Protein 8C5J (pdb70)

Solvent-accessible surface area: 2861 Å² total

Sequence (25 aa):
ILCAILKPLGNNGYLCVKECMPSCNILCAILKPLGNNGYLCVKECMPSCNILCAILKPLGNNGYLCVKECMPSCNILCAILKPLGNNGYLCVKECMPSCNILCAILKPLGNNGYLCVKECMPSCNILCAILKPLGNNGYLCVKECMPSCNILCAILKPLGNNGYLCVKECMPSCNILCAILKPLGNNGYLCVKECMPSCNILCAILKPLGNNGYLCVKECMPSCNILCAILKPLGNNGYLCVKECMPSCNILCAILKPLGNNGYLCVKECMPSCNILCAILKPLGNNGYLCVKECMPSCNILCAILKPLGNNGYLCVKECMPSCNILCAILKPLGNNGYLCVKECMPSCNILCAILKPLGNNGYLCVKECMPSCNILCAILKPLGNNGYLCVKECMPSCNILCAILKPLGNNGYLCVKECMPSCNILCAILKPLGNNGYLCVKECMPSCNILCAILKPLGNNGYLCVKECMPSCNILCAILKPLGNNGYLCVKECMPSCN

Organism: Bacillus licheniformis (NCBI:txid1402)

Structure (mmCIF, N/CA/C/O backbone):
data_8C5J
#
_entry.id   8C5J
#
_cell.length_a   1.000
_cell.length_b   1.000
_cell.length_c   1.000
_cell.angle_alpha   90.00
_cell.angle_beta   90.00
_cell.angle_gamma   90.00
#
_symmetry.space_group_name_H-M   'P 1'
#
loop_
_atom_site.group_PDB
_atom_site.id
_atom_site.type_symbol
_atom_site.label_atom_id
_atom_site.label_alt_id
_atom_site.label_comp_id
_atom_site.label_asym_id
_atom_site.label_entity_id
_atom_site.label_seq_id
_atom_site.pdbx_PDB_ins_code
_atom_site.Cartn_x
_atom_site.Cartn_y
_atom_site.Cartn_z
_atom_site.occupancy
_atom_site.B_iso_or_equiv
_atom_site.auth_seq_id
_atom_site.auth_comp_id
_atom_site.auth_asym_id
_atom_site.auth_atom_id
_atom_site.pdbx_PDB_model_num
ATOM 12 N N . ILE A 1 2 ? 3.395 3.451 -1.928 1.00 0.000 11 ILE A N 1
ATOM 13 C CA . ILE A 1 2 ? 3.770 4.129 -3.163 1.00 0.000 11 ILE A CA 1
ATOM 14 C C . ILE A 1 2 ? 4.028 3.127 -4.283 1.00 0.000 11 ILE A C 1
ATOM 15 O O . ILE A 1 2 ? 5.100 2.518 -4.328 1.00 0.000 11 ILE A O 1
ATOM 43 N N . LEU A 1 4 ? 1.680 0.971 -6.774 1.00 0.000 13 LEU A N 1
ATOM 44 C CA . LEU A 1 4 ? 0.977 -0.105 -7.465 1.00 0.000 13 LEU A CA 1
ATOM 45 C C . LEU A 1 4 ? -0.534 0.066 -7.345 1.00 0.000 13 LEU A C 1
ATOM 46 O O . LEU A 1 4 ? -1.050 0.235 -6.236 1.00 0.000 13 LEU A O 1
ATOM 81 N N . CYS A 1 7 ? -1.784 4.376 -9.234 1.00 0.000 16 CYS A N 1
ATOM 82 C CA . CYS A 1 7 ? -0.807 5.439 -9.434 1.00 0.000 16 CYS A CA 1
ATOM 83 C C . CYS A 1 7 ? -0.947 6.053 -10.824 1.00 0.000 16 CYS A C 1
ATOM 84 O O . CYS A 1 7 ? -1.625 7.064 -11.001 1.00 0.000 16 CYS A O 1
ATOM 91 N N . ALA A 1 8 ? -0.301 5.433 -11.806 1.00 0.000 17 ALA A N 1
ATOM 92 C CA . ALA A 1 8 ? -0.356 5.917 -13.180 1.00 0.000 17 ALA A CA 1
ATOM 93 C C . ALA A 1 8 ? -1.723 5.651 -13.802 1.00 0.000 17 ALA A C 1
ATOM 94 O O . ALA A 1 8 ? -1.949 5.948 -14.976 1.00 0.000 17 ALA A O 1
ATOM 101 N N . ILE A 1 9 ? -2.629 5.090 -13.009 1.00 0.000 18 ILE A N 1
ATOM 102 C CA . ILE A 1 9 ? -3.974 4.785 -13.482 1.00 0.000 18 ILE A CA 1
ATOM 103 C C . ILE A 1 9 ? -4.886 6.002 -13.369 1.00 0.000 18 ILE A C 1
ATOM 104 O O . ILE A 1 9 ? -5.803 6.182 -14.172 1.00 0.000 18 ILE A O 1
ATOM 120 N N . LEU A 1 10 ? -4.628 6.836 -12.368 1.00 0.000 19 LEU A N 1
ATOM 121 C CA . LEU A 1 10 ? -5.424 8.039 -12.149 1.00 0.000 19 LEU A CA 1
ATOM 122 C C . LEU A 1 10 ? -4.783 9.247 -12.824 1.00 0.000 19 LEU A C 1
ATOM 123 O O . LEU A 1 10 ? -4.740 10.342 -12.261 1.00 0.000 19 LEU A O 1
ATOM 148 N N . LYS A 1 12 ? -5.298 11.526 -15.859 1.00 0.000 21 LYS A N 1
ATOM 149 C CA . LYS A 1 12 ? -6.173 12.683 -16.003 1.00 0.000 21 LYS A CA 1
ATOM 150 C C . LYS A 1 12 ? -5.528 13.930 -15.405 1.00 0.000 21 LYS A C 1
ATOM 151 O O . LYS A 1 12 ? -6.107 14.612 -14.560 1.00 0.000 21 LYS A O 1
ATOM 170 N N . PRO A 1 13 ? -4.302 14.237 -15.855 1.00 0.000 22 PRO A N 1
ATOM 171 C CA . PRO A 1 13 ? -3.554 15.404 -15.379 1.00 0.000 22 PRO A CA 1
ATOM 172 C C . PRO A 1 13 ? -4.164 16.718 -15.856 1.00 0.000 22 PRO A C 1
ATOM 173 O O . PRO A 1 13 ? -4.792 16.774 -16.915 1.00 0.000 22 PRO A O 1
ATOM 184 N N . LEU A 1 14 ? -3.977 17.772 -15.070 1.00 0.000 23 LEU A N 1
ATOM 185 C CA . LEU A 1 14 ? -4.509 19.086 -15.413 1.00 0.000 23 LEU A CA 1
ATOM 186 C C . LEU A 1 14 ? -3.381 20.087 -15.644 1.00 0.000 23 LEU A C 1
ATOM 187 O O . LEU A 1 14 ? -2.227 19.704 -15.830 1.00 0.000 23 LEU A O 1
ATOM 203 N N . GLY A 1 15 ? -3.724 21.372 -15.628 1.00 0.000 24 GLY A N 1
ATOM 204 C CA . GLY A 1 15 ? -2.728 22.407 -15.835 1.00 0.000 24 GLY A CA 1
ATOM 205 C C . GLY A 1 15 ? -1.600 22.337 -14.826 1.00 0.000 24 GLY A C 1
ATOM 206 O O . GLY A 1 15 ? -0.584 23.015 -14.972 1.00 0.000 24 GLY A O 1
ATOM 210 N N . ASN A 1 16 ? -1.778 21.514 -13.797 1.00 0.000 25 ASN A N 1
ATOM 211 C CA . ASN A 1 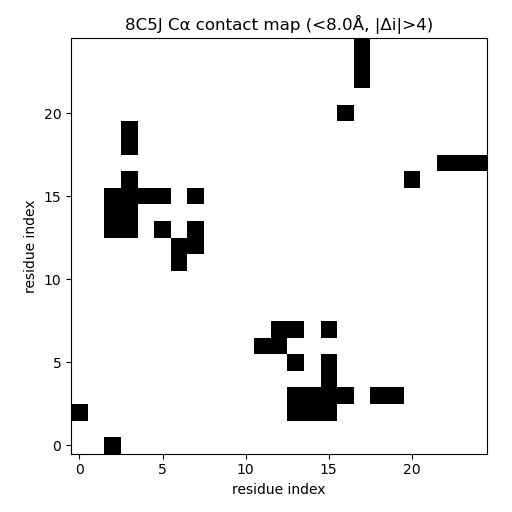16 ? -0.766 21.359 -12.758 1.00 0.000 25 ASN A CA 1
ATOM 212 C C . ASN A 1 16 ? -0.590 19.890 -12.386 1.00 0.000 25 ASN A C 1
ATOM 213 O O . ASN A 1 16 ? -0.089 19.568 -11.309 1.00 0.000 25 ASN A O 1
ATOM 224 N N . ASN A 1 17 ? -1.004 19.003 -13.285 1.00 0.000 26 ASN A N 1
ATOM 225 C CA . ASN A 1 17 ? -0.892 17.568 -13.051 1.00 0.000 26 ASN A CA 1
ATOM 226 C C . ASN A 1 17 ? -1.494 17.188 -11.702 1.00 0.000 26 ASN A C 1
ATOM 227 O O . ASN A 1 17 ? -1.913 18.051 -10.932 1.00 0.000 26 ASN A O 1
ATOM 238 N N . GLY A 1 18 ? -1.532 15.888 -11.422 1.00 0.000 27 GLY A N 1
ATOM 239 C CA . GLY A 1 18 ? -2.084 15.416 -10.166 1.00 0.000 27 GLY A CA 1
ATOM 240 C C . GLY A 1 18 ? -1.123 14.518 -9.412 1.00 0.000 27 GLY A C 1
ATOM 241 O O . GLY A 1 18 ? -0.335 14.989 -8.592 1.00 0.000 27 GLY A O 1
ATOM 245 N N . TYR A 1 19 ? -1.190 13.220 -9.688 1.00 0.000 28 TYR A N 1
ATOM 246 C CA . TYR A 1 19 ? -0.322 12.253 -9.027 1.00 0.000 28 TYR A CA 1
ATOM 247 C C . TYR A 1 19 ? 0.653 11.627 -10.020 1.00 0.000 28 TYR A C 1
ATOM 248 O O . TYR A 1 19 ? 0.781 12.087 -11.155 1.00 0.000 28 TYR A O 1
ATOM 266 N N . LEU A 1 20 ? 1.337 10.575 -9.584 1.00 0.000 29 LEU A N 1
ATOM 267 C CA . LEU A 1 20 ? 2.301 9.884 -10.433 1.00 0.000 29 LEU A CA 1
ATOM 268 C C . LEU A 1 20 ? 1.610 9.249 -11.636 1.00 0.000 29 LEU A C 1
ATOM 269 O O . LEU A 1 20 ? 0.973 8.201 -11.517 1.00 0.000 29 LEU A O 1
ATOM 285 N N . CYS A 1 21 ? 1.741 9.888 -12.793 1.00 0.000 30 CYS A N 1
ATOM 286 C CA . CYS A 1 21 ? 1.131 9.385 -14.018 1.00 0.000 30 CYS A CA 1
ATOM 287 C C . CYS A 1 21 ? 2.059 8.398 -14.722 1.00 0.000 30 CYS A C 1
ATOM 288 O O . CYS A 1 21 ? 3.068 7.986 -14.146 1.00 0.000 30 CYS A O 1
ATOM 307 N N . VAL A 1 23 ? 4.224 6.539 -15.746 1.00 0.000 32 VAL A N 1
ATOM 308 C CA . VAL A 1 23 ? 5.516 5.933 -15.447 1.00 0.000 32 VAL A CA 1
ATOM 309 C C . VAL A 1 23 ? 5.686 4.610 -16.185 1.00 0.000 32 VAL A C 1
ATOM 310 O O . VAL A 1 23 ? 4.692 3.990 -16.572 1.00 0.000 32 VAL A O 1
ATOM 335 N N . LYS A 1 25 ? 7.141 0.426 -16.897 1.00 0.000 34 LYS A N 1
ATOM 336 C CA . LYS A 1 25 ? 6.611 -0.639 -17.740 1.00 0.000 34 LYS A CA 1
ATOM 337 C C . LYS A 1 25 ? 5.096 -0.525 -17.872 1.00 0.000 34 LYS A C 1
ATOM 338 O O . LYS A 1 25 ? 4.500 -1.095 -18.785 1.00 0.000 34 LYS A O 1
ATOM 357 N N . GLU A 1 26 ? 4.480 0.216 -16.956 1.00 0.000 35 GLU A N 1
ATOM 358 C CA . GLU A 1 26 ? 3.035 0.405 -16.972 1.00 0.000 35 GLU A CA 1
ATOM 359 C C . GLU A 1 26 ? 2.609 1.250 -18.169 1.00 0.000 35 GLU A C 1
ATOM 360 O O . GLU A 1 26 ? 1.586 0.984 -18.800 1.00 0.000 35 GLU A O 1
ATOM 372 N N . CYS A 1 27 ? 3.403 2.271 -18.477 1.00 0.000 36 CYS A N 1
ATOM 373 C CA . CYS A 1 27 ? 3.110 3.157 -19.597 1.00 0.000 36 CYS A CA 1
ATOM 374 C C . CYS A 1 27 ? 3.991 2.824 -20.798 1.00 0.000 36 CYS A C 1
ATOM 375 O O . CYS A 1 27 ? 3.556 2.920 -21.945 1.00 0.000 36 CYS A O 1
ATOM 382 N N . MET A 1 28 ? 5.231 2.432 -20.525 1.00 0.000 37 MET A N 1
ATOM 383 C CA . MET A 1 28 ? 6.172 2.084 -21.583 1.00 0.000 37 MET A CA 1
ATOM 384 C C . MET A 1 28 ? 6.269 0.571 -21.748 1.00 0.000 37 MET A C 1
ATOM 385 O O . MET A 1 28 ? 6.361 -0.179 -20.775 1.00 0.000 37 MET A O 1
ATOM 399 N N . PRO A 1 29 ? 6.249 0.109 -23.007 1.00 0.000 38 PRO A N 1
ATOM 400 C CA . PRO A 1 29 ? 6.334 -1.319 -23.328 1.00 0.000 38 PRO A CA 1
ATOM 401 C C . PRO A 1 29 ? 7.713 -1.898 -23.034 1.00 0.000 38 PRO A C 1
ATOM 402 O O . PRO A 1 29 ? 7.861 -3.104 -22.835 1.00 0.000 38 PRO A O 1
ATOM 413 N N . SER A 1 30 ? 8.721 -1.031 -23.008 1.00 0.000 39 SER A N 1
ATOM 414 C CA . SER A 1 30 ? 10.089 -1.458 -22.742 1.00 0.000 39 SER A CA 1
ATOM 415 C C . SER A 1 30 ? 10.825 -0.425 -21.893 1.00 0.000 39 SER A C 1
ATOM 416 O O . SER A 1 30 ? 11.880 0.077 -22.281 1.00 0.000 39 SER A O 1
ATOM 424 N N . CYS A 1 31 ? 10.260 -0.112 -20.732 1.00 0.000 40 CYS A N 1
ATOM 425 C CA . CYS A 1 31 ? 10.859 0.861 -19.826 1.00 0.000 40 CYS A CA 1
ATOM 426 C C . CYS A 1 31 ? 12.292 0.467 -19.476 1.00 0.000 40 CYS A C 1
ATOM 427 O O . CYS A 1 31 ? 12.830 -0.499 -20.015 1.00 0.000 40 CYS A O 1
ATOM 434 N N . ASN A 1 32 ? 12.902 1.224 -18.570 1.00 0.000 41 ASN A N 1
ATOM 435 C CA . ASN A 1 32 ? 14.272 0.955 -18.148 1.00 0.000 41 ASN A CA 1
ATOM 436 C C . ASN A 1 32 ? 14.522 1.489 -16.741 1.00 0.000 41 ASN A C 1
ATOM 437 O O . ASN A 1 32 ? 14.893 0.738 -15.838 1.00 0.000 41 ASN A O 1
ATOM 459 N N . ILE A 1 2 ? 2.303 3.427 -2.095 1.00 0.000 11 ILE A N 2
ATOM 460 C CA . ILE A 1 2 ? 2.890 4.131 -3.228 1.00 0.000 11 ILE A CA 2
ATOM 461 C C . ILE A 1 2 ? 3.330 3.155 -4.314 1.00 0.000 11 ILE A C 2
ATOM 462 O O . ILE A 1 2 ? 4.372 2.510 -4.175 1.00 0.000 11 ILE A O 2
ATOM 490 N N . LEU A 1 4 ? 1.502 1.105 -7.262 1.00 0.000 13 LEU A N 2
ATOM 491 C CA . LEU A 1 4 ? 0.946 0.050 -8.103 1.00 0.000 13 LEU A CA 2
ATOM 492 C C . LEU A 1 4 ? -0.561 0.220 -8.264 1.00 0.000 13 LEU A C 2
ATOM 493 O O . LEU A 1 4 ? -1.277 0.358 -7.267 1.00 0.000 13 LEU A O 2
ATOM 528 N N . CYS A 1 7 ? -1.449 4.581 -10.232 1.00 0.000 16 CYS A N 2
ATOM 529 C CA . CYS A 1 7 ? -0.453 5.646 -10.219 1.00 0.000 16 CYS A CA 2
ATOM 530 C C . CYS A 1 7 ? -0.332 6.295 -11.594 1.00 0.000 16 CYS A C 2
ATOM 531 O O . CYS A 1 7 ? -0.967 7.313 -11.869 1.00 0.000 16 CYS A O 2
ATOM 538 N N . ALA A 1 8 ? 0.487 5.699 -12.454 1.00 0.000 17 ALA A N 2
ATOM 539 C CA . ALA A 1 8 ? 0.690 6.217 -13.801 1.00 0.000 17 ALA A CA 2
ATOM 540 C C . ALA A 1 8 ? -0.534 5.967 -14.675 1.00 0.000 17 ALA A C 2
ATOM 541 O O . ALA A 1 8 ? -0.537 6.291 -15.863 1.00 0.000 17 ALA A O 2
ATOM 548 N N . ILE A 1 9 ? -1.573 5.390 -14.080 1.00 0.000 18 ILE A N 2
ATOM 549 C CA . ILE A 1 9 ? -2.803 5.098 -14.805 1.00 0.000 18 ILE A CA 2
ATOM 550 C C . ILE A 1 9 ? -3.724 6.313 -14.838 1.00 0.000 18 ILE A C 2
ATOM 551 O O . ILE A 1 9 ? -4.473 6.512 -15.795 1.00 0.000 18 ILE A O 2
ATOM 567 N N . LEU A 1 10 ? -3.662 7.123 -13.787 1.00 0.000 19 LEU A N 2
ATOM 568 C CA . LEU A 1 10 ? -4.489 8.322 -13.695 1.00 0.000 19 LEU A CA 2
ATOM 569 C C . LEU A 1 10 ? -3.789 9.517 -14.334 1.00 0.000 19 LEU A C 2
ATOM 570 O O . LEU A 1 10 ? -3.855 10.638 -13.827 1.00 0.000 19 LEU A O 2
ATOM 595 N N . LYS A 1 12 ? -2.835 12.426 -17.289 1.00 0.000 21 LYS A N 2
ATOM 596 C CA . LYS A 1 12 ? -3.607 13.602 -17.673 1.00 0.000 21 LYS A CA 2
ATOM 597 C C . LYS A 1 12 ? -4.486 14.076 -16.520 1.00 0.000 21 LYS A C 2
ATOM 598 O O . LYS A 1 12 ? -5.711 13.958 -16.552 1.00 0.000 21 LYS A O 2
ATOM 617 N N . PRO A 1 13 ? -3.848 14.626 -15.476 1.00 0.000 22 PRO A N 2
ATOM 618 C CA . PRO A 1 13 ? -4.553 15.131 -14.294 1.00 0.000 22 PRO A CA 2
ATOM 619 C C . PRO A 1 13 ? -5.357 16.392 -14.594 1.00 0.000 22 PRO A C 2
ATOM 620 O O . PRO A 1 13 ? -5.375 16.875 -15.726 1.00 0.000 22 PRO A O 2
ATOM 631 N N . LEU A 1 14 ? -6.021 16.921 -13.572 1.00 0.000 23 LEU A N 2
ATOM 632 C CA . LEU A 1 14 ? -6.828 18.127 -13.725 1.00 0.000 23 LEU A CA 2
ATOM 633 C C . LEU A 1 14 ? -5.991 19.377 -13.472 1.00 0.000 23 LEU A C 2
ATOM 634 O O . LEU A 1 14 ? -5.035 19.350 -12.698 1.00 0.000 23 LEU A O 2
ATOM 650 N N . GLY A 1 15 ? -6.360 20.473 -14.128 1.00 0.000 24 GLY A N 2
ATOM 651 C CA . GLY A 1 15 ? -5.635 21.718 -13.959 1.00 0.000 24 GLY A CA 2
ATOM 652 C C . GLY A 1 15 ? -4.134 21.536 -14.072 1.00 0.000 24 GLY A C 2
ATOM 653 O O . GLY A 1 15 ? -3.615 21.272 -15.156 1.00 0.000 24 GLY A O 2
ATOM 657 N N . ASN A 1 16 ? -3.436 21.677 -12.950 1.00 0.000 25 ASN A N 2
ATOM 658 C CA . ASN A 1 16 ? -1.985 21.528 -12.929 1.00 0.000 25 ASN A CA 2
ATOM 659 C C . ASN A 1 16 ? -1.591 20.089 -12.611 1.00 0.000 25 ASN A C 2
ATOM 660 O O . ASN A 1 16 ? -2.433 19.193 -12.596 1.00 0.000 25 ASN A O 2
ATOM 671 N N . ASN A 1 17 ? -0.304 19.876 -12.356 1.00 0.000 26 ASN A N 2
ATOM 672 C CA . ASN A 1 17 ? 0.203 18.546 -12.039 1.00 0.000 26 ASN A CA 2
ATOM 673 C C . ASN A 1 17 ? -0.593 17.919 -10.898 1.00 0.000 26 ASN A C 2
ATOM 674 O O . ASN A 1 17 ? -1.069 18.615 -10.003 1.00 0.000 26 ASN A O 2
ATOM 685 N N . GLY A 1 18 ? -0.733 16.597 -10.939 1.00 0.000 27 GLY A N 2
ATOM 686 C CA . GLY A 1 18 ? -1.472 15.897 -9.904 1.00 0.000 27 GLY A CA 2
ATOM 687 C C . GLY A 1 18 ? -0.669 14.775 -9.277 1.00 0.000 27 GLY A C 2
ATOM 688 O O . GLY A 1 18 ? 0.026 14.980 -8.282 1.00 0.000 27 GLY A O 2
ATOM 692 N N . TYR A 1 19 ? -0.766 13.584 -9.858 1.00 0.000 28 TYR A N 2
ATOM 693 C CA . TYR A 1 19 ? -0.046 12.424 -9.348 1.00 0.000 28 TYR A CA 2
ATOM 694 C C . TYR A 1 19 ? 1.044 11.987 -10.322 1.00 0.000 28 TYR A C 2
ATOM 695 O O . TYR A 1 19 ? 1.288 12.645 -11.334 1.00 0.000 28 TYR A O 2
ATOM 713 N N . LEU A 1 20 ? 1.697 10.874 -10.008 1.00 0.000 29 LEU A N 2
ATOM 714 C CA . LEU A 1 20 ? 2.762 10.347 -10.855 1.00 0.000 29 LEU A CA 2
ATOM 715 C C . LEU A 1 20 ? 2.188 9.699 -12.111 1.00 0.000 29 LEU A C 2
ATOM 716 O O . LEU A 1 20 ? 1.449 8.717 -12.034 1.00 0.000 29 LEU A O 2
ATOM 732 N N . CYS A 1 21 ? 2.535 10.254 -13.268 1.00 0.000 30 CYS A N 2
ATOM 733 C CA . CYS A 1 21 ? 2.057 9.730 -14.542 1.00 0.000 30 CYS A CA 2
ATOM 734 C C . CYS A 1 21 ? 2.984 8.635 -15.062 1.00 0.000 30 CYS A C 2
ATOM 735 O O . CYS A 1 21 ? 3.865 8.177 -14.330 1.00 0.000 30 CYS A O 2
ATOM 754 N N . VAL A 1 23 ? 5.025 6.482 -15.695 1.00 0.000 32 VAL A N 2
ATOM 755 C CA . VAL A 1 23 ? 6.136 5.651 -15.246 1.00 0.000 32 VAL A CA 2
ATOM 756 C C . VAL A 1 23 ? 6.020 4.235 -15.799 1.00 0.000 32 VAL A C 2
ATOM 757 O O . VAL A 1 23 ? 4.908 3.720 -15.944 1.00 0.000 32 VAL A O 2
ATOM 782 N N . LYS A 1 25 ? 6.887 -0.174 -16.185 1.00 0.000 34 LYS A N 2
ATOM 783 C CA . LYS A 1 25 ? 6.116 -1.248 -16.801 1.00 0.000 34 LYS A CA 2
ATOM 784 C C . LYS A 1 25 ? 4.620 -1.019 -16.613 1.00 0.000 34 LYS A C 2
ATOM 785 O O . LYS A 1 25 ? 3.799 -1.638 -17.291 1.00 0.000 34 LYS A O 2
ATOM 804 N N . GLU A 1 26 ? 4.273 -0.127 -15.692 1.00 0.000 35 GLU A N 2
ATOM 805 C CA . GLU A 1 26 ? 2.874 0.183 -15.417 1.00 0.000 35 GLU A CA 2
ATOM 806 C C . GLU A 1 26 ? 2.305 1.117 -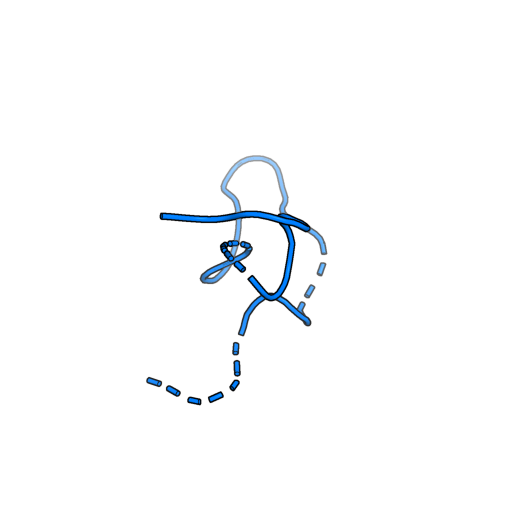16.481 1.00 0.000 35 GLU A C 2
ATOM 807 O O . GLU A 1 26 ? 1.140 1.003 -16.864 1.00 0.000 35 GLU A O 2
ATOM 819 N N . CYS A 1 27 ? 3.134 2.041 -16.954 1.00 0.000 36 CYS A N 2
ATOM 820 C CA . CYS A 1 27 ? 2.715 2.996 -17.972 1.00 0.000 36 CYS A CA 2
ATOM 821 C C . CYS A 1 27 ? 3.240 2.591 -19.347 1.00 0.000 36 CYS A C 2
ATOM 822 O O . CYS A 1 27 ? 2.560 2.767 -20.358 1.00 0.000 36 CYS A O 2
ATOM 829 N N . MET A 1 28 ? 4.452 2.048 -19.375 1.00 0.000 37 MET A N 2
ATOM 830 C CA . MET A 1 28 ? 5.067 1.617 -20.625 1.00 0.000 37 MET A CA 2
ATOM 831 C C . MET A 1 28 ? 5.564 0.179 -20.518 1.00 0.000 37 MET A C 2
ATOM 832 O O . MET A 1 28 ? 6.372 -0.162 -19.654 1.00 0.000 37 MET A O 2
ATOM 846 N N . PRO A 1 29 ? 5.071 -0.687 -21.417 1.00 0.000 38 PRO A N 2
ATOM 847 C CA . PRO A 1 29 ? 5.452 -2.102 -21.444 1.00 0.000 38 PRO A CA 2
ATOM 848 C C . PRO A 1 29 ? 6.895 -2.305 -21.894 1.00 0.000 38 PRO A C 2
ATOM 849 O O . PRO A 1 29 ? 7.542 -3.282 -21.515 1.00 0.000 38 PRO A O 2
ATOM 860 N N . SER A 1 30 ? 7.394 -1.377 -22.704 1.00 0.000 39 SER A N 2
ATOM 861 C CA . SER A 1 30 ? 8.760 -1.457 -23.208 1.00 0.000 39 SER A CA 2
ATOM 862 C C . SER A 1 30 ? 9.710 -0.645 -22.334 1.00 0.000 39 SER A C 2
ATOM 863 O O . SER A 1 30 ? 10.829 -0.327 -22.740 1.00 0.000 39 SER A O 2
ATOM 871 N N . CYS A 1 31 ? 9.257 -0.311 -21.130 1.00 0.000 40 CYS A N 2
ATOM 872 C CA . CYS A 1 31 ? 10.064 0.464 -20.196 1.00 0.000 40 CYS A CA 2
ATOM 873 C C . CYS A 1 31 ? 11.496 -0.061 -20.148 1.00 0.000 40 CYS A C 2
ATOM 874 O O . CYS A 1 31 ? 11.773 -1.080 -19.517 1.00 0.000 40 CYS A O 2
ATOM 881 N N . ASN A 1 32 ? 12.402 0.642 -20.820 1.00 0.000 41 ASN A N 2
ATOM 882 C CA . ASN A 1 32 ? 13.805 0.246 -20.854 1.00 0.000 41 ASN A CA 2
ATOM 883 C C . ASN A 1 32 ? 14.562 0.823 -19.661 1.00 0.000 41 ASN A C 2
ATOM 884 O O . ASN A 1 32 ? 14.143 0.669 -18.515 1.00 0.000 41 ASN A O 2
ATOM 906 N N . ILE A 1 2 ? -0.827 6.310 -2.167 1.00 0.000 11 ILE A N 3
ATOM 907 C CA . ILE A 1 2 ? -1.000 7.095 -3.383 1.00 0.000 11 ILE A CA 3
ATOM 908 C C . ILE A 1 2 ? 0.025 6.701 -4.442 1.00 0.000 11 ILE A C 3
ATOM 909 O O . ILE A 1 2 ? 1.170 7.155 -4.388 1.00 0.000 11 ILE A O 3
ATOM 937 N N . LEU A 1 4 ? 0.283 3.570 -7.035 1.00 0.000 13 LEU A N 3
ATOM 938 C CA . LEU A 1 4 ? 0.696 2.359 -7.735 1.00 0.000 13 LEU A CA 3
ATOM 939 C C . LEU A 1 4 ? -0.509 1.636 -8.329 1.00 0.000 13 LEU A C 3
ATOM 940 O O . LEU A 1 4 ? -1.484 1.373 -7.617 1.00 0.000 13 LEU A O 3
ATOM 975 N N . CYS A 1 7 ? -3.842 4.616 -10.681 1.00 0.000 16 CYS A N 3
ATOM 976 C CA . CYS A 1 7 ? -4.031 6.033 -10.398 1.00 0.000 16 CYS A CA 3
ATOM 977 C C . CYS A 1 7 ? -2.856 6.854 -10.919 1.00 0.000 16 CYS A C 3
ATOM 978 O O . CYS A 1 7 ? -2.915 8.083 -10.965 1.00 0.000 16 CYS A O 3
ATOM 985 N N . ALA A 1 8 ? -1.788 6.166 -11.310 1.00 0.000 17 ALA A N 3
ATOM 986 C CA . ALA A 1 8 ? -0.599 6.831 -11.830 1.00 0.000 17 ALA A CA 3
ATOM 987 C C . ALA A 1 8 ? -0.437 6.576 -13.325 1.00 0.000 17 ALA A C 3
ATOM 988 O O . ALA A 1 8 ? 0.478 7.103 -13.958 1.00 0.000 17 ALA A O 3
ATOM 995 N N . ILE A 1 9 ? -1.331 5.766 -13.882 1.00 0.000 18 ILE A N 3
ATOM 996 C CA . ILE A 1 9 ? -1.286 5.443 -15.303 1.00 0.000 18 ILE A CA 3
ATOM 997 C C . ILE A 1 9 ? -2.204 6.360 -16.104 1.00 0.000 18 ILE A C 3
ATOM 998 O O . ILE A 1 9 ? -1.851 6.811 -17.194 1.00 0.000 18 ILE A O 3
ATOM 1014 N N . LEU A 1 10 ? -3.383 6.633 -15.557 1.00 0.000 19 LEU A N 3
ATOM 1015 C CA . LEU A 1 10 ? -4.353 7.498 -16.219 1.00 0.000 19 LEU A CA 3
ATOM 1016 C C . LEU A 1 10 ? -4.233 8.934 -15.718 1.00 0.000 19 LEU A C 3
ATOM 1017 O O . LEU A 1 10 ? -5.234 9.627 -15.531 1.00 0.000 19 LEU A O 3
ATOM 1042 N N . LYS A 1 12 ? -4.105 12.351 -13.833 1.00 0.000 21 LYS A N 3
ATOM 1043 C CA . LYS A 1 12 ? -5.005 12.832 -12.791 1.00 0.000 21 LYS A CA 3
ATOM 1044 C C . LYS A 1 12 ? -5.810 14.032 -13.279 1.00 0.000 21 LYS A C 3
ATOM 1045 O O . LYS A 1 12 ? -5.355 14.820 -14.108 1.00 0.000 21 LYS A O 3
ATOM 1064 N N . PRO A 1 13 ? -7.034 14.178 -12.751 1.00 0.000 22 PRO A N 3
ATOM 1065 C CA . PRO A 1 13 ? -7.927 15.282 -13.116 1.00 0.000 22 PRO A CA 3
ATOM 1066 C C . PRO A 1 13 ? -7.433 16.626 -12.590 1.00 0.000 22 PRO A C 3
ATOM 1067 O O . PRO A 1 13 ? -6.649 17.311 -13.248 1.00 0.000 22 PRO A O 3
ATOM 1078 N N . LEU A 1 14 ? -7.896 16.996 -11.401 1.00 0.000 23 LEU A N 3
ATOM 1079 C CA . LEU A 1 14 ? -7.500 18.258 -10.786 1.00 0.000 23 LEU A CA 3
ATOM 1080 C C . LEU A 1 14 ? -5.989 18.317 -10.588 1.00 0.000 23 LEU A C 3
ATOM 1081 O O . LEU A 1 14 ? -5.272 17.371 -10.911 1.00 0.000 23 LEU A O 3
ATOM 1097 N N . GLY A 1 15 ? -5.510 19.436 -10.051 1.00 0.000 24 GLY A N 3
ATOM 1098 C CA . GLY A 1 15 ? -4.087 19.597 -9.817 1.00 0.000 24 GLY A CA 3
ATOM 1099 C C . GLY A 1 15 ? -3.295 19.696 -11.106 1.00 0.000 24 GLY A C 3
ATOM 1100 O O . GLY A 1 15 ? -3.519 18.927 -12.040 1.00 0.000 24 GLY A O 3
ATOM 1104 N N . ASN A 1 16 ? -2.368 20.647 -11.157 1.00 0.000 25 ASN A N 3
ATOM 1105 C CA . ASN A 1 16 ? -1.541 20.845 -12.342 1.00 0.000 25 ASN A CA 3
ATOM 1106 C C . ASN A 1 16 ? -1.014 19.513 -12.867 1.00 0.000 25 ASN A C 3
ATOM 1107 O O . ASN A 1 16 ? -0.155 18.887 -12.248 1.00 0.000 25 ASN A O 3
ATOM 1118 N N . ASN A 1 17 ? -1.535 19.087 -14.013 1.00 0.000 26 ASN A N 3
ATOM 1119 C CA . ASN A 1 17 ? -1.118 17.829 -14.622 1.00 0.000 26 ASN A CA 3
ATOM 1120 C C . ASN A 1 17 ? 0.404 17.716 -14.647 1.00 0.000 26 ASN A C 3
ATOM 1121 O O . ASN A 1 17 ? 1.113 18.711 -14.510 1.00 0.000 26 ASN A O 3
ATOM 1132 N N . GLY A 1 18 ? 0.898 16.494 -14.825 1.00 0.000 27 GLY A N 3
ATOM 1133 C CA . GLY A 1 18 ? 2.332 16.273 -14.866 1.00 0.000 27 GLY A CA 3
ATOM 1134 C C . GLY A 1 18 ? 2.842 15.549 -13.636 1.00 0.000 27 GLY A C 3
ATOM 1135 O O . GLY A 1 18 ? 4.050 15.467 -13.413 1.00 0.000 27 GLY A O 3
ATOM 1139 N N . TYR A 1 19 ? 1.921 15.026 -12.835 1.00 0.000 28 TYR A N 3
ATOM 1140 C CA . TYR A 1 19 ? 2.285 14.309 -11.619 1.00 0.000 28 TYR A CA 3
ATOM 1141 C C . TYR A 1 19 ? 2.840 12.926 -11.946 1.00 0.000 28 TYR A C 3
ATOM 1142 O O . TYR A 1 19 ? 3.192 12.640 -13.091 1.00 0.000 28 TYR A O 3
ATOM 1160 N N . LEU A 1 20 ? 2.915 12.071 -10.932 1.00 0.000 29 LEU A N 3
ATOM 1161 C CA . LEU A 1 20 ? 3.426 10.716 -11.111 1.00 0.000 29 LEU A CA 3
ATOM 1162 C C . LEU A 1 20 ? 2.582 9.943 -12.119 1.00 0.000 29 LEU A C 3
ATOM 1163 O O . LEU A 1 20 ? 1.779 9.087 -11.746 1.00 0.000 29 LEU A O 3
ATOM 1179 N N . CYS A 1 21 ? 2.770 10.250 -13.398 1.00 0.000 30 CYS A N 3
ATOM 1180 C CA . CYS A 1 21 ? 2.027 9.584 -14.462 1.00 0.000 30 CYS A CA 3
ATOM 1181 C C . CYS A 1 21 ? 2.825 8.415 -15.032 1.00 0.000 30 CYS A C 3
ATOM 1182 O O . CYS A 1 21 ? 3.846 8.029 -14.457 1.00 0.000 30 CYS A O 3
ATOM 1201 N N . VAL A 1 23 ? 4.758 6.208 -15.847 1.00 0.000 32 VAL A N 3
ATOM 1202 C CA . VAL A 1 23 ? 6.023 5.559 -15.527 1.00 0.000 32 VAL A CA 3
ATOM 1203 C C . VAL A 1 23 ? 6.061 4.133 -16.064 1.00 0.000 32 VAL A C 3
ATOM 1204 O O . VAL A 1 23 ? 5.007 3.524 -16.265 1.00 0.000 32 VAL A O 3
ATOM 1229 N N . LYS A 1 25 ? 7.183 -0.188 -16.183 1.00 0.000 34 LYS A N 3
ATOM 1230 C CA . LYS A 1 25 ? 6.548 -1.336 -16.820 1.00 0.000 34 LYS A CA 3
ATOM 1231 C C . LYS A 1 25 ? 5.028 -1.209 -16.778 1.00 0.000 34 LYS A C 3
ATOM 1232 O O . LYS A 1 25 ? 4.315 -1.980 -17.420 1.00 0.000 34 LYS A O 3
ATOM 1251 N N . GLU A 1 26 ? 4.541 -0.232 -16.020 1.00 0.000 35 GLU A N 3
ATOM 1252 C CA . GLU A 1 26 ? 3.106 -0.005 -15.897 1.00 0.000 35 GLU A CA 3
ATOM 1253 C C . GLU A 1 26 ? 2.558 0.699 -17.135 1.00 0.000 35 GLU A C 3
ATOM 1254 O O . GLU A 1 26 ? 1.414 0.479 -17.533 1.00 0.000 35 GLU A O 3
ATOM 1266 N N . CYS A 1 27 ? 3.382 1.549 -17.738 1.00 0.000 36 CYS A N 3
ATOM 1267 C CA . CYS A 1 27 ? 2.982 2.287 -18.930 1.00 0.000 36 CYS A CA 3
ATOM 1268 C C . CYS A 1 27 ? 3.595 1.670 -20.184 1.00 0.000 36 CYS A C 3
ATOM 1269 O O . CYS A 1 27 ? 2.917 1.489 -21.194 1.00 0.000 36 CYS A O 3
ATOM 1276 N N . MET A 1 28 ? 4.883 1.349 -20.110 1.00 0.000 37 MET A N 3
ATOM 1277 C CA . MET A 1 28 ? 5.587 0.751 -21.238 1.00 0.000 37 MET A CA 3
ATOM 1278 C C . MET A 1 28 ? 6.224 -0.576 -20.840 1.00 0.000 37 MET A C 3
ATOM 1279 O O . MET A 1 28 ? 6.874 -0.693 -19.801 1.00 0.000 37 MET A O 3
ATOM 1293 N N . PRO A 1 29 ? 6.034 -1.602 -21.683 1.00 0.000 38 PRO A N 3
ATOM 1294 C CA . PRO A 1 29 ? 6.583 -2.939 -21.440 1.00 0.000 38 PRO A CA 3
ATOM 1295 C C . PRO A 1 29 ? 8.101 -2.978 -21.579 1.00 0.000 38 PRO A C 3
ATOM 1296 O O . PRO A 1 29 ? 8.785 -3.672 -20.828 1.00 0.000 38 PRO A O 3
ATOM 1307 N N . SER A 1 30 ? 8.621 -2.227 -22.545 1.00 0.000 39 SER A N 3
ATOM 1308 C CA . SER A 1 30 ? 10.058 -2.178 -22.785 1.00 0.000 39 SER A CA 3
ATOM 1309 C C . SER A 1 30 ? 10.702 -1.039 -22.000 1.00 0.000 39 SER A C 3
ATOM 1310 O O . SER A 1 30 ? 11.787 -0.569 -22.342 1.00 0.000 39 SER A O 3
ATOM 1318 N N . CYS A 1 31 ? 10.024 -0.599 -20.946 1.00 0.000 40 CYS A N 3
ATOM 1319 C CA . CYS A 1 31 ? 10.527 0.485 -20.110 1.00 0.000 40 CYS A CA 3
ATOM 1320 C C . CYS A 1 31 ? 12.024 0.328 -19.859 1.00 0.000 40 CYS A C 3
ATOM 1321 O O . CYS A 1 31 ? 12.449 -0.549 -19.109 1.00 0.000 40 CYS A O 3
ATOM 1328 N N . ASN A 1 32 ? 12.817 1.186 -20.492 1.00 0.000 41 ASN A N 3
ATOM 1329 C CA . ASN A 1 32 ? 14.267 1.143 -20.338 1.00 0.000 41 ASN A CA 3
ATOM 1330 C C . ASN A 1 32 ? 14.708 1.941 -19.115 1.00 0.000 41 ASN A C 3
ATOM 1331 O O . ASN A 1 32 ? 15.441 1.438 -18.265 1.00 0.000 41 ASN A O 3
ATOM 1353 N N . ILE A 1 2 ? -0.312 6.351 -2.731 1.00 0.000 11 ILE A N 4
ATOM 1354 C CA . ILE A 1 2 ? -0.387 7.267 -3.862 1.00 0.000 11 ILE A CA 4
ATOM 1355 C C . ILE A 1 2 ? 0.527 6.816 -4.996 1.00 0.000 11 ILE A C 4
ATOM 1356 O O . ILE A 1 2 ? 1.679 7.252 -5.067 1.00 0.000 11 ILE A O 4
ATOM 1384 N N . LEU A 1 4 ? 0.547 3.597 -7.489 1.00 0.000 13 LEU A N 4
ATOM 1385 C CA . LEU A 1 4 ? 0.958 2.371 -8.164 1.00 0.000 13 LEU A CA 4
ATOM 1386 C C . LEU A 1 4 ? -0.255 1.570 -8.625 1.00 0.000 13 LEU A C 4
ATOM 1387 O O . LEU A 1 4 ? -1.156 1.299 -7.825 1.00 0.000 13 LEU A O 4
ATOM 1422 N N . CYS A 1 7 ? -3.825 4.315 -10.825 1.00 0.000 16 CYS A N 4
ATOM 1423 C CA . CYS A 1 7 ? -4.058 5.732 -10.574 1.00 0.000 16 CYS A CA 4
ATOM 1424 C C . CYS A 1 7 ? -2.982 6.586 -11.238 1.00 0.000 16 CYS A C 4
ATOM 1425 O O . CYS A 1 7 ? -3.127 7.802 -11.357 1.00 0.000 16 CYS A O 4
ATOM 1432 N N . ALA A 1 8 ? -1.904 5.940 -11.670 1.00 0.000 17 ALA A N 4
ATOM 1433 C CA . ALA A 1 8 ? -0.805 6.639 -12.324 1.00 0.000 17 ALA A CA 4
ATOM 1434 C C . ALA A 1 8 ? -0.752 6.309 -13.812 1.00 0.000 17 ALA A C 4
ATOM 1435 O O . ALA A 1 8 ? 0.030 6.896 -14.560 1.00 0.000 17 ALA A O 4
ATOM 1442 N N . ILE A 1 9 ? -1.589 5.367 -14.234 1.00 0.000 18 ILE A N 4
ATOM 1443 C CA . ILE A 1 9 ? -1.637 4.960 -15.632 1.00 0.000 18 ILE A CA 4
ATOM 1444 C C . ILE A 1 9 ? -2.661 5.781 -16.409 1.00 0.000 18 ILE A C 4
ATOM 1445 O O . ILE A 1 9 ? -2.461 6.091 -17.585 1.00 0.000 18 ILE A O 4
ATOM 1461 N N . LEU A 1 10 ? -3.756 6.132 -15.745 1.00 0.000 19 LEU A N 4
ATOM 1462 C CA . LEU A 1 10 ? -4.812 6.919 -16.372 1.00 0.000 19 LEU A CA 4
ATOM 1463 C C . LEU A 1 10 ? -4.538 8.413 -16.224 1.00 0.000 19 LEU A C 4
ATOM 1464 O O . LEU A 1 10 ? -5.452 9.207 -15.996 1.00 0.000 19 LEU A O 4
ATOM 1489 N N . LYS A 1 12 ? -4.281 11.761 -15.030 1.00 0.000 21 LYS A N 4
ATOM 1490 C CA . LYS A 1 12 ? -4.839 12.424 -13.858 1.00 0.000 21 LYS A CA 4
ATOM 1491 C C . LYS A 1 12 ? -5.704 13.612 -14.265 1.00 0.000 21 LYS A C 4
ATOM 1492 O O . LYS A 1 12 ? -5.545 14.186 -15.343 1.00 0.000 21 LYS A O 4
ATOM 1511 N N . PRO A 1 13 ? -6.641 13.993 -13.384 1.00 0.000 22 PRO A N 4
ATOM 1512 C CA . PRO A 1 13 ? -7.548 15.118 -13.630 1.00 0.000 22 PRO A CA 4
ATOM 1513 C C . PRO A 1 13 ? -6.829 16.462 -13.593 1.00 0.000 22 PRO A C 4
ATOM 1514 O O . PRO A 1 13 ? -5.598 16.519 -13.595 1.00 0.000 22 PRO A O 4
ATOM 1525 N N . LEU A 1 14 ? -7.602 17.541 -13.560 1.00 0.000 23 LEU A N 4
ATOM 1526 C CA . LEU A 1 14 ? -7.038 18.886 -13.522 1.00 0.000 23 LEU A CA 4
ATOM 1527 C C . LEU A 1 14 ? -6.125 19.060 -12.313 1.00 0.000 23 LEU A C 4
ATOM 1528 O O . LEU A 1 14 ? -5.849 18.105 -11.588 1.00 0.000 23 LEU A O 4
ATOM 1544 N N . GLY A 1 15 ? -5.661 20.287 -12.100 1.00 0.000 24 GLY A N 4
ATOM 1545 C CA . GLY A 1 15 ? -4.786 20.565 -10.976 1.00 0.000 24 GLY A CA 4
ATOM 1546 C C . GLY A 1 15 ? -3.369 20.887 -11.410 1.00 0.000 24 GLY A C 4
ATOM 1547 O O . GLY A 1 15 ? -3.128 21.907 -12.054 1.00 0.000 24 GLY A O 4
ATOM 1551 N N . ASN A 1 16 ? -2.430 20.017 -11.054 1.00 0.000 25 ASN A N 4
ATOM 1552 C CA . ASN A 1 16 ? -1.030 20.216 -11.409 1.00 0.000 25 ASN A CA 4
ATOM 1553 C C . ASN A 1 16 ? -0.476 18.998 -12.142 1.00 0.000 25 ASN A C 4
ATOM 1554 O O . ASN A 1 16 ? 0.260 18.197 -11.567 1.00 0.000 25 ASN A O 4
ATOM 1565 N N . ASN A 1 17 ? -0.835 18.866 -13.414 1.00 0.000 26 ASN A N 4
ATOM 1566 C CA . ASN A 1 17 ? -0.375 17.745 -14.227 1.00 0.000 26 ASN A CA 4
ATOM 1567 C C . ASN A 1 17 ? 1.124 17.524 -14.048 1.00 0.000 26 ASN A C 4
ATOM 1568 O O . ASN A 1 17 ? 1.911 18.469 -14.085 1.00 0.000 26 ASN A O 4
ATOM 1579 N N . GLY A 1 18 ? 1.512 16.267 -13.853 1.00 0.000 27 GLY A N 4
ATOM 1580 C CA . GLY A 1 18 ? 2.915 15.944 -13.671 1.00 0.000 27 GLY A CA 4
ATOM 1581 C C . GLY A 1 18 ? 3.160 15.097 -12.438 1.00 0.000 27 GLY A C 4
ATOM 1582 O O . GLY A 1 18 ? 4.307 14.864 -12.054 1.00 0.000 27 GLY A O 4
ATOM 1586 N N . TYR A 1 19 ? 2.081 14.635 -11.816 1.00 0.000 28 TYR A N 4
ATOM 1587 C CA . TYR A 1 19 ? 2.184 13.812 -10.617 1.00 0.000 28 TYR A CA 4
ATOM 1588 C C . TYR A 1 19 ? 2.886 12.492 -10.921 1.00 0.000 28 TYR A C 4
ATOM 1589 O O . TYR A 1 19 ? 3.554 12.351 -11.946 1.00 0.000 28 TYR A O 4
ATOM 1607 N N . LEU A 1 20 ? 2.729 11.526 -10.022 1.00 0.000 29 LEU A N 4
ATOM 1608 C CA . LEU A 1 20 ? 3.346 10.215 -10.193 1.00 0.000 29 LEU A CA 4
ATOM 1609 C C . LEU A 1 20 ? 2.605 9.397 -11.245 1.00 0.000 29 LEU A C 4
ATOM 1610 O O . LEU A 1 20 ? 2.091 8.315 -10.957 1.00 0.000 29 LEU A O 4
ATOM 1626 N N . CYS A 1 21 ? 2.554 9.919 -12.466 1.00 0.000 30 CYS A N 4
ATOM 1627 C CA . CYS A 1 21 ? 1.877 9.237 -13.562 1.00 0.000 30 CYS A CA 4
ATOM 1628 C C . CYS A 1 21 ? 2.845 8.334 -14.321 1.00 0.000 30 CYS A C 4
ATOM 1629 O O . CYS A 1 21 ? 3.973 8.123 -13.868 1.00 0.000 30 CYS A O 4
ATOM 1648 N N . VAL A 1 23 ? 5.059 6.627 -15.504 1.00 0.000 32 VAL A N 4
ATOM 1649 C CA . VAL A 1 23 ? 6.407 6.084 -15.385 1.00 0.000 32 VAL A CA 4
ATOM 1650 C C . VAL A 1 23 ? 6.460 4.637 -15.863 1.00 0.000 32 VAL A C 4
ATOM 1651 O O . VAL A 1 23 ? 5.498 3.891 -15.669 1.00 0.000 32 VAL A O 4
ATOM 1676 N N . LYS A 1 25 ? 8.165 0.497 -16.468 1.00 0.000 34 LYS A N 4
ATOM 1677 C CA . LYS A 1 25 ? 7.524 -0.757 -16.842 1.00 0.000 34 LYS A CA 4
ATOM 1678 C C . LYS A 1 25 ? 6.103 -0.828 -16.291 1.00 0.000 34 LYS A C 4
ATOM 1679 O O . LYS A 1 25 ? 5.282 -1.611 -16.768 1.00 0.000 34 LYS A O 4
ATOM 1698 N N . GLU A 1 26 ? 5.821 -0.004 -15.287 1.00 0.000 35 GLU A N 4
ATOM 1699 C CA . GLU A 1 26 ? 4.499 0.026 -14.673 1.00 0.000 35 GLU A CA 4
ATOM 1700 C C . GLU A 1 26 ? 3.501 0.760 -15.565 1.00 0.000 35 GLU A C 4
ATOM 1701 O O . GLU A 1 26 ? 2.340 0.365 -15.672 1.00 0.000 35 GLU A O 4
ATOM 1713 N N . CYS A 1 27 ? 3.963 1.830 -16.203 1.00 0.000 36 CYS A N 4
ATOM 1714 C CA . CYS A 1 27 ? 3.113 2.620 -17.086 1.00 0.000 36 CYS A CA 4
ATOM 1715 C C . CYS A 1 27 ? 3.427 2.326 -18.550 1.00 0.000 36 CYS A C 4
ATOM 1716 O O . CYS A 1 27 ? 2.696 2.744 -19.447 1.00 0.000 36 CYS A O 4
ATOM 1723 N N . MET A 1 28 ? 4.518 1.604 -18.782 1.00 0.000 37 MET A N 4
ATOM 1724 C CA . MET A 1 28 ? 4.927 1.253 -20.137 1.00 0.000 37 MET A CA 4
ATOM 1725 C C . MET A 1 28 ? 5.122 -0.254 -20.273 1.00 0.000 37 MET A C 4
ATOM 1726 O O . MET A 1 28 ? 5.707 -0.909 -19.409 1.00 0.000 37 MET A O 4
ATOM 1740 N N . PRO A 1 29 ? 4.621 -0.819 -21.381 1.00 0.000 38 PRO A N 4
ATOM 1741 C CA . PRO A 1 29 ? 4.727 -2.255 -21.655 1.00 0.000 38 PRO A CA 4
ATOM 1742 C C . PRO A 1 29 ? 6.158 -2.681 -21.967 1.00 0.000 38 PRO A C 4
ATOM 1743 O O . PRO A 1 29 ? 6.530 -3.837 -21.765 1.00 0.000 38 PRO A O 4
ATOM 1754 N N . SER A 1 30 ? 6.957 -1.740 -22.459 1.00 0.000 39 SER A N 4
ATOM 1755 C CA . SER A 1 30 ? 8.346 -2.019 -22.802 1.00 0.000 39 SER A CA 4
ATOM 1756 C C . SER A 1 30 ? 9.238 -0.827 -22.468 1.00 0.000 39 SER A C 4
ATOM 1757 O O . SER A 1 30 ? 9.946 -0.305 -23.331 1.00 0.000 39 SER A O 4
ATOM 1765 N N . CYS A 1 31 ? 9.199 -0.401 -21.210 1.00 0.000 40 CYS A N 4
ATOM 1766 C CA . CYS A 1 31 ? 10.002 0.730 -20.760 1.00 0.000 40 CYS A CA 4
ATOM 1767 C C . CYS A 1 31 ? 11.486 0.477 -21.011 1.00 0.000 40 CYS A C 4
ATOM 1768 O O . CYS A 1 31 ? 11.858 -0.496 -21.6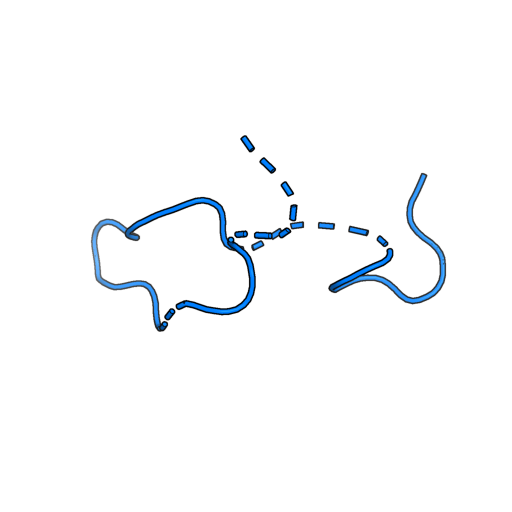64 1.00 0.000 40 CYS A O 4
ATOM 1775 N N . ASN A 1 32 ? 12.328 1.363 -20.488 1.00 0.000 41 ASN A N 4
ATOM 1776 C CA . ASN A 1 32 ? 13.771 1.236 -20.655 1.00 0.000 41 ASN A CA 4
ATOM 1777 C C . ASN A 1 32 ? 14.513 1.925 -19.514 1.00 0.000 41 ASN A C 4
ATOM 1778 O O . ASN A 1 32 ? 15.635 1.549 -19.174 1.00 0.000 41 ASN A O 4
ATOM 1800 N N . ILE A 1 2 ? -9.044 1.849 -11.636 1.00 0.000 11 ILE A N 5
ATOM 1801 C CA . ILE A 1 2 ? -8.302 3.103 -11.653 1.00 0.000 11 ILE A CA 5
ATOM 1802 C C . ILE A 1 2 ? -8.077 3.628 -10.239 1.00 0.000 11 ILE A C 5
ATOM 1803 O O . ILE A 1 2 ? -8.865 4.443 -9.753 1.00 0.000 11 ILE A O 5
ATOM 1831 N N . LEU A 1 4 ? -5.892 2.209 -7.080 1.00 0.000 13 LEU A N 5
ATOM 1832 C CA . LEU A 1 4 ? -5.533 1.683 -5.767 1.00 0.000 13 LEU A CA 5
ATOM 1833 C C . LEU A 1 4 ? -4.270 0.832 -5.848 1.00 0.000 13 LEU A C 5
ATOM 1834 O O . LEU A 1 4 ? -4.194 -0.084 -6.674 1.00 0.000 13 LEU A O 5
ATOM 1869 N N . CYS A 1 7 ? -0.597 2.845 -8.599 1.00 0.000 16 CYS A N 5
ATOM 1870 C CA . CYS A 1 7 ? -0.799 3.791 -9.689 1.00 0.000 16 CYS A CA 5
ATOM 1871 C C . CYS A 1 7 ? -1.147 5.176 -9.149 1.00 0.000 16 CYS A C 5
ATOM 1872 O O . CYS A 1 7 ? -0.918 6.187 -9.812 1.00 0.000 16 CYS A O 5
ATOM 1879 N N . ALA A 1 8 ? -1.701 5.212 -7.942 1.00 0.000 17 ALA A N 5
ATOM 1880 C CA . ALA A 1 8 ? -2.078 6.472 -7.312 1.00 0.000 17 ALA A CA 5
ATOM 1881 C C . ALA A 1 8 ? -1.015 6.929 -6.319 1.00 0.000 17 ALA A C 5
ATOM 1882 O O . ALA A 1 8 ? -1.157 7.971 -5.679 1.00 0.000 17 ALA A O 5
ATOM 1889 N N . ILE A 1 9 ? 0.050 6.143 -6.195 1.00 0.000 18 ILE A N 5
ATOM 1890 C CA . ILE A 1 9 ? 1.137 6.469 -5.280 1.00 0.000 18 ILE A CA 5
ATOM 1891 C C . ILE A 1 9 ? 2.273 7.179 -6.007 1.00 0.000 18 ILE A C 5
ATOM 1892 O O . ILE A 1 9 ? 2.773 8.207 -5.547 1.00 0.000 18 ILE A O 5
ATOM 1908 N N . LEU A 1 10 ? 2.676 6.627 -7.147 1.00 0.000 19 LEU A N 5
ATOM 1909 C CA . LEU A 1 10 ? 3.753 7.209 -7.940 1.00 0.000 19 LEU A CA 5
ATOM 1910 C C . LEU A 1 10 ? 3.194 8.084 -9.058 1.00 0.000 19 LEU A C 5
ATOM 1911 O O . LEU A 1 10 ? 3.873 8.360 -10.048 1.00 0.000 19 LEU A O 5
ATOM 1936 N N . LYS A 1 12 ? 1.379 11.623 -10.753 1.00 0.000 21 LYS A N 5
ATOM 1937 C CA . LYS A 1 12 ? 1.928 12.960 -10.946 1.00 0.000 21 LYS A CA 5
ATOM 1938 C C . LYS A 1 12 ? 0.897 14.028 -10.595 1.00 0.000 21 LYS A C 5
ATOM 1939 O O . LYS A 1 12 ? -0.312 13.812 -10.688 1.00 0.000 21 LYS A O 5
ATOM 1958 N N . PRO A 1 13 ? 1.383 15.208 -10.183 1.00 0.000 22 PRO A N 5
ATOM 1959 C CA . PRO A 1 13 ? 0.520 16.333 -9.812 1.00 0.000 22 PRO A CA 5
ATOM 1960 C C . PRO A 1 13 ? -0.196 16.937 -11.015 1.00 0.000 22 PRO A C 5
ATOM 1961 O O . PRO A 1 13 ? -0.267 16.323 -12.080 1.00 0.000 22 PRO A O 5
ATOM 1972 N N . LEU A 1 14 ? -0.725 18.143 -10.839 1.00 0.000 23 LEU A N 5
ATOM 1973 C CA . LEU A 1 14 ? -1.435 18.830 -11.912 1.00 0.000 23 LEU A CA 5
ATOM 1974 C C . LEU A 1 14 ? -0.638 18.783 -13.211 1.00 0.000 23 LEU A C 5
ATOM 1975 O O . LEU A 1 14 ? 0.486 18.284 -13.244 1.00 0.000 23 LEU A O 5
ATOM 1991 N N . GLY A 1 15 ? -1.227 19.308 -14.281 1.00 0.000 24 GLY A N 5
ATOM 1992 C CA . GLY A 1 15 ? -0.556 19.317 -15.568 1.00 0.000 24 GLY A CA 5
ATOM 1993 C C . GLY A 1 15 ? -0.989 18.167 -16.456 1.00 0.000 24 GLY A C 5
ATOM 1994 O O . GLY A 1 15 ? -1.833 17.360 -16.070 1.00 0.000 24 GLY A O 5
ATOM 1998 N N . ASN A 1 16 ? -0.409 18.093 -17.650 1.00 0.000 25 ASN A N 5
ATOM 1999 C CA . ASN A 1 16 ? -0.742 17.034 -18.596 1.00 0.000 25 ASN A CA 5
ATOM 2000 C C . ASN A 1 16 ? -2.253 16.880 -18.731 1.00 0.000 25 ASN A C 5
ATOM 2001 O O . ASN A 1 16 ? -3.020 17.637 -18.137 1.00 0.000 25 ASN A O 5
ATOM 2012 N N . ASN A 1 17 ? -2.675 15.894 -19.517 1.00 0.000 26 ASN A N 5
ATOM 2013 C CA . ASN A 1 17 ? -4.095 15.641 -19.730 1.00 0.000 26 ASN A CA 5
ATOM 2014 C C . ASN A 1 17 ? -4.818 15.444 -18.401 1.00 0.000 26 ASN A C 5
ATOM 2015 O O . ASN A 1 17 ? -5.633 16.272 -17.997 1.00 0.000 26 ASN A O 5
ATOM 2026 N N . GLY A 1 18 ? -4.513 14.340 -17.725 1.00 0.000 27 GLY A N 5
ATOM 2027 C CA . GLY A 1 18 ? -5.141 14.054 -16.449 1.00 0.000 27 GLY A CA 5
ATOM 2028 C C . GLY A 1 18 ? -5.725 12.657 -16.390 1.00 0.000 27 GLY A C 5
ATOM 2029 O O . GLY A 1 18 ? -6.401 12.299 -15.425 1.00 0.000 27 GLY A O 5
ATOM 2033 N N . TYR A 1 19 ? -5.464 11.865 -17.424 1.00 0.000 28 TYR A N 5
ATOM 2034 C CA . TYR A 1 19 ? -5.972 10.500 -17.489 1.00 0.000 28 TYR A CA 5
ATOM 2035 C C . TYR A 1 19 ? -5.214 9.591 -16.526 1.00 0.000 28 TYR A C 5
ATOM 2036 O O . TYR A 1 19 ? -4.493 10.062 -15.645 1.00 0.000 28 TYR A O 5
ATOM 2054 N N . LEU A 1 20 ? -5.383 8.285 -16.699 1.00 0.000 29 LEU A N 5
ATOM 2055 C CA . LEU A 1 20 ? -4.715 7.307 -15.847 1.00 0.000 29 LEU A CA 5
ATOM 2056 C C . LEU A 1 20 ? -3.248 7.672 -15.645 1.00 0.000 29 LEU A C 5
ATOM 2057 O O . LEU A 1 20 ? -2.699 8.504 -16.369 1.00 0.000 29 LEU A O 5
ATOM 2073 N N . CYS A 1 21 ? -2.617 7.044 -14.659 1.00 0.000 30 CYS A N 5
ATOM 2074 C CA . CYS A 1 21 ? -1.213 7.301 -14.363 1.00 0.000 30 CYS A CA 5
ATOM 2075 C C . CYS A 1 21 ? -0.307 6.390 -15.187 1.00 0.000 30 CYS A C 5
ATOM 2076 O O . CYS A 1 21 ? -0.784 5.719 -16.106 1.00 0.000 30 CYS A O 5
ATOM 2095 N N . VAL A 1 23 ? 1.122 4.465 -17.048 1.00 0.000 32 VAL A N 5
ATOM 2096 C CA . VAL A 1 23 ? 1.057 3.549 -18.180 1.00 0.000 32 VAL A CA 5
ATOM 2097 C C . VAL A 1 23 ? 2.291 3.681 -19.066 1.00 0.000 32 VAL A C 5
ATOM 2098 O O . VAL A 1 23 ? 2.829 4.781 -19.209 1.00 0.000 32 VAL A O 5
ATOM 2123 N N . LYS A 1 25 ? 4.860 3.179 -22.737 1.00 0.000 34 LYS A N 5
ATOM 2124 C CA . LYS A 1 25 ? 6.046 3.904 -23.177 1.00 0.000 34 LYS A CA 5
ATOM 2125 C C . LYS A 1 25 ? 5.953 5.379 -22.800 1.00 0.000 34 LYS A C 5
ATOM 2126 O O . LYS A 1 25 ? 6.951 6.098 -22.820 1.00 0.000 34 LYS A O 5
ATOM 2145 N N . GLU A 1 26 ? 4.748 5.822 -22.455 1.00 0.000 35 GLU A N 5
ATOM 2146 C CA . GLU A 1 26 ? 4.526 7.212 -22.073 1.00 0.000 35 GLU A CA 5
ATOM 2147 C C . GLU A 1 26 ? 4.986 7.462 -20.640 1.00 0.000 35 GLU A C 5
ATOM 2148 O O . GLU A 1 26 ? 5.512 8.530 -20.322 1.00 0.000 35 GLU A O 5
ATOM 2160 N N . CYS A 1 27 ? 4.785 6.471 -19.778 1.00 0.000 36 CYS A N 5
ATOM 2161 C CA . CYS A 1 27 ? 5.177 6.582 -18.379 1.00 0.000 36 CYS A CA 5
ATOM 2162 C C . CYS A 1 27 ? 6.478 5.828 -18.117 1.00 0.000 36 CYS A C 5
ATOM 2163 O O . CYS A 1 27 ? 7.311 6.265 -17.323 1.00 0.000 36 CYS A O 5
ATOM 2170 N N . MET A 1 28 ? 6.644 4.694 -18.790 1.00 0.000 37 MET A N 5
ATOM 2171 C CA . MET A 1 28 ? 7.844 3.881 -18.632 1.00 0.000 37 MET A CA 5
ATOM 2172 C C . MET A 1 28 ? 8.451 3.538 -19.988 1.00 0.000 37 MET A C 5
ATOM 2173 O O . MET A 1 28 ? 7.803 2.950 -20.855 1.00 0.000 37 MET A O 5
ATOM 2187 N N . PRO A 1 29 ? 9.725 3.913 -20.180 1.00 0.000 38 PRO A N 5
ATOM 2188 C CA . PRO A 1 29 ? 10.447 3.655 -21.429 1.00 0.000 38 PRO A CA 5
ATOM 2189 C C . PRO A 1 29 ? 10.750 2.173 -21.628 1.00 0.000 38 PRO A C 5
ATOM 2190 O O . PRO A 1 29 ? 10.866 1.700 -22.758 1.00 0.000 38 PRO A O 5
ATOM 2201 N N . SER A 1 30 ? 10.878 1.446 -20.522 1.00 0.000 39 SER A N 5
ATOM 2202 C CA . SER A 1 30 ? 11.171 0.019 -20.576 1.00 0.000 39 SER A CA 5
ATOM 2203 C C . SER A 1 30 ? 9.886 -0.802 -20.526 1.00 0.000 39 SER A C 5
ATOM 2204 O O . SER A 1 30 ? 9.911 -1.999 -20.238 1.00 0.000 39 SER A O 5
ATOM 2212 N N . CYS A 1 31 ? 8.763 -0.149 -20.808 1.00 0.000 40 CYS A N 5
ATOM 2213 C CA . CYS A 1 31 ? 7.467 -0.816 -20.795 1.00 0.000 40 CYS A CA 5
ATOM 2214 C C . CYS A 1 31 ? 7.529 -2.140 -21.551 1.00 0.000 40 CYS A C 5
ATOM 2215 O O . CYS A 1 31 ? 8.338 -2.309 -22.462 1.00 0.000 40 CYS A O 5
ATOM 2222 N N . ASN A 1 32 ? 6.668 -3.076 -21.166 1.00 0.000 41 ASN A N 5
ATOM 2223 C CA . ASN A 1 32 ? 6.624 -4.385 -21.806 1.00 0.000 41 ASN A CA 5
ATOM 2224 C C . ASN A 1 32 ? 5.205 -4.946 -21.803 1.00 0.000 41 ASN A C 5
ATOM 2225 O O . ASN A 1 32 ? 4.610 -5.147 -20.745 1.00 0.000 41 ASN A O 5
ATOM 2247 N N . ILE A 1 2 ? 1.597 -2.064 -18.390 1.00 0.000 11 ILE A N 6
ATOM 2248 C CA . ILE A 1 2 ? 0.551 -1.139 -18.808 1.00 0.000 11 ILE A CA 6
ATOM 2249 C C . ILE A 1 2 ? -0.790 -1.508 -18.184 1.00 0.000 11 ILE A C 6
ATOM 2250 O O . ILE A 1 2 ? -1.516 -2.340 -18.734 1.00 0.000 11 ILE A O 6
ATOM 2278 N N . LEU A 1 4 ? -2.545 -1.632 -14.640 1.00 0.000 13 LEU A N 6
ATOM 2279 C CA . LEU A 1 4 ? -3.188 -2.111 -13.422 1.00 0.000 13 LEU A CA 6
ATOM 2280 C C . LEU A 1 4 ? -2.382 -1.716 -12.189 1.00 0.000 13 LEU A C 6
ATOM 2281 O O . LEU A 1 4 ? -1.180 -1.993 -12.123 1.00 0.000 13 LEU A O 6
ATOM 2316 N N . CYS A 1 7 ? -1.926 3.228 -12.081 1.00 0.000 16 CYS A N 6
ATOM 2317 C CA . CYS A 1 7 ? -2.047 4.032 -13.291 1.00 0.000 16 CYS A CA 6
ATOM 2318 C C . CYS A 1 7 ? -2.858 5.297 -13.024 1.00 0.000 16 CYS A C 6
ATOM 2319 O O . CYS A 1 7 ? -2.298 6.374 -12.822 1.00 0.000 16 CYS A O 6
ATOM 2326 N N . ALA A 1 8 ? -4.180 5.158 -13.026 1.00 0.000 17 ALA A N 6
ATOM 2327 C CA . ALA A 1 8 ? -5.067 6.288 -12.782 1.00 0.000 17 ALA A CA 6
ATOM 2328 C C . ALA A 1 8 ? -5.181 6.585 -11.291 1.00 0.000 17 ALA A C 6
ATOM 2329 O O . ALA A 1 8 ? -6.083 7.305 -10.859 1.00 0.000 17 ALA A O 6
ATOM 2336 N N . ILE A 1 9 ? -4.264 6.026 -10.509 1.00 0.000 18 ILE A N 6
ATOM 2337 C CA . ILE A 1 9 ? -4.263 6.232 -9.066 1.00 0.000 18 ILE A CA 6
ATOM 2338 C C . ILE A 1 9 ? -3.537 7.521 -8.695 1.00 0.000 18 ILE A C 6
ATOM 2339 O O . ILE A 1 9 ? -4.023 8.308 -7.881 1.00 0.000 18 ILE A O 6
ATOM 2355 N N . LEU A 1 10 ? -2.373 7.733 -9.299 1.00 0.000 19 LEU A N 6
ATOM 2356 C CA . LEU A 1 10 ? -1.581 8.929 -9.034 1.00 0.000 19 LEU A CA 6
ATOM 2357 C C . LEU A 1 10 ? -1.846 10.002 -10.085 1.00 0.000 19 LEU A C 6
ATOM 2358 O O . LEU A 1 10 ? -1.010 10.873 -10.330 1.00 0.000 19 LEU A O 6
ATOM 2383 N N . LYS A 1 12 ? -4.523 13.038 -11.645 1.00 0.000 21 LYS A N 6
ATOM 2384 C CA . LYS A 1 12 ? -4.779 14.396 -11.178 1.00 0.000 21 LYS A CA 6
ATOM 2385 C C . LYS A 1 12 ? -5.795 15.097 -12.074 1.00 0.000 21 LYS A C 6
ATOM 2386 O O . LYS A 1 12 ? -5.961 14.760 -13.246 1.00 0.000 21 LYS A O 6
ATOM 2405 N N . PRO A 1 13 ? -6.490 16.097 -11.512 1.00 0.000 22 PRO A N 6
ATOM 2406 C CA . PRO A 1 13 ? -7.500 16.867 -12.243 1.00 0.000 22 PRO A CA 6
ATOM 2407 C C . PRO A 1 13 ? -6.884 17.765 -13.310 1.00 0.000 22 PRO A C 6
ATOM 2408 O O . PRO A 1 13 ? -5.662 17.832 -13.450 1.00 0.000 22 PRO A O 6
ATOM 2419 N N . LEU A 1 14 ? -7.736 18.455 -14.060 1.00 0.000 23 LEU A N 6
ATOM 2420 C CA . LEU A 1 14 ? -7.274 19.350 -15.116 1.00 0.000 23 LEU A CA 6
ATOM 2421 C C . LEU A 1 14 ? -6.127 20.226 -14.624 1.00 0.000 23 LEU A C 6
ATOM 2422 O O . LEU A 1 14 ? -6.072 20.594 -13.451 1.00 0.000 23 LEU A O 6
ATOM 2438 N N . GLY A 1 15 ? -5.212 20.559 -15.530 1.00 0.000 24 GLY A N 6
ATOM 2439 C CA . GLY A 1 15 ? -4.079 21.391 -15.169 1.00 0.000 24 GLY A CA 6
ATOM 2440 C C . GLY A 1 15 ? -2.762 20.818 -15.653 1.00 0.000 24 GLY A C 6
ATOM 2441 O O . GLY A 1 15 ? -1.787 20.769 -14.905 1.00 0.000 24 GLY A O 6
ATOM 2445 N N . ASN A 1 16 ? -2.733 20.382 -16.908 1.00 0.000 25 ASN A N 6
ATOM 2446 C CA . ASN A 1 16 ? -1.526 19.807 -17.490 1.00 0.000 25 ASN A CA 6
ATOM 2447 C C . ASN A 1 16 ? -0.911 18.771 -16.554 1.00 0.000 25 ASN A C 6
ATOM 2448 O O . ASN A 1 16 ? -0.202 19.116 -15.610 1.00 0.000 25 ASN A O 6
ATOM 2459 N N . ASN A 1 17 ? -1.187 17.499 -16.824 1.00 0.000 26 ASN A N 6
ATOM 2460 C CA . ASN A 1 17 ? -0.661 16.412 -16.007 1.00 0.000 26 ASN A CA 6
ATOM 2461 C C . ASN A 1 17 ? 0.848 16.547 -15.829 1.00 0.000 26 ASN A C 6
ATOM 2462 O O . ASN A 1 17 ? 1.453 17.516 -16.284 1.00 0.000 26 ASN A O 6
ATOM 2473 N N . GLY A 1 18 ? 1.450 15.565 -15.163 1.00 0.000 27 GLY A N 6
ATOM 2474 C CA . GLY A 1 18 ? 2.883 15.593 -14.937 1.00 0.000 27 GLY A CA 6
ATOM 2475 C C . GLY A 1 18 ? 3.252 15.234 -13.512 1.00 0.000 27 GLY A C 6
ATOM 2476 O O . GLY A 1 18 ? 4.422 15.296 -13.131 1.00 0.000 27 GLY A O 6
ATOM 2480 N N . TYR A 1 19 ? 2.254 14.860 -12.720 1.00 0.000 28 TYR A N 6
ATOM 2481 C CA . TYR A 1 19 ? 2.478 14.495 -11.326 1.00 0.000 28 TYR A CA 6
ATOM 2482 C C . TYR A 1 19 ? 3.188 13.148 -11.224 1.00 0.000 28 TYR A C 6
ATOM 2483 O O . TYR A 1 19 ? 3.737 12.646 -12.206 1.00 0.000 28 TYR A O 6
ATOM 2501 N N . LEU A 1 20 ? 3.173 12.568 -10.029 1.00 0.000 29 LEU A N 6
ATOM 2502 C CA . LEU A 1 20 ? 3.814 11.279 -9.796 1.00 0.000 29 LEU A CA 6
ATOM 2503 C C . LEU A 1 20 ? 2.979 10.142 -10.378 1.00 0.000 29 LEU A C 6
ATOM 2504 O O . LEU A 1 20 ? 2.739 9.132 -9.716 1.00 0.000 29 LEU A O 6
ATOM 2520 N N . CYS A 1 21 ? 2.541 10.313 -11.621 1.00 0.000 30 CYS A N 6
ATOM 2521 C CA . CYS A 1 21 ? 1.735 9.302 -12.294 1.00 0.000 30 CYS A CA 6
ATOM 2522 C C . CYS A 1 21 ? 2.611 8.382 -13.139 1.00 0.000 30 CYS A C 6
ATOM 2523 O O . CYS A 1 21 ? 3.839 8.451 -13.051 1.00 0.000 30 CYS A O 6
ATOM 2542 N N . VAL A 1 23 ? 4.731 6.864 -14.673 1.00 0.000 32 VAL A N 6
ATOM 2543 C CA . VAL A 1 23 ? 6.162 6.725 -14.919 1.00 0.000 32 VAL A CA 6
ATOM 2544 C C . VAL A 1 23 ? 6.509 5.306 -15.356 1.00 0.000 32 VAL A C 6
ATOM 2545 O O . VAL A 1 23 ? 5.770 4.369 -15.043 1.00 0.000 32 VAL A O 6
ATOM 2570 N N . LYS A 1 25 ? 8.999 1.627 -15.749 1.00 0.000 34 LYS A N 6
ATOM 2571 C CA . LYS A 1 25 ? 8.636 0.233 -15.979 1.00 0.000 34 LYS A CA 6
ATOM 2572 C C . LYS A 1 25 ? 7.329 -0.112 -15.273 1.00 0.000 34 LYS A C 6
ATOM 2573 O O . LYS A 1 25 ? 6.761 -1.182 -15.487 1.00 0.000 34 LYS A O 6
ATOM 2592 N N . GLU A 1 26 ? 6.857 0.803 -14.431 1.00 0.000 35 GLU A N 6
ATOM 2593 C CA . GLU A 1 26 ? 5.616 0.593 -13.694 1.00 0.000 35 GLU A CA 6
ATOM 2594 C C . GLU A 1 26 ? 4.404 0.818 -14.594 1.00 0.000 35 GLU A C 6
ATOM 2595 O O . GLU A 1 26 ? 3.367 0.175 -14.430 1.00 0.000 35 GLU A O 6
ATOM 2607 N N . CYS A 1 27 ? 4.543 1.735 -15.546 1.00 0.000 36 CYS A N 6
ATOM 2608 C CA . CYS A 1 27 ? 3.461 2.047 -16.472 1.00 0.000 36 CYS A CA 6
ATOM 2609 C C . CYS A 1 27 ? 3.709 1.404 -17.834 1.00 0.000 36 CYS A C 6
ATOM 2610 O O . CYS A 1 27 ? 2.805 0.817 -18.428 1.00 0.000 36 CYS A O 6
ATOM 2617 N N . MET A 1 28 ? 4.940 1.519 -18.321 1.00 0.000 37 MET A N 6
ATOM 2618 C CA . MET A 1 28 ? 5.307 0.948 -19.612 1.00 0.000 37 MET A CA 6
ATOM 2619 C C . MET A 1 28 ? 6.453 -0.046 -19.460 1.00 0.000 37 MET A C 6
ATOM 2620 O O . MET A 1 28 ? 7.474 0.238 -18.832 1.00 0.000 37 MET A O 6
ATOM 2634 N N . PRO A 1 29 ? 6.284 -1.240 -20.047 1.00 0.000 38 PRO A N 6
ATOM 2635 C CA . PRO A 1 29 ? 7.295 -2.300 -19.991 1.00 0.000 38 PRO A CA 6
ATOM 2636 C C . PRO A 1 29 ? 8.535 -1.963 -20.811 1.00 0.000 38 PRO A C 6
ATOM 2637 O O . PRO A 1 29 ? 9.643 -2.387 -20.482 1.00 0.000 38 PRO A O 6
ATOM 2648 N N . SER A 1 30 ? 8.342 -1.197 -21.881 1.00 0.000 39 SER A N 6
ATOM 2649 C CA . SER A 1 30 ? 9.444 -0.806 -22.751 1.00 0.000 39 SER A CA 6
ATOM 2650 C C . SER A 1 30 ? 9.979 0.570 -22.365 1.00 0.000 39 SER A C 6
ATOM 2651 O O . SER A 1 30 ? 10.728 1.192 -23.118 1.00 0.000 39 SER A O 6
ATOM 2659 N N . CYS A 1 31 ? 9.587 1.040 -21.185 1.00 0.000 40 CYS A N 6
ATOM 2660 C CA . CYS A 1 31 ? 10.025 2.342 -20.697 1.00 0.000 40 CYS A CA 6
ATOM 2661 C C . CYS A 1 31 ? 11.519 2.540 -20.939 1.00 0.000 40 CYS A C 6
ATOM 2662 O O . CYS A 1 31 ? 12.352 2.019 -20.200 1.00 0.000 40 CYS A O 6
ATOM 2669 N N . ASN A 1 32 ? 11.848 3.297 -21.981 1.00 0.000 41 ASN A N 6
ATOM 2670 C CA . ASN A 1 32 ? 13.241 3.564 -22.321 1.00 0.000 41 ASN A CA 6
ATOM 2671 C C . ASN A 1 32 ? 13.757 4.791 -21.577 1.00 0.000 41 ASN A C 6
ATOM 2672 O O . ASN A 1 32 ? 13.775 5.896 -22.118 1.00 0.000 41 ASN A O 6
ATOM 2694 N N . ILE A 1 2 ? -10.377 -0.384 -5.182 1.00 0.000 11 ILE A N 7
ATOM 2695 C CA . ILE A 1 2 ? -9.830 0.662 -6.037 1.00 0.000 11 ILE A CA 7
ATOM 2696 C C . ILE A 1 2 ? -9.251 1.803 -5.207 1.00 0.000 11 ILE A C 7
ATOM 2697 O O . ILE A 1 2 ? -10.002 2.657 -4.728 1.00 0.000 11 ILE A O 7
ATOM 2725 N N . LEU A 1 4 ? -5.754 2.297 -3.187 1.00 0.000 13 LEU A N 7
ATOM 2726 C CA . LEU A 1 4 ? -4.752 2.477 -2.143 1.00 0.000 13 LEU A CA 7
ATOM 2727 C C . LEU A 1 4 ? -3.432 1.822 -2.536 1.00 0.000 13 LEU A C 7
ATOM 2728 O O . LEU A 1 4 ? -3.413 0.645 -2.910 1.00 0.000 13 LEU A O 7
ATOM 2763 N N . CYS A 1 7 ? -1.961 2.689 -7.290 1.00 0.000 16 CYS A N 7
ATOM 2764 C CA . CYS A 1 7 ? -2.860 3.018 -8.389 1.00 0.000 16 CYS A CA 7
ATOM 2765 C C . CYS A 1 7 ? -3.404 4.436 -8.242 1.00 0.000 16 CYS A C 7
ATOM 2766 O O . CYS A 1 7 ? -3.974 4.993 -9.179 1.00 0.000 16 CYS A O 7
ATOM 2773 N N . ALA A 1 8 ? -3.224 5.012 -7.058 1.00 0.000 17 ALA A N 7
ATOM 2774 C CA . ALA A 1 8 ? -3.694 6.366 -6.788 1.00 0.000 17 ALA A CA 7
ATOM 2775 C C . ALA A 1 8 ? -2.530 7.347 -6.717 1.00 0.000 17 ALA A C 7
ATOM 2776 O O . ALA A 1 8 ? -2.728 8.547 -6.525 1.00 0.000 17 ALA A O 7
ATOM 2783 N N . ILE A 1 9 ? -1.316 6.830 -6.873 1.00 0.000 18 ILE A N 7
ATOM 2784 C CA . ILE A 1 9 ? -0.120 7.663 -6.827 1.00 0.000 18 ILE A CA 7
ATOM 2785 C C . ILE A 1 9 ? 0.330 8.057 -8.229 1.00 0.000 18 ILE A C 7
ATOM 2786 O O . ILE A 1 9 ? 0.614 9.226 -8.496 1.00 0.000 18 ILE A O 7
ATOM 2802 N N . LEU A 1 10 ? 0.392 7.076 -9.123 1.00 0.000 19 LEU A N 7
ATOM 2803 C CA . LEU A 1 10 ? 0.806 7.320 -10.500 1.00 0.000 19 LEU A CA 7
ATOM 2804 C C . LEU A 1 10 ? -0.406 7.495 -11.410 1.00 0.000 19 LEU A C 7
ATOM 2805 O O . LEU A 1 10 ? -0.312 7.349 -12.630 1.00 0.000 19 LEU A O 7
ATOM 2830 N N . LYS A 1 12 ? -1.903 10.213 -12.054 1.00 0.000 21 LYS A N 7
ATOM 2831 C CA . LYS A 1 12 ? -1.722 11.434 -12.829 1.00 0.000 21 LYS A CA 7
ATOM 2832 C C . LYS A 1 12 ? -0.292 11.950 -12.707 1.00 0.000 21 LYS A C 7
ATOM 2833 O O . LYS A 1 12 ? 0.359 11.806 -11.672 1.00 0.000 21 LYS A O 7
ATOM 2852 N N . PRO A 1 13 ? 0.210 12.567 -13.787 1.00 0.000 22 PRO A N 7
ATOM 2853 C CA . PRO A 1 13 ? 1.568 13.118 -13.824 1.00 0.000 22 PRO A CA 7
ATOM 2854 C C . PRO A 1 13 ? 1.719 14.345 -12.931 1.00 0.000 22 PRO A C 7
ATOM 2855 O O . PRO A 1 13 ? 0.814 14.687 -12.169 1.00 0.000 22 PRO A O 7
ATOM 2866 N N . LEU A 1 14 ? 2.868 15.005 -13.031 1.00 0.000 23 LEU A N 7
ATOM 2867 C CA . LEU A 1 14 ? 3.138 16.196 -12.232 1.00 0.000 23 LEU A CA 7
ATOM 2868 C C . LEU A 1 14 ? 2.119 17.292 -12.528 1.00 0.000 23 LEU A C 7
ATOM 2869 O O . LEU A 1 14 ? 1.095 17.047 -13.163 1.00 0.000 23 LEU A O 7
ATOM 2885 N N . GLY A 1 15 ? 2.409 18.504 -12.063 1.00 0.000 24 GLY A N 7
ATOM 2886 C CA . GLY A 1 15 ? 1.509 19.620 -12.289 1.00 0.000 24 GLY A CA 7
ATOM 2887 C C . GLY A 1 15 ? 0.091 19.319 -11.847 1.00 0.000 24 GLY A C 7
ATOM 2888 O O . GLY A 1 15 ? -0.131 18.818 -10.746 1.00 0.000 24 GLY A O 7
ATOM 2892 N N . ASN A 1 16 ? -0.873 19.629 -12.709 1.00 0.000 25 ASN A N 7
ATOM 2893 C CA . ASN A 1 16 ? -2.279 19.390 -12.401 1.00 0.000 25 ASN A CA 7
ATOM 2894 C C . ASN A 1 16 ? -2.993 18.744 -13.584 1.00 0.000 25 ASN A C 7
ATOM 2895 O O . ASN A 1 16 ? -4.220 18.769 -13.670 1.00 0.000 25 ASN A O 7
ATOM 2906 N N . ASN A 1 17 ? -2.215 18.167 -14.494 1.00 0.000 26 ASN A N 7
ATOM 2907 C CA . ASN A 1 17 ? -2.773 17.514 -15.673 1.00 0.000 26 ASN A CA 7
ATOM 2908 C C . ASN A 1 17 ? -3.804 16.462 -15.275 1.00 0.000 26 ASN A C 7
ATOM 2909 O O . ASN A 1 17 ? -4.140 16.320 -14.100 1.00 0.000 26 ASN A O 7
ATOM 2920 N N . GLY A 1 18 ? -4.303 15.726 -16.264 1.00 0.000 27 GLY A N 7
ATOM 2921 C CA . GLY A 1 18 ? -5.290 14.696 -15.997 1.00 0.000 27 GLY A CA 7
ATOM 2922 C C . GLY A 1 18 ? -5.272 13.592 -17.036 1.00 0.000 27 GLY A C 7
ATOM 2923 O O . GLY A 1 18 ? -6.194 12.780 -17.105 1.00 0.000 27 GLY A O 7
ATOM 2927 N N . TYR A 1 19 ? -4.221 13.564 -17.848 1.00 0.000 28 TYR A N 7
ATOM 2928 C CA . TYR A 1 19 ? -4.089 12.554 -18.891 1.00 0.000 28 TYR A CA 7
ATOM 2929 C C . TYR A 1 19 ? -4.195 11.149 -18.307 1.00 0.000 28 TYR A C 7
ATOM 2930 O O . TYR A 1 19 ? -4.464 10.977 -17.117 1.00 0.000 28 TYR A O 7
ATOM 2948 N N . LEU A 1 20 ? -3.982 10.146 -19.151 1.00 0.000 29 LEU A N 7
ATOM 2949 C CA . LEU A 1 20 ? -4.052 8.754 -18.720 1.00 0.000 29 LEU A CA 7
ATOM 2950 C C . LEU A 1 20 ? -2.820 8.374 -17.906 1.00 0.000 29 LEU A C 7
ATOM 2951 O O . LEU A 1 20 ? -1.842 9.120 -17.852 1.00 0.000 29 LEU A O 7
ATOM 2967 N N . CYS A 1 21 ? -2.873 7.206 -17.273 1.00 0.000 30 CYS A N 7
ATOM 2968 C CA . CYS A 1 21 ? -1.762 6.724 -16.462 1.00 0.000 30 CYS A CA 7
ATOM 2969 C C . CYS A 1 21 ? -0.756 5.958 -17.318 1.00 0.000 30 CYS A C 7
ATOM 2970 O O . CYS A 1 21 ? -0.872 5.954 -18.546 1.00 0.000 30 CYS A O 7
ATOM 2989 N N . VAL A 1 23 ? 0.993 4.568 -19.369 1.00 0.000 32 VAL A N 7
ATOM 2990 C CA . VAL A 1 23 ? 1.281 4.288 -20.770 1.00 0.000 32 VAL A CA 7
ATOM 2991 C C . VAL A 1 23 ? 2.782 4.309 -21.038 1.00 0.000 32 VAL A C 7
ATOM 2992 O O . VAL A 1 23 ? 3.503 5.104 -20.429 1.00 0.000 32 VAL A O 7
ATOM 3017 N N . LYS A 1 25 ? 6.593 4.385 -23.462 1.00 0.000 34 LYS A N 7
ATOM 3018 C CA . LYS A 1 25 ? 7.962 4.717 -23.086 1.00 0.000 34 LYS A CA 7
ATOM 3019 C C . LYS A 1 25 ? 7.983 5.788 -22.000 1.00 0.000 34 LYS A C 7
ATOM 3020 O O . LYS A 1 25 ? 8.981 5.956 -21.301 1.00 0.000 34 LYS A O 7
ATOM 3039 N N . GLU A 1 26 ? 6.874 6.509 -21.865 1.00 0.000 35 GLU A N 7
ATOM 3040 C CA . GLU A 1 26 ? 6.767 7.563 -20.863 1.00 0.000 35 GLU A CA 7
ATOM 3041 C C . GLU A 1 26 ? 6.563 6.972 -19.471 1.00 0.000 35 GLU A C 7
ATOM 3042 O O . GLU A 1 26 ? 7.104 7.474 -18.485 1.00 0.000 35 GLU A O 7
ATOM 3054 N N . CYS A 1 27 ? 5.778 5.903 -19.398 1.00 0.000 36 CYS A N 7
ATOM 3055 C CA . CYS A 1 27 ? 5.500 5.242 -18.128 1.00 0.000 36 CYS A CA 7
ATOM 3056 C C . CYS A 1 27 ? 6.297 3.947 -18.003 1.00 0.000 36 CYS A C 7
ATOM 3057 O O . CYS A 1 27 ? 6.347 3.338 -16.935 1.00 0.000 36 CYS A O 7
ATOM 3064 N N . MET A 1 28 ? 6.920 3.534 -19.102 1.00 0.000 37 MET A N 7
ATOM 3065 C CA . MET A 1 28 ? 7.716 2.312 -19.114 1.00 0.000 37 MET A CA 7
ATOM 3066 C C . MET A 1 28 ? 9.117 2.582 -19.654 1.00 0.000 37 MET A C 7
ATOM 3067 O O . MET A 1 28 ? 9.301 3.278 -20.652 1.00 0.000 37 MET A O 7
ATOM 3081 N N . PRO A 1 29 ? 10.131 2.020 -18.979 1.00 0.000 38 PRO A N 7
ATOM 3082 C CA . PRO A 1 29 ? 11.533 2.186 -19.373 1.00 0.000 38 PRO A CA 7
ATOM 3083 C C . PRO A 1 29 ? 11.862 1.454 -20.670 1.00 0.000 38 PRO A C 7
ATOM 3084 O O . PRO A 1 29 ? 12.787 1.831 -21.389 1.00 0.000 38 PRO A O 7
ATOM 3095 N N . SER A 1 30 ? 11.097 0.408 -20.964 1.00 0.000 39 SER A N 7
ATOM 3096 C CA . SER A 1 30 ? 11.309 -0.378 -22.173 1.00 0.000 39 SER A CA 7
ATOM 3097 C C . SER A 1 30 ? 9.979 -0.837 -22.763 1.00 0.000 39 SER A C 7
ATOM 3098 O O . SER A 1 30 ? 9.751 -2.031 -22.959 1.00 0.000 39 SER A O 7
ATOM 3106 N N . CYS A 1 31 ? 9.102 0.121 -23.046 1.00 0.000 40 CYS A N 7
ATOM 3107 C CA . CYS A 1 31 ? 7.794 -0.181 -23.613 1.00 0.000 40 CYS A CA 7
ATOM 3108 C C . CYS A 1 31 ? 7.933 -0.978 -24.907 1.00 0.000 40 CYS A C 7
ATOM 3109 O O . CYS A 1 31 ? 8.761 -0.657 -25.759 1.00 0.000 40 CYS A O 7
ATOM 3116 N N . ASN A 1 32 ? 7.117 -2.017 -25.046 1.00 0.000 41 ASN A N 7
ATOM 3117 C CA . ASN A 1 32 ? 7.149 -2.860 -26.236 1.00 0.000 41 ASN A CA 7
ATOM 3118 C C . ASN A 1 32 ? 5.957 -2.567 -27.143 1.00 0.000 41 ASN A C 7
ATOM 3119 O O . ASN A 1 32 ? 5.150 -1.683 -26.857 1.00 0.000 41 ASN A O 7
ATOM 3141 N N . ILE A 1 2 ? 2.800 6.968 -5.234 1.00 0.000 11 ILE A N 8
ATOM 3142 C CA . ILE A 1 2 ? 2.173 7.530 -6.424 1.00 0.000 11 ILE A CA 8
ATOM 3143 C C . ILE A 1 2 ? 2.427 6.654 -7.646 1.00 0.000 11 ILE A C 8
ATOM 3144 O O . ILE A 1 2 ? 3.506 6.726 -8.240 1.00 0.000 11 ILE A O 8
ATOM 3172 N N . LEU A 1 4 ? 0.741 3.199 -8.995 1.00 0.000 13 LEU A N 8
ATOM 3173 C CA . LEU A 1 4 ? 0.520 1.816 -9.400 1.00 0.000 13 LEU A CA 8
ATOM 3174 C C . LEU A 1 4 ? -0.940 1.418 -9.209 1.00 0.000 13 LEU A C 8
ATOM 3175 O O . LEU A 1 4 ? -1.493 1.606 -8.121 1.00 0.000 13 LEU A O 8
ATOM 3210 N N . CYS A 1 7 ? -4.393 4.857 -10.674 1.00 0.000 16 CYS A N 8
ATOM 3211 C CA . CYS A 1 7 ? -4.183 6.299 -10.711 1.00 0.000 16 CYS A CA 8
ATOM 3212 C C . CYS A 1 7 ? -3.370 6.700 -11.938 1.00 0.000 16 CYS A C 8
ATOM 3213 O O . CYS A 1 7 ? -3.783 7.559 -12.716 1.00 0.000 16 CYS A O 8
ATOM 3220 N N . ALA A 1 8 ? -2.210 6.071 -12.103 1.00 0.000 17 ALA A N 8
ATOM 3221 C CA . ALA A 1 8 ? -1.340 6.360 -13.236 1.00 0.000 17 ALA A CA 8
ATOM 3222 C C . ALA A 1 8 ? -1.942 5.842 -14.538 1.00 0.000 17 ALA A C 8
ATOM 3223 O O . ALA A 1 8 ? -1.521 6.234 -15.626 1.00 0.000 17 ALA A O 8
ATOM 3230 N N . ILE A 1 9 ? -2.929 4.960 -14.418 1.00 0.000 18 ILE A N 8
ATOM 3231 C CA . ILE A 1 9 ? -3.589 4.390 -15.586 1.00 0.000 18 ILE A CA 8
ATOM 3232 C C . ILE A 1 9 ? -4.811 5.211 -15.982 1.00 0.000 18 ILE A C 8
ATOM 3233 O O . ILE A 1 9 ? -5.018 5.509 -17.159 1.00 0.000 18 ILE A O 8
ATOM 3249 N N . LEU A 1 10 ? -5.618 5.576 -14.991 1.00 0.000 19 LEU A N 8
ATOM 3250 C CA . LEU A 1 10 ? -6.820 6.365 -15.235 1.00 0.000 19 LEU A CA 8
ATOM 3251 C C . LEU A 1 10 ? -6.546 7.852 -15.035 1.00 0.000 19 LEU A C 8
ATOM 3252 O O . LEU A 1 10 ? -7.423 8.609 -14.615 1.00 0.000 19 LEU A O 8
ATOM 3277 N N . LYS A 1 12 ? -6.013 11.418 -13.911 1.00 0.000 21 LYS A N 8
ATOM 3278 C CA . LYS A 1 12 ? -6.521 12.077 -12.714 1.00 0.000 21 LYS A CA 8
ATOM 3279 C C . LYS A 1 12 ? -6.940 13.512 -13.019 1.00 0.000 21 LYS A C 8
ATOM 3280 O O . LYS A 1 12 ? -6.281 14.229 -13.773 1.00 0.000 21 LYS A O 8
ATOM 3299 N N . PRO A 1 13 ? -8.060 13.943 -12.421 1.00 0.000 22 PRO A N 8
ATOM 3300 C CA . PRO A 1 13 ? -8.589 15.297 -12.612 1.00 0.000 22 PRO A CA 8
ATOM 3301 C C . PRO A 1 13 ? -7.713 16.360 -11.958 1.00 0.000 22 PRO A C 8
ATOM 3302 O O . PRO A 1 13 ? -7.073 16.109 -10.937 1.00 0.000 22 PRO A O 8
ATOM 3313 N N . LEU A 1 14 ? -7.690 17.548 -12.553 1.00 0.000 23 LEU A N 8
ATOM 3314 C CA . LEU A 1 14 ? -6.892 18.651 -12.027 1.00 0.000 23 LEU A CA 8
ATOM 3315 C C . LEU A 1 14 ? -5.497 18.175 -11.636 1.00 0.000 23 LEU A C 8
ATOM 3316 O O . LEU A 1 14 ? -5.071 17.086 -12.019 1.00 0.000 23 LEU A O 8
ATOM 3332 N N . GLY A 1 15 ? -4.789 19.000 -10.870 1.00 0.000 24 GLY A N 8
ATOM 3333 C CA . GLY A 1 15 ? -3.450 18.645 -10.438 1.00 0.000 24 GLY A CA 8
ATOM 3334 C C . GLY A 1 15 ? -2.378 19.418 -11.181 1.00 0.000 24 GLY A C 8
ATOM 3335 O O . GLY A 1 15 ? -2.291 19.350 -12.406 1.00 0.000 24 GLY A O 8
ATOM 3339 N N . ASN A 1 16 ? -1.560 20.156 -10.437 1.00 0.000 25 ASN A N 8
ATOM 3340 C CA . ASN A 1 16 ? -0.489 20.946 -11.034 1.00 0.000 25 ASN A CA 8
ATOM 3341 C C . ASN A 1 16 ? 0.869 20.298 -10.785 1.00 0.000 25 ASN A C 8
ATOM 3342 O O . ASN A 1 16 ? 1.908 20.945 -10.903 1.00 0.000 25 ASN A O 8
ATOM 3353 N N . ASN A 1 17 ? 0.852 19.014 -10.442 1.00 0.000 26 ASN A N 8
ATOM 3354 C CA . ASN A 1 17 ? 2.082 18.277 -10.177 1.00 0.000 26 ASN A CA 8
ATOM 3355 C C . ASN A 1 17 ? 3.036 18.366 -11.364 1.00 0.000 26 ASN A C 8
ATOM 3356 O O . ASN A 1 17 ? 2.865 19.203 -12.250 1.00 0.000 26 ASN A O 8
ATOM 3367 N N . GLY A 1 18 ? 4.042 17.497 -11.375 1.00 0.000 27 GLY A N 8
ATOM 3368 C CA . GLY A 1 18 ? 5.009 17.494 -12.458 1.00 0.000 27 GLY A CA 8
ATOM 3369 C C . GLY A 1 18 ? 5.156 16.129 -13.100 1.00 0.000 27 GLY A C 8
ATOM 3370 O O . GLY A 1 18 ? 6.081 15.898 -13.879 1.00 0.000 27 GLY A O 8
ATOM 3374 N N . TYR A 1 19 ? 4.243 15.222 -12.772 1.00 0.000 28 TYR A N 8
ATOM 3375 C CA . TYR A 1 19 ? 4.277 13.870 -13.319 1.00 0.000 28 TYR A CA 8
ATOM 3376 C C . TYR A 1 19 ? 3.099 13.633 -14.259 1.00 0.000 28 TYR A C 8
ATOM 3377 O O . TYR A 1 19 ? 2.461 14.578 -14.724 1.00 0.000 28 TYR A O 8
ATOM 3395 N N . LEU A 1 20 ? 2.816 12.364 -14.533 1.00 0.000 29 LEU A N 8
ATOM 3396 C CA . LEU A 1 20 ? 1.714 12.000 -15.416 1.00 0.000 29 LEU A CA 8
ATOM 3397 C C . LEU A 1 20 ? 1.358 10.525 -15.263 1.00 0.000 29 LEU A C 8
ATOM 3398 O O . LEU A 1 20 ? 1.761 9.875 -14.298 1.00 0.000 29 LEU A O 8
ATOM 3414 N N . CYS A 1 21 ? 0.602 10.001 -16.223 1.00 0.000 30 CYS A N 8
ATOM 3415 C CA . CYS A 1 21 ? 0.193 8.602 -16.197 1.00 0.000 30 CYS A CA 8
ATOM 3416 C C . CYS A 1 21 ? 1.278 7.707 -16.789 1.00 0.000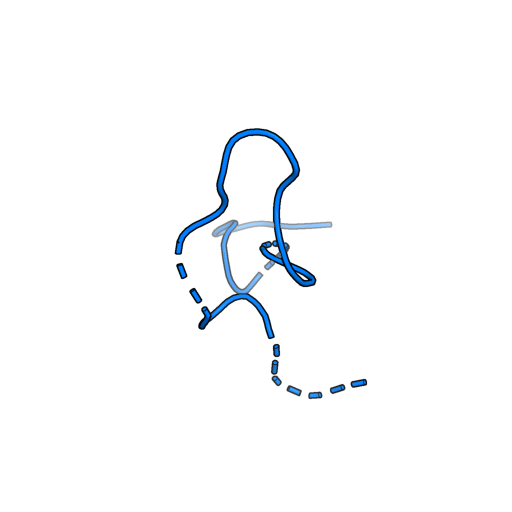 30 CYS A C 8
ATOM 3417 O O . CYS A 1 21 ? 2.359 8.194 -17.129 1.00 0.000 30 CYS A O 8
ATOM 3436 N N . VAL A 1 23 ? 3.670 6.322 -18.023 1.00 0.000 32 VAL A N 8
ATOM 3437 C CA . VAL A 1 23 ? 5.031 6.418 -18.538 1.00 0.000 32 VAL A CA 8
ATOM 3438 C C . VAL A 1 23 ? 5.853 5.196 -18.146 1.00 0.000 32 VAL A C 8
ATOM 3439 O O . VAL A 1 23 ? 5.669 4.655 -17.053 1.00 0.000 32 VAL A O 8
ATOM 3464 N N . LYS A 1 25 ? 9.543 2.671 -17.537 1.00 0.000 34 LYS A N 8
ATOM 3465 C CA . LYS A 1 25 ? 9.763 1.483 -16.720 1.00 0.000 34 LYS A CA 8
ATOM 3466 C C . LYS A 1 25 ? 8.956 1.554 -15.428 1.00 0.000 34 LYS A C 8
ATOM 3467 O O . LYS A 1 25 ? 8.773 0.547 -14.744 1.00 0.000 34 LYS A O 8
ATOM 3486 N N . GLU A 1 26 ? 8.476 2.749 -15.100 1.00 0.000 35 GLU A N 8
ATOM 3487 C CA . GLU A 1 26 ? 7.689 2.950 -13.889 1.00 0.000 35 GLU A CA 8
ATOM 3488 C C . GLU A 1 26 ? 6.253 2.473 -14.088 1.00 0.000 35 GLU A C 8
ATOM 3489 O O . GLU A 1 26 ? 5.634 1.932 -13.172 1.00 0.000 35 GLU A O 8
ATOM 3501 N N . CYS A 1 27 ? 5.729 2.678 -15.292 1.00 0.000 36 CYS A N 8
ATOM 3502 C CA . CYS A 1 27 ? 4.367 2.271 -15.614 1.00 0.000 36 CYS A CA 8
ATOM 3503 C C . CYS A 1 27 ? 4.362 0.976 -16.421 1.00 0.000 36 CYS A C 8
ATOM 3504 O O . CYS A 1 27 ? 3.485 0.129 -16.250 1.00 0.000 36 CYS A O 8
ATOM 3511 N N . MET A 1 28 ? 5.348 0.829 -17.299 1.00 0.000 37 MET A N 8
ATOM 3512 C CA . MET A 1 28 ? 5.459 -0.363 -18.132 1.00 0.000 37 MET A CA 8
ATOM 3513 C C . MET A 1 28 ? 6.861 -0.957 -18.047 1.00 0.000 37 MET A C 8
ATOM 3514 O O . MET A 1 28 ? 7.860 -0.296 -18.335 1.00 0.000 37 MET A O 8
ATOM 3528 N N . PRO A 1 29 ? 6.941 -2.233 -17.643 1.00 0.000 38 PRO A N 8
ATOM 3529 C CA . PRO A 1 29 ? 8.217 -2.944 -17.512 1.00 0.000 38 PRO A CA 8
ATOM 3530 C C . PRO A 1 29 ? 8.863 -3.229 -18.863 1.00 0.000 38 PRO A C 8
ATOM 3531 O O . PRO A 1 29 ? 10.086 -3.329 -18.968 1.00 0.000 38 PRO A O 8
ATOM 3542 N N . SER A 1 30 ? 8.035 -3.357 -19.895 1.00 0.000 39 SER A N 8
ATOM 3543 C CA . SER A 1 30 ? 8.527 -3.634 -21.240 1.00 0.000 39 SER A CA 8
ATOM 3544 C C . SER A 1 30 ? 8.704 -2.341 -22.030 1.00 0.000 39 SER A C 8
ATOM 3545 O O . SER A 1 30 ? 8.802 -2.358 -23.258 1.00 0.000 39 SER A O 8
ATOM 3553 N N . CYS A 1 31 ? 8.744 -1.220 -21.318 1.00 0.000 40 CYS A N 8
ATOM 3554 C CA . CYS A 1 31 ? 8.908 0.083 -21.950 1.00 0.000 40 CYS A CA 8
ATOM 3555 C C . CYS A 1 31 ? 10.019 0.045 -22.995 1.00 0.000 40 CYS A C 8
ATOM 3556 O O . CYS A 1 31 ? 11.198 -0.059 -22.659 1.00 0.000 40 CYS A O 8
ATOM 3563 N N . ASN A 1 32 ? 9.634 0.129 -24.264 1.00 0.000 41 ASN A N 8
ATOM 3564 C CA . ASN A 1 32 ? 10.597 0.103 -25.359 1.00 0.000 41 ASN A CA 8
ATOM 3565 C C . ASN A 1 32 ? 11.009 1.518 -25.754 1.00 0.000 41 ASN A C 8
ATOM 3566 O O . ASN A 1 32 ? 11.966 1.709 -26.504 1.00 0.000 41 ASN A O 8
ATOM 3588 N N . ILE A 1 2 ? -4.391 7.098 -1.953 1.00 0.000 11 ILE A N 9
ATOM 3589 C CA . ILE A 1 2 ? -3.749 7.910 -2.979 1.00 0.000 11 ILE A CA 9
ATOM 3590 C C . ILE A 1 2 ? -2.335 7.418 -3.266 1.00 0.000 11 ILE A C 9
ATOM 3591 O O . ILE A 1 2 ? -1.414 7.715 -2.499 1.00 0.000 11 ILE A O 9
ATOM 3619 N N . LEU A 1 4 ? -0.743 4.372 -5.392 1.00 0.000 13 LEU A N 9
ATOM 3620 C CA . LEU A 1 4 ? -0.074 3.146 -5.813 1.00 0.000 13 LEU A CA 9
ATOM 3621 C C . LEU A 1 4 ? -1.036 2.231 -6.563 1.00 0.000 13 LEU A C 9
ATOM 3622 O O . LEU A 1 4 ? -2.127 1.939 -6.063 1.00 0.000 13 LEU A O 9
ATOM 3657 N N . CYS A 1 7 ? -2.691 4.588 -10.444 1.00 0.000 16 CYS A N 9
ATOM 3658 C CA . CYS A 1 7 ? -2.515 6.028 -10.592 1.00 0.000 16 CYS A CA 9
ATOM 3659 C C . CYS A 1 7 ? -1.870 6.362 -11.934 1.00 0.000 16 CYS A C 9
ATOM 3660 O O . CYS A 1 7 ? -2.530 6.859 -12.846 1.00 0.000 16 CYS A O 9
ATOM 3667 N N . ALA A 1 8 ? -0.575 6.085 -12.047 1.00 0.000 17 ALA A N 9
ATOM 3668 C CA . ALA A 1 8 ? 0.159 6.353 -13.277 1.00 0.000 17 ALA A CA 9
ATOM 3669 C C . ALA A 1 8 ? -0.393 5.531 -14.436 1.00 0.000 17 ALA A C 9
ATOM 3670 O O . ALA A 1 8 ? 0.016 5.707 -15.584 1.00 0.000 17 ALA A O 9
ATOM 3677 N N . ILE A 1 9 ? -1.323 4.634 -14.129 1.00 0.000 18 ILE A N 9
ATOM 3678 C CA . ILE A 1 9 ? -1.931 3.785 -15.146 1.00 0.000 18 ILE A CA 9
ATOM 3679 C C . ILE A 1 9 ? -3.240 4.384 -15.651 1.00 0.000 18 ILE A C 9
ATOM 3680 O O . ILE A 1 9 ? -3.598 4.224 -16.819 1.00 0.000 18 ILE A O 9
ATOM 3696 N N . LEU A 1 10 ? -3.948 5.075 -14.766 1.00 0.000 19 LEU A N 9
ATOM 3697 C CA . LEU A 1 10 ? -5.217 5.701 -15.121 1.00 0.000 19 LEU A CA 9
ATOM 3698 C C . LEU A 1 10 ? -5.014 7.162 -15.508 1.00 0.000 19 LEU A C 9
ATOM 3699 O O . LEU A 1 10 ? -5.837 8.023 -15.193 1.00 0.000 19 LEU A O 9
ATOM 3724 N N . LYS A 1 12 ? -4.179 11.024 -15.866 1.00 0.000 21 LYS A N 9
ATOM 3725 C CA . LYS A 1 12 ? -4.431 12.080 -14.892 1.00 0.000 21 LYS A CA 9
ATOM 3726 C C . LYS A 1 12 ? -5.496 13.046 -15.401 1.00 0.000 21 LYS A C 9
ATOM 3727 O O . LYS A 1 12 ? -5.566 13.360 -16.589 1.00 0.000 21 LYS A O 9
ATOM 3746 N N . PRO A 1 13 ? -6.345 13.530 -14.482 1.00 0.000 22 PRO A N 9
ATOM 3747 C CA . PRO A 1 13 ? -7.420 14.469 -14.815 1.00 0.000 22 PRO A CA 9
ATOM 3748 C C . PRO A 1 13 ? -6.890 15.848 -15.193 1.00 0.000 22 PRO A C 9
ATOM 3749 O O . PRO A 1 13 ? -6.580 16.107 -16.357 1.00 0.000 22 PRO A O 9
ATOM 3760 N N . LEU A 1 14 ? -6.787 16.729 -14.204 1.00 0.000 23 LEU A N 9
ATOM 3761 C CA . LEU A 1 14 ? -6.293 18.082 -14.434 1.00 0.000 23 LEU A CA 9
ATOM 3762 C C . LEU A 1 14 ? -4.807 18.182 -14.102 1.00 0.000 23 LEU A C 9
ATOM 3763 O O . LEU A 1 14 ? -4.116 17.171 -13.987 1.00 0.000 23 LEU A O 9
ATOM 3779 N N . GLY A 1 15 ? -4.322 19.411 -13.948 1.00 0.000 24 GLY A N 9
ATOM 3780 C CA . GLY A 1 15 ? -2.922 19.621 -13.629 1.00 0.000 24 GLY A CA 9
ATOM 3781 C C . GLY A 1 15 ? -2.729 20.296 -12.285 1.00 0.000 24 GLY A C 9
ATOM 3782 O O . GLY A 1 15 ? -3.113 21.450 -12.102 1.00 0.000 24 GLY A O 9
ATOM 3786 N N . ASN A 1 16 ? -2.131 19.574 -11.342 1.00 0.000 25 ASN A N 9
ATOM 3787 C CA . ASN A 1 16 ? -1.890 20.110 -10.008 1.00 0.000 25 ASN A CA 9
ATOM 3788 C C . ASN A 1 16 ? -0.398 20.119 -9.687 1.00 0.000 25 ASN A C 9
ATOM 3789 O O . ASN A 1 16 ? -0.003 20.217 -8.526 1.00 0.000 25 ASN A O 9
ATOM 3800 N N . ASN A 1 17 ? 0.425 20.018 -10.726 1.00 0.000 26 ASN A N 9
ATOM 3801 C CA . ASN A 1 17 ? 1.874 20.015 -10.555 1.00 0.000 26 ASN A CA 9
ATOM 3802 C C . ASN A 1 17 ? 2.284 19.100 -9.406 1.00 0.000 26 ASN A C 9
ATOM 3803 O O . ASN A 1 17 ? 2.265 19.500 -8.242 1.00 0.000 26 ASN A O 9
ATOM 3814 N N . GLY A 1 18 ? 2.656 17.868 -9.740 1.00 0.000 27 GLY A N 9
ATOM 3815 C CA . GLY A 1 18 ? 3.067 16.915 -8.725 1.00 0.000 27 GLY A CA 9
ATOM 3816 C C . GLY A 1 18 ? 2.426 15.554 -8.914 1.00 0.000 27 GLY A C 9
ATOM 3817 O O . GLY A 1 18 ? 2.580 14.666 -8.076 1.00 0.000 27 GLY A O 9
ATOM 3821 N N . TYR A 1 19 ? 1.704 15.391 -10.017 1.00 0.000 28 TYR A N 9
ATOM 3822 C CA . TYR A 1 19 ? 1.033 14.130 -10.311 1.00 0.000 28 TYR A CA 9
ATOM 3823 C C . TYR A 1 19 ? 2.035 13.075 -10.773 1.00 0.000 28 TYR A C 9
ATOM 3824 O O . TYR A 1 19 ? 3.244 13.233 -10.602 1.00 0.000 28 TYR A O 9
ATOM 3842 N N . LEU A 1 20 ? 1.522 12.000 -11.361 1.00 0.000 29 LEU A N 9
ATOM 3843 C CA . LEU A 1 20 ? 2.370 10.918 -11.849 1.00 0.000 29 LEU A CA 9
ATOM 3844 C C . LEU A 1 20 ? 1.600 10.011 -12.804 1.00 0.000 29 LEU A C 9
ATOM 3845 O O . LEU A 1 20 ? 0.934 9.066 -12.379 1.00 0.000 29 LEU A O 9
ATOM 3861 N N . CYS A 1 21 ? 1.697 10.304 -14.097 1.00 0.000 30 CYS A N 9
ATOM 3862 C CA . CYS A 1 21 ? 1.012 9.515 -15.113 1.00 0.000 30 CYS A CA 9
ATOM 3863 C C . CYS A 1 21 ? 1.937 8.446 -15.688 1.00 0.000 30 CYS A C 9
ATOM 3864 O O . CYS A 1 21 ? 3.012 8.201 -15.134 1.00 0.000 30 CYS A O 9
ATOM 3883 N N . VAL A 1 23 ? 4.117 6.505 -16.513 1.00 0.000 32 VAL A N 9
ATOM 3884 C CA . VAL A 1 23 ? 5.461 6.022 -16.218 1.00 0.000 32 VAL A CA 9
ATOM 3885 C C . VAL A 1 23 ? 5.649 4.590 -16.706 1.00 0.000 32 VAL A C 9
ATOM 3886 O O . VAL A 1 23 ? 4.669 3.854 -16.843 1.00 0.000 32 VAL A O 9
ATOM 3911 N N . LYS A 1 25 ? 7.265 0.430 -16.707 1.00 0.000 34 LYS A N 9
ATOM 3912 C CA . LYS A 1 25 ? 6.746 -0.809 -17.274 1.00 0.000 34 LYS A CA 9
ATOM 3913 C C . LYS A 1 25 ? 5.225 -0.855 -17.179 1.00 0.000 34 LYS A C 9
ATOM 3914 O O . LYS A 1 25 ? 4.585 -1.730 -17.762 1.00 0.000 34 LYS A O 9
ATOM 3933 N N . GLU A 1 26 ? 4.653 0.093 -16.443 1.00 0.000 35 GLU A N 9
ATOM 3934 C CA . GLU A 1 26 ? 3.206 0.159 -16.274 1.00 0.000 35 GLU A CA 9
ATOM 3935 C C . GLU A 1 26 ? 2.539 0.741 -17.517 1.00 0.000 35 GLU A C 9
ATOM 3936 O O . GLU A 1 26 ? 1.416 0.373 -17.863 1.00 0.000 35 GLU A O 9
ATOM 3948 N N . CYS A 1 27 ? 3.239 1.653 -18.184 1.00 0.000 36 CYS A N 9
ATOM 3949 C CA . CYS A 1 27 ? 2.716 2.289 -19.387 1.00 0.000 36 CYS A CA 9
ATOM 3950 C C . CYS A 1 27 ? 3.356 1.694 -20.638 1.00 0.000 36 CYS A C 9
ATOM 3951 O O . CYS A 1 27 ? 2.672 1.396 -21.616 1.00 0.000 36 CYS A O 9
ATOM 3958 N N . MET A 1 28 ? 4.674 1.525 -20.598 1.00 0.000 37 MET A N 9
ATOM 3959 C CA . MET A 1 28 ? 5.407 0.964 -21.728 1.00 0.000 37 MET A CA 9
ATOM 3960 C C . MET A 1 28 ? 6.191 -0.274 -21.306 1.00 0.000 37 MET A C 9
ATOM 3961 O O . MET A 1 28 ? 6.907 -0.274 -20.304 1.00 0.000 37 MET A O 9
ATOM 3975 N N . PRO A 1 29 ? 6.056 -1.356 -22.087 1.00 0.000 38 PRO A N 9
ATOM 3976 C CA . PRO A 1 29 ? 6.745 -2.621 -21.814 1.00 0.000 38 PRO A CA 9
ATOM 3977 C C . PRO A 1 29 ? 8.249 -2.523 -22.043 1.00 0.000 38 PRO A C 9
ATOM 3978 O O . PRO A 1 29 ? 9.035 -3.180 -21.361 1.00 0.000 38 PRO A O 9
ATOM 3989 N N . SER A 1 30 ? 8.643 -1.698 -23.008 1.00 0.000 39 SER A N 9
ATOM 3990 C CA . SER A 1 30 ? 10.054 -1.516 -23.330 1.00 0.000 39 SER A CA 9
ATOM 3991 C C . SER A 1 30 ? 10.624 -0.300 -22.606 1.00 0.000 39 SER A C 9
ATOM 3992 O O . SER A 1 30 ? 11.672 0.226 -22.982 1.00 0.000 39 SER A O 9
ATOM 4000 N N . CYS A 1 31 ? 9.926 0.141 -21.565 1.00 0.000 40 CYS A N 9
ATOM 4001 C CA . CYS A 1 31 ? 10.360 1.295 -20.787 1.00 0.000 40 CYS A CA 9
ATOM 4002 C C . CYS A 1 31 ? 11.874 1.284 -20.595 1.00 0.000 40 CYS A C 9
ATOM 4003 O O . CYS A 1 31 ? 12.391 0.629 -19.691 1.00 0.000 40 CYS A O 9
ATOM 4010 N N . ASN A 1 32 ? 12.579 2.014 -21.453 1.00 0.000 41 ASN A N 9
ATOM 4011 C CA . ASN A 1 32 ? 14.034 2.089 -21.379 1.00 0.000 41 ASN A CA 9
ATOM 4012 C C . ASN A 1 32 ? 14.474 3.180 -20.408 1.00 0.000 41 ASN A C 9
ATOM 4013 O O . ASN A 1 32 ? 13.665 3.710 -19.647 1.00 0.000 41 ASN A O 9
ATOM 4035 N N . ILE A 1 2 ? 3.530 2.150 -1.996 1.00 0.000 11 ILE A N 10
ATOM 4036 C CA . ILE A 1 2 ? 3.877 2.891 -3.202 1.00 0.000 11 ILE A CA 10
ATOM 4037 C C . ILE A 1 2 ? 4.017 1.957 -4.400 1.00 0.000 11 ILE A C 10
ATOM 4038 O O . ILE A 1 2 ? 5.034 1.271 -4.529 1.00 0.000 11 ILE A O 10
ATOM 4066 N N . LEU A 1 4 ? 1.483 0.125 -6.941 1.00 0.000 13 LEU A N 10
ATOM 4067 C CA . LEU A 1 4 ? 0.706 -0.866 -7.677 1.00 0.000 13 LEU A CA 10
ATOM 4068 C C . LEU A 1 4 ? -0.790 -0.637 -7.485 1.00 0.000 13 LEU A C 10
ATOM 4069 O O . LEU A 1 4 ? -1.257 -0.526 -6.346 1.00 0.000 13 LEU A O 10
ATOM 4104 N N . CYS A 1 7 ? -1.903 3.848 -9.016 1.00 0.000 16 CYS A N 10
ATOM 4105 C CA . CYS A 1 7 ? -0.884 4.877 -9.181 1.00 0.000 16 CYS A CA 10
ATOM 4106 C C . CYS A 1 7 ? -1.047 5.594 -10.518 1.00 0.000 16 CYS A C 10
ATOM 4107 O O . CYS A 1 7 ? -1.682 6.645 -10.597 1.00 0.000 16 CYS A O 10
ATOM 4114 N N . ALA A 1 8 ? -0.470 5.017 -11.567 1.00 0.000 17 ALA A N 10
ATOM 4115 C CA . ALA A 1 8 ? -0.553 5.599 -12.901 1.00 0.000 17 ALA A CA 10
ATOM 4116 C C . ALA A 1 8 ? -1.952 5.437 -13.484 1.00 0.000 17 ALA A C 10
ATOM 4117 O O . ALA A 1 8 ? -2.208 5.824 -14.625 1.00 0.000 17 ALA A O 10
ATOM 4124 N N . ILE A 1 9 ? -2.854 4.863 -12.695 1.00 0.000 18 ILE A N 10
ATOM 4125 C CA . ILE A 1 9 ? -4.228 4.651 -13.134 1.00 0.000 18 ILE A CA 10
ATOM 4126 C C . ILE A 1 9 ? -5.078 5.896 -12.903 1.00 0.000 18 ILE A C 10
ATOM 4127 O O . ILE A 1 9 ? -6.014 6.170 -13.655 1.00 0.000 18 ILE A O 10
ATOM 4143 N N . LEU A 1 10 ? -4.745 6.647 -11.859 1.00 0.000 19 LEU A N 10
ATOM 4144 C CA . LEU A 1 10 ? -5.476 7.865 -11.529 1.00 0.000 19 LEU A CA 10
ATOM 4145 C C . LEU A 1 10 ? -4.890 9.068 -12.261 1.00 0.000 19 LEU A C 10
ATOM 4146 O O . LEU A 1 10 ? -4.792 10.164 -11.707 1.00 0.000 19 LEU A O 10
ATOM 4171 N N . LYS A 1 12 ? -4.511 12.060 -15.297 1.00 0.000 21 LYS A N 10
ATOM 4172 C CA . LYS A 1 12 ? -5.353 13.221 -15.561 1.00 0.000 21 LYS A CA 10
ATOM 4173 C C . LYS A 1 12 ? -4.668 14.182 -16.527 1.00 0.000 21 LYS A C 10
ATOM 4174 O O . LYS A 1 12 ? -3.442 14.286 -16.572 1.00 0.000 21 LYS A O 10
ATOM 4193 N N . PRO A 1 13 ? -5.476 14.903 -17.318 1.00 0.000 22 PRO A N 10
ATOM 4194 C CA . PRO A 1 13 ? -4.969 15.870 -18.296 1.00 0.000 22 PRO A CA 10
ATOM 4195 C C . PRO A 1 13 ? -4.359 17.100 -17.633 1.00 0.000 22 PRO A C 10
ATOM 4196 O O . PRO A 1 13 ? -4.057 17.089 -16.439 1.00 0.000 22 PRO A O 10
ATOM 4207 N N . LEU A 1 14 ? -4.180 18.160 -18.414 1.00 0.000 23 LEU A N 10
ATOM 4208 C CA . LEU A 1 14 ? -3.605 19.400 -17.901 1.00 0.000 23 LEU A CA 10
ATOM 4209 C C . LEU A 1 14 ? -4.285 19.818 -16.601 1.00 0.000 23 LEU A C 10
ATOM 4210 O O . LEU A 1 14 ? -5.435 19.462 -16.347 1.00 0.000 23 LEU A O 10
ATOM 4226 N N . GLY A 1 15 ? -3.565 20.577 -15.781 1.00 0.000 24 GLY A N 10
ATOM 4227 C CA . GLY A 1 15 ? -4.115 21.033 -14.518 1.00 0.000 24 GLY A CA 10
ATOM 4228 C C . GLY A 1 15 ? -3.244 20.655 -13.336 1.00 0.000 24 GLY A C 10
ATOM 4229 O O . GLY A 1 15 ? -3.501 19.659 -12.661 1.00 0.000 24 GLY A O 10
ATOM 4233 N N . ASN A 1 16 ? -2.210 21.451 -13.086 1.00 0.000 25 ASN A N 10
ATOM 4234 C CA . ASN A 1 16 ? -1.297 21.193 -11.978 1.00 0.000 25 ASN A CA 10
ATOM 4235 C C . ASN A 1 16 ? -0.884 19.724 -11.944 1.00 0.000 25 ASN A C 10
ATOM 4236 O O . ASN A 1 16 ? -0.529 19.193 -10.893 1.00 0.000 25 ASN A O 10
ATOM 4247 N N . ASN A 1 17 ? -0.934 19.075 -13.102 1.00 0.000 26 ASN A N 10
ATOM 4248 C CA . ASN A 1 17 ? -0.566 17.667 -13.205 1.00 0.000 26 ASN A CA 10
ATOM 4249 C C . ASN A 1 17 ? 0.828 17.426 -12.633 1.00 0.000 26 ASN A C 10
ATOM 4250 O O . ASN A 1 17 ? 1.513 18.363 -12.225 1.00 0.000 26 ASN A O 10
ATOM 4261 N N . GLY A 1 18 ? 1.240 16.163 -12.606 1.00 0.000 27 GLY A N 10
ATOM 4262 C CA . GLY A 1 18 ? 2.550 15.821 -12.082 1.00 0.000 27 GLY A CA 10
ATOM 4263 C C . GLY A 1 18 ? 2.479 14.799 -10.964 1.00 0.000 27 GLY A C 10
ATOM 4264 O O . GLY A 1 18 ? 3.476 14.533 -10.293 1.00 0.000 27 GLY A O 10
ATOM 4268 N N . TYR A 1 19 ? 1.297 14.227 -10.763 1.00 0.000 28 TYR A N 10
ATOM 4269 C CA . TYR A 1 19 ? 1.099 13.232 -9.716 1.00 0.000 28 TYR A CA 10
ATOM 4270 C C . TYR A 1 19 ? 1.676 11.882 -10.131 1.00 0.000 28 TYR A C 10
ATOM 4271 O O . TYR A 1 19 ? 2.484 11.797 -11.057 1.00 0.000 28 TYR A O 10
ATOM 4289 N N . LEU A 1 20 ? 1.255 10.829 -9.439 1.00 0.000 29 LEU A N 10
ATOM 4290 C CA . LEU A 1 20 ? 1.729 9.481 -9.735 1.00 0.000 29 LEU A CA 10
ATOM 4291 C C . LEU A 1 20 ? 1.082 8.943 -11.007 1.00 0.000 29 LEU A C 10
ATOM 4292 O O . LEU A 1 20 ? 0.400 7.918 -10.984 1.00 0.000 29 LEU A O 10
ATOM 4308 N N . CYS A 1 21 ? 1.302 9.640 -12.117 1.00 0.000 30 CYS A N 10
ATOM 4309 C CA . CYS A 1 21 ? 0.742 9.233 -13.400 1.00 0.000 30 CYS A CA 10
ATOM 4310 C C . CYS A 1 21 ? 1.681 8.271 -14.122 1.00 0.000 30 CYS A C 10
ATOM 4311 O O . CYS A 1 21 ? 2.652 7.798 -13.527 1.00 0.000 30 CYS A O 10
ATOM 4330 N N . VAL A 1 23 ? 3.846 6.410 -15.178 1.00 0.000 32 VAL A N 10
ATOM 4331 C CA . VAL A 1 23 ? 5.108 5.754 -14.859 1.00 0.000 32 VAL A CA 10
ATOM 4332 C C . VAL A 1 23 ? 5.310 4.505 -15.710 1.00 0.000 32 VAL A C 10
ATOM 4333 O O . VAL A 1 23 ? 4.332 3.921 -16.184 1.00 0.000 32 VAL A O 10
ATOM 4358 N N . LYS A 1 25 ? 6.741 0.394 -16.702 1.00 0.000 34 LYS A N 10
ATOM 4359 C CA . LYS A 1 25 ? 6.266 -0.589 -17.668 1.00 0.000 34 LYS A CA 10
ATOM 4360 C C . LYS A 1 25 ? 4.746 -0.539 -17.792 1.00 0.000 34 LYS A C 10
ATOM 4361 O O . LYS A 1 25 ? 4.167 -1.159 -18.684 1.00 0.000 34 LYS A O 10
ATOM 4380 N N . GLU A 1 26 ? 4.108 0.203 -16.893 1.00 0.000 35 GLU A N 10
ATOM 4381 C CA . GLU A 1 26 ? 2.655 0.333 -16.904 1.00 0.000 35 GLU A CA 10
ATOM 4382 C C . GLU A 1 26 ? 2.203 1.295 -18.000 1.00 0.000 35 GLU A C 10
ATOM 4383 O O . GLU A 1 26 ? 1.129 1.133 -18.579 1.00 0.000 35 GLU A O 10
ATOM 4395 N N . CYS A 1 27 ? 3.031 2.297 -18.277 1.00 0.000 36 CYS A N 10
ATOM 4396 C CA . CYS A 1 27 ? 2.718 3.286 -19.302 1.00 0.000 36 CYS A CA 10
ATOM 4397 C C . CYS A 1 27 ? 3.510 3.017 -20.578 1.00 0.000 36 CYS A C 10
ATOM 4398 O O . CYS A 1 27 ? 2.964 3.060 -21.680 1.00 0.000 36 CYS A O 10
ATOM 4405 N N . MET A 1 28 ? 4.800 2.739 -20.419 1.00 0.000 37 MET A N 10
ATOM 4406 C CA . MET A 1 28 ? 5.667 2.461 -21.559 1.00 0.000 37 MET A CA 10
ATOM 4407 C C . MET A 1 28 ? 6.338 1.099 -21.411 1.00 0.000 37 MET A C 10
ATOM 4408 O O . MET A 1 28 ? 6.898 0.766 -20.367 1.00 0.000 37 MET A O 10
ATOM 4422 N N . PRO A 1 29 ? 6.282 0.292 -22.481 1.00 0.000 38 PRO A N 10
ATOM 4423 C CA . PRO A 1 29 ? 6.880 -1.046 -22.495 1.00 0.000 38 PRO A CA 10
ATOM 4424 C C . PRO A 1 29 ? 8.404 -1.000 -22.487 1.00 0.000 38 PRO A C 10
ATOM 4425 O O . PRO A 1 29 ? 9.059 -1.880 -21.929 1.00 0.000 38 PRO A O 10
ATOM 4436 N N . SER A 1 30 ? 8.964 0.033 -23.110 1.00 0.000 39 SER A N 10
ATOM 4437 C CA . SER A 1 30 ? 10.412 0.191 -23.177 1.00 0.000 39 SER A CA 10
ATOM 4438 C C . SER A 1 30 ? 10.911 1.106 -22.062 1.00 0.000 39 SER A C 10
ATOM 4439 O O . SER A 1 30 ? 12.017 1.641 -22.131 1.00 0.000 39 SER A O 10
ATOM 4447 N N . CYS A 1 31 ? 10.085 1.280 -21.035 1.00 0.000 40 CYS A N 10
ATOM 4448 C CA . CYS A 1 31 ? 10.440 2.129 -19.905 1.00 0.000 40 CYS A CA 10
ATOM 4449 C C . CYS A 1 31 ? 11.908 1.949 -19.528 1.00 0.000 40 CYS A C 10
ATOM 4450 O O . CYS A 1 31 ? 12.263 1.024 -18.799 1.00 0.000 40 CYS A O 10
ATOM 4457 N N . ASN A 1 32 ? 12.756 2.841 -20.030 1.00 0.000 41 ASN A N 10
ATOM 4458 C CA . ASN A 1 32 ? 14.185 2.780 -19.747 1.00 0.000 41 ASN A CA 10
ATOM 4459 C C . ASN A 1 32 ? 14.539 3.652 -18.546 1.00 0.000 41 ASN A C 10
ATOM 4460 O O . ASN A 1 32 ? 14.317 3.265 -17.399 1.00 0.000 41 ASN A O 10
ATOM 4482 N N . ILE A 1 2 ? 3.898 -0.475 -2.281 1.00 0.000 11 ILE A N 11
ATOM 4483 C CA . ILE A 1 2 ? 3.828 -0.153 -3.701 1.00 0.000 11 ILE A CA 11
ATOM 4484 C C . ILE A 1 2 ? 2.625 -0.821 -4.358 1.00 0.000 11 ILE A C 11
ATOM 4485 O O . ILE A 1 2 ? 2.679 -2.013 -4.672 1.00 0.000 11 ILE A O 11
ATOM 4513 N N . LEU A 1 4 ? -1.345 -0.046 -4.482 1.00 0.000 13 LEU A N 11
ATOM 4514 C CA . LEU A 1 4 ? -2.794 -0.086 -4.318 1.00 0.000 13 LEU A CA 11
ATOM 4515 C C . LEU A 1 4 ? -3.296 1.160 -3.597 1.00 0.000 13 LEU A C 11
ATOM 4516 O O . LEU A 1 4 ? -2.783 1.502 -2.526 1.00 0.000 13 LEU A O 11
ATOM 4551 N N . CYS A 1 7 ? -2.060 5.052 -6.191 1.00 0.000 16 CYS A N 11
ATOM 4552 C CA . CYS A 1 7 ? -1.072 4.972 -7.260 1.00 0.000 16 CYS A CA 11
ATOM 4553 C C . CYS A 1 7 ? -1.620 5.570 -8.553 1.00 0.000 16 CYS A C 11
ATOM 4554 O O . CYS A 1 7 ? -1.046 6.508 -9.107 1.00 0.000 16 CYS A O 11
ATOM 4561 N N . ALA A 1 8 ? -2.733 5.021 -9.028 1.00 0.000 17 ALA A N 11
ATOM 4562 C CA . ALA A 1 8 ? -3.360 5.502 -10.253 1.00 0.000 17 ALA A CA 11
ATOM 4563 C C . ALA A 1 8 ? -3.642 6.998 -10.175 1.00 0.000 17 ALA A C 11
ATOM 4564 O O . ALA A 1 8 ? -3.927 7.639 -11.187 1.00 0.000 17 ALA A O 11
ATOM 4571 N N . ILE A 1 9 ? -3.561 7.549 -8.968 1.00 0.000 18 ILE A N 11
ATOM 4572 C CA . ILE A 1 9 ? -3.807 8.970 -8.760 1.00 0.000 18 ILE A CA 11
ATOM 4573 C C . ILE A 1 9 ? -2.503 9.760 -8.760 1.00 0.000 18 ILE A C 11
ATOM 4574 O O . ILE A 1 9 ? -2.401 10.812 -9.392 1.00 0.000 18 ILE A O 11
ATOM 4590 N N . LEU A 1 10 ? -1.506 9.245 -8.049 1.00 0.000 19 LEU A N 11
ATOM 4591 C CA . LEU A 1 10 ? -0.205 9.901 -7.968 1.00 0.000 19 LEU A CA 11
ATOM 4592 C C . LEU A 1 10 ? 0.762 9.322 -8.996 1.00 0.000 19 LEU A C 11
ATOM 4593 O O . LEU A 1 10 ? 1.961 9.196 -8.740 1.00 0.000 19 LEU A O 11
ATOM 4618 N N . LYS A 1 12 ? 1.728 10.328 -12.529 1.00 0.000 21 LYS A N 11
ATOM 4619 C CA . LYS A 1 12 ? 2.652 11.329 -13.049 1.00 0.000 21 LYS A CA 11
ATOM 4620 C C . LYS A 1 12 ? 2.275 12.724 -12.559 1.00 0.000 21 LYS A C 11
ATOM 4621 O O . LYS A 1 12 ? 1.127 12.995 -12.205 1.00 0.000 21 LYS A O 11
ATOM 4640 N N . PRO A 1 13 ? 3.262 13.632 -12.538 1.00 0.000 22 PRO A N 11
ATOM 4641 C CA . PRO A 1 13 ? 3.057 15.014 -12.096 1.00 0.000 22 PRO A CA 11
ATOM 4642 C C . PRO A 1 13 ? 2.208 15.816 -13.075 1.00 0.000 22 PRO A C 11
ATOM 4643 O O . PRO A 1 13 ? 0.979 15.823 -12.987 1.00 0.000 22 PRO A O 11
ATOM 4654 N N . LEU A 1 14 ? 2.868 16.492 -14.009 1.00 0.000 23 LEU A N 11
ATOM 4655 C CA . LEU A 1 14 ? 2.173 17.298 -15.006 1.00 0.000 23 LEU A CA 11
ATOM 4656 C C . LEU A 1 14 ? 1.731 16.440 -16.188 1.00 0.000 23 LEU A C 11
ATOM 4657 O O . LEU A 1 14 ? 1.699 15.213 -16.100 1.00 0.000 23 LEU A O 11
ATOM 4673 N N . GLY A 1 15 ? 1.391 17.095 -17.294 1.00 0.000 24 GLY A N 11
ATOM 4674 C CA . GLY A 1 15 ? 0.958 16.377 -18.478 1.00 0.000 24 GLY A CA 11
ATOM 4675 C C . GLY A 1 15 ? -0.547 16.414 -18.660 1.00 0.000 24 GLY A C 11
ATOM 4676 O O . GLY A 1 15 ? -1.061 16.030 -19.709 1.00 0.000 24 GLY A O 11
ATOM 4680 N N . ASN A 1 16 ? -1.254 16.875 -17.634 1.00 0.000 25 ASN A N 11
ATOM 4681 C CA . ASN A 1 16 ? -2.709 16.958 -17.684 1.00 0.000 25 ASN A CA 11
ATOM 4682 C C . ASN A 1 16 ? -3.307 15.685 -18.276 1.00 0.000 25 ASN A C 11
ATOM 4683 O O . ASN A 1 16 ? -3.396 15.538 -19.494 1.00 0.000 25 ASN A O 11
ATOM 4694 N N . ASN A 1 17 ? -3.716 14.769 -17.404 1.00 0.000 26 ASN A N 11
ATOM 4695 C CA . ASN A 1 17 ? -4.305 13.508 -17.840 1.00 0.000 26 ASN A CA 11
ATOM 4696 C C . ASN A 1 17 ? -5.197 12.920 -16.751 1.00 0.000 26 ASN A C 11
ATOM 4697 O O . ASN A 1 17 ? -6.234 12.323 -17.039 1.00 0.000 26 ASN A O 11
ATOM 4708 N N . GLY A 1 18 ? -4.786 13.093 -15.499 1.00 0.000 27 GLY A N 11
ATOM 4709 C CA . GLY A 1 18 ? -5.559 12.574 -14.386 1.00 0.000 27 GLY A CA 11
ATOM 4710 C C . GLY A 1 18 ? -5.920 11.112 -14.562 1.00 0.000 27 GLY A C 11
ATOM 4711 O O . GLY A 1 18 ? -6.804 10.597 -13.877 1.00 0.000 27 GLY A O 11
ATOM 4715 N N . TYR A 1 19 ? -5.236 10.443 -15.483 1.00 0.000 28 TYR A N 11
ATOM 4716 C CA . TYR A 1 19 ? -5.492 9.033 -15.750 1.00 0.000 28 TYR A CA 11
ATOM 4717 C C . TYR A 1 19 ? -4.786 8.148 -14.728 1.00 0.000 28 TYR A C 11
ATOM 4718 O O . TYR A 1 19 ? -4.186 8.640 -13.771 1.00 0.000 28 TYR A O 11
ATOM 4736 N N . LEU A 1 20 ? -4.860 6.838 -14.937 1.00 0.000 29 LEU A N 11
ATOM 4737 C CA . LEU A 1 20 ? -4.228 5.882 -14.035 1.00 0.000 29 LEU A CA 11
ATOM 4738 C C . LEU A 1 20 ? -2.750 6.207 -13.845 1.00 0.000 29 LEU A C 11
ATOM 4739 O O . LEU A 1 20 ? -2.278 7.266 -14.261 1.00 0.000 29 LEU A O 11
ATOM 4755 N N . CYS A 1 21 ? -2.023 5.289 -13.217 1.00 0.000 30 CYS A N 11
ATOM 4756 C CA . CYS A 1 21 ? -0.598 5.477 -12.973 1.00 0.000 30 CYS A CA 11
ATOM 4757 C C . CYS A 1 21 ? 0.225 5.006 -14.169 1.00 0.000 30 CYS A C 11
ATOM 4758 O O . CYS A 1 21 ? -0.338 4.730 -15.232 1.00 0.000 30 CYS A O 11
ATOM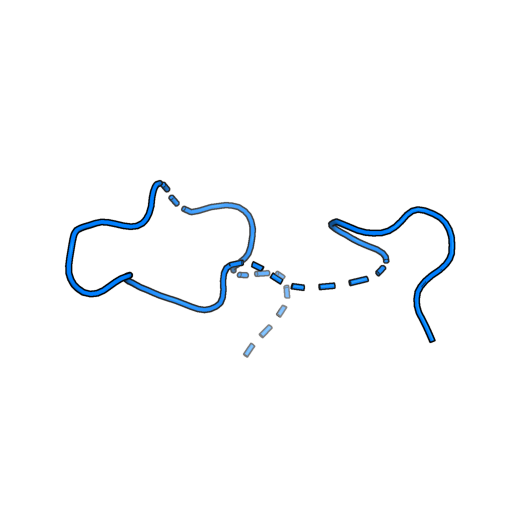 4777 N N . VAL A 1 23 ? 1.467 4.032 -16.759 1.00 0.000 32 VAL A N 11
ATOM 4778 C CA . VAL A 1 23 ? 1.290 3.631 -18.150 1.00 0.000 32 VAL A CA 11
ATOM 4779 C C . VAL A 1 23 ? 2.427 4.153 -19.021 1.00 0.000 32 VAL A C 11
ATOM 4780 O O . VAL A 1 23 ? 2.940 5.246 -18.771 1.00 0.000 32 VAL A O 11
ATOM 4805 N N . LYS A 1 25 ? 4.614 5.237 -22.813 1.00 0.000 34 LYS A N 11
ATOM 4806 C CA . LYS A 1 25 ? 5.744 6.130 -23.039 1.00 0.000 34 LYS A CA 11
ATOM 4807 C C . LYS A 1 25 ? 5.681 7.335 -22.107 1.00 0.000 34 LYS A C 11
ATOM 4808 O O . LYS A 1 25 ? 6.668 8.049 -21.935 1.00 0.000 34 LYS A O 11
ATOM 4827 N N . GLU A 1 26 ? 4.516 7.553 -21.506 1.00 0.000 35 GLU A N 11
ATOM 4828 C CA . GLU A 1 26 ? 4.326 8.672 -20.591 1.00 0.000 35 GLU A CA 11
ATOM 4829 C C . GLU A 1 26 ? 4.928 8.363 -19.223 1.00 0.000 35 GLU A C 11
ATOM 4830 O O . GLU A 1 26 ? 5.477 9.244 -18.560 1.00 0.000 35 GLU A O 11
ATOM 4842 N N . CYS A 1 27 ? 4.820 7.106 -18.805 1.00 0.000 36 CYS A N 11
ATOM 4843 C CA . CYS A 1 27 ? 5.352 6.680 -17.517 1.00 0.000 36 CYS A CA 11
ATOM 4844 C C . CYS A 1 27 ? 6.676 5.942 -17.692 1.00 0.000 36 CYS A C 11
ATOM 4845 O O . CYS A 1 27 ? 7.585 6.073 -16.872 1.00 0.000 36 CYS A O 11
ATOM 4852 N N . MET A 1 28 ? 6.778 5.167 -18.767 1.00 0.000 37 MET A N 11
ATOM 4853 C CA . MET A 1 28 ? 7.991 4.410 -19.051 1.00 0.000 37 MET A CA 11
ATOM 4854 C C . MET A 1 28 ? 8.467 4.660 -20.478 1.00 0.000 37 MET A C 11
ATOM 4855 O O . MET A 1 28 ? 7.741 4.438 -21.448 1.00 0.000 37 MET A O 11
ATOM 4869 N N . PRO A 1 29 ? 9.714 5.134 -20.613 1.00 0.000 38 PRO A N 11
ATOM 4870 C CA . PRO A 1 29 ? 10.314 5.425 -21.918 1.00 0.000 38 PRO A CA 11
ATOM 4871 C C . PRO A 1 29 ? 10.604 4.159 -22.718 1.00 0.000 38 PRO A C 11
ATOM 4872 O O . PRO A 1 29 ? 10.613 4.179 -23.948 1.00 0.000 38 PRO A O 11
ATOM 4883 N N . SER A 1 30 ? 10.841 3.059 -22.010 1.00 0.000 39 SER A N 11
ATOM 4884 C CA . SER A 1 30 ? 11.135 1.784 -22.654 1.00 0.000 39 SER A CA 11
ATOM 4885 C C . SER A 1 30 ? 9.867 0.948 -22.808 1.00 0.000 39 SER A C 11
ATOM 4886 O O . SER A 1 30 ? 9.930 -0.261 -23.034 1.00 0.000 39 SER A O 11
ATOM 4894 N N . CYS A 1 31 ? 8.717 1.602 -22.685 1.00 0.000 40 CYS A N 11
ATOM 4895 C CA . CYS A 1 31 ? 7.433 0.922 -22.810 1.00 0.000 40 CYS A CA 11
ATOM 4896 C C . CYS A 1 31 ? 7.428 -0.014 -24.016 1.00 0.000 40 CYS A C 11
ATOM 4897 O O . CYS A 1 31 ? 7.354 0.433 -25.160 1.00 0.000 40 CYS A O 11
ATOM 4904 N N . ASN A 1 32 ? 7.508 -1.313 -23.750 1.00 0.000 41 ASN A N 11
ATOM 4905 C CA . ASN A 1 32 ? 7.512 -2.312 -24.812 1.00 0.000 41 ASN A CA 11
ATOM 4906 C C . ASN A 1 32 ? 6.108 -2.855 -25.055 1.00 0.000 41 ASN A C 11
ATOM 4907 O O . ASN A 1 32 ? 5.335 -2.283 -25.823 1.00 0.000 41 ASN A O 11
ATOM 4929 N N . ILE A 1 2 ? -7.855 -0.222 -14.220 1.00 0.000 11 ILE A N 12
ATOM 4930 C CA . ILE A 1 2 ? -7.262 1.097 -14.036 1.00 0.000 11 ILE A CA 12
ATOM 4931 C C . ILE A 1 2 ? -7.261 1.499 -12.565 1.00 0.000 11 ILE A C 12
ATOM 4932 O O . ILE A 1 2 ? -8.285 1.959 -12.053 1.00 0.000 11 ILE A O 12
ATOM 4960 N N . LEU A 1 4 ? -4.899 0.489 -9.404 1.00 0.000 13 LEU A N 12
ATOM 4961 C CA . LEU A 1 4 ? -4.396 -0.043 -8.143 1.00 0.000 13 LEU A CA 12
ATOM 4962 C C . LEU A 1 4 ? -2.921 -0.415 -8.258 1.00 0.000 13 LEU A C 12
ATOM 4963 O O . LEU A 1 4 ? -2.538 -1.142 -9.180 1.00 0.000 13 LEU A O 12
ATOM 4998 N N . CYS A 1 7 ? -0.036 2.998 -10.620 1.00 0.000 16 CYS A N 12
ATOM 4999 C CA . CYS A 1 7 ? -0.524 3.961 -11.599 1.00 0.000 16 CYS A CA 12
ATOM 5000 C C . CYS A 1 7 ? -1.348 5.054 -10.924 1.00 0.000 16 CYS A C 12
ATOM 5001 O O . CYS A 1 7 ? -1.631 6.091 -11.522 1.00 0.000 16 CYS A O 12
ATOM 5008 N N . ALA A 1 8 ? -1.730 4.812 -9.674 1.00 0.000 17 ALA A N 12
ATOM 5009 C CA . ALA A 1 8 ? -2.518 5.775 -8.916 1.00 0.000 17 ALA A CA 12
ATOM 5010 C C . ALA A 1 8 ? -1.675 6.449 -7.839 1.00 0.000 17 ALA A C 12
ATOM 5011 O O . ALA A 1 8 ? -2.158 7.319 -7.113 1.00 0.000 17 ALA A O 12
ATOM 5018 N N . ILE A 1 9 ? -0.414 6.042 -7.740 1.00 0.000 18 ILE A N 12
ATOM 5019 C CA . ILE A 1 9 ? 0.496 6.607 -6.752 1.00 0.000 18 ILE A CA 12
ATOM 5020 C C . ILE A 1 9 ? 1.345 7.718 -7.359 1.00 0.000 18 ILE A C 12
ATOM 5021 O O . ILE A 1 9 ? 1.476 8.800 -6.784 1.00 0.000 18 ILE A O 12
ATOM 5037 N N . LEU A 1 10 ? 1.921 7.445 -8.525 1.00 0.000 19 LEU A N 12
ATOM 5038 C CA . LEU A 1 10 ? 2.757 8.423 -9.213 1.00 0.000 19 LEU A CA 12
ATOM 5039 C C . LEU A 1 10 ? 1.956 9.177 -10.269 1.00 0.000 19 LEU A C 12
ATOM 5040 O O . LEU A 1 10 ? 2.520 9.769 -11.192 1.00 0.000 19 LEU A O 12
ATOM 5065 N N . LYS A 1 12 ? 0.429 11.832 -9.872 1.00 0.000 21 LYS A N 12
ATOM 5066 C CA . LYS A 1 12 ? 0.658 13.259 -9.681 1.00 0.000 21 LYS A CA 12
ATOM 5067 C C . LYS A 1 12 ? -0.458 14.079 -10.322 1.00 0.000 21 LYS A C 12
ATOM 5068 O O . LYS A 1 12 ? -0.329 14.579 -11.439 1.00 0.000 21 LYS A O 12
ATOM 5087 N N . PRO A 1 13 ? -1.578 14.223 -9.598 1.00 0.000 22 PRO A N 12
ATOM 5088 C CA . PRO A 1 13 ? -2.736 14.983 -10.076 1.00 0.000 22 PRO A CA 12
ATOM 5089 C C . PRO A 1 13 ? -2.463 16.483 -10.132 1.00 0.000 22 PRO A C 12
ATOM 5090 O O . PRO A 1 13 ? -1.310 16.915 -10.095 1.00 0.000 22 PRO A O 12
ATOM 5101 N N . LEU A 1 14 ? -3.528 17.271 -10.219 1.00 0.000 23 LEU A N 12
ATOM 5102 C CA . LEU A 1 14 ? -3.403 18.723 -10.279 1.00 0.000 23 LEU A CA 12
ATOM 5103 C C . LEU A 1 14 ? -2.353 19.137 -11.305 1.00 0.000 23 LEU A C 12
ATOM 5104 O O . LEU A 1 14 ? -1.748 18.293 -11.964 1.00 0.000 23 LEU A O 12
ATOM 5120 N N . GLY A 1 15 ? -2.139 20.444 -11.431 1.00 0.000 24 GLY A N 12
ATOM 5121 C CA . GLY A 1 15 ? -1.160 20.947 -12.377 1.00 0.000 24 GLY A CA 12
ATOM 5122 C C . GLY A 1 15 ? -1.461 20.528 -13.802 1.00 0.000 24 GLY A C 12
ATOM 5123 O O . GLY A 1 15 ? -2.375 21.059 -14.432 1.00 0.000 24 GLY A O 12
ATOM 5127 N N . ASN A 1 16 ? -0.689 19.574 -14.313 1.00 0.000 25 ASN A N 12
ATOM 5128 C CA . ASN A 1 16 ? -0.877 19.087 -15.674 1.00 0.000 25 ASN A CA 12
ATOM 5129 C C . ASN A 1 16 ? -1.835 17.899 -15.699 1.00 0.000 25 ASN A C 12
ATOM 5130 O O . ASN A 1 16 ? -1.879 17.145 -16.670 1.00 0.000 25 ASN A O 12
ATOM 5141 N N . ASN A 1 17 ? -2.600 17.740 -14.624 1.00 0.000 26 ASN A N 12
ATOM 5142 C CA . ASN A 1 17 ? -3.557 16.645 -14.523 1.00 0.000 26 ASN A CA 12
ATOM 5143 C C . ASN A 1 17 ? -4.528 16.660 -15.699 1.00 0.000 26 ASN A C 12
ATOM 5144 O O . ASN A 1 17 ? -4.291 17.328 -16.705 1.00 0.000 26 ASN A O 12
ATOM 5155 N N . GLY A 1 18 ? -5.623 15.918 -15.566 1.00 0.000 27 GLY A N 12
ATOM 5156 C CA . GLY A 1 18 ? -6.614 15.860 -16.625 1.00 0.000 27 GLY A CA 12
ATOM 5157 C C . GLY A 1 18 ? -6.083 15.196 -17.879 1.00 0.000 27 GLY A C 12
ATOM 5158 O O . GLY A 1 18 ? -6.779 15.120 -18.892 1.00 0.000 27 GLY A O 12
ATOM 5162 N N . TYR A 1 19 ? -4.847 14.714 -17.814 1.00 0.000 28 TYR A N 12
ATOM 5163 C CA . TYR A 1 19 ? -4.222 14.056 -18.955 1.00 0.000 28 TYR A CA 12
ATOM 5164 C C . TYR A 1 19 ? -3.950 12.585 -18.655 1.00 0.000 28 TYR A C 12
ATOM 5165 O O . TYR A 1 19 ? -4.329 12.074 -17.600 1.00 0.000 28 TYR A O 12
ATOM 5183 N N . LEU A 1 20 ? -3.289 11.910 -19.588 1.00 0.000 29 LEU A N 12
ATOM 5184 C CA . LEU A 1 20 ? -2.964 10.497 -19.425 1.00 0.000 29 LEU A CA 12
ATOM 5185 C C . LEU A 1 20 ? -1.812 10.314 -18.442 1.00 0.000 29 LEU A C 12
ATOM 5186 O O . LEU A 1 20 ? -0.754 10.926 -18.588 1.00 0.000 29 LEU A O 12
ATOM 5202 N N . CYS A 1 21 ? -2.025 9.465 -17.442 1.00 0.000 30 CYS A N 12
ATOM 5203 C CA . CYS A 1 21 ? -1.005 9.199 -16.435 1.00 0.000 30 CYS A CA 12
ATOM 5204 C C . CYS A 1 21 ? -0.042 8.114 -16.910 1.00 0.000 30 CYS A C 12
ATOM 5205 O O . CYS A 1 21 ? -0.144 7.659 -18.052 1.00 0.000 30 CYS A O 12
ATOM 5224 N N . VAL A 1 23 ? 1.611 5.901 -18.232 1.00 0.000 32 VAL A N 12
ATOM 5225 C CA . VAL A 1 23 ? 1.729 5.072 -19.425 1.00 0.000 32 VAL A CA 12
ATOM 5226 C C . VAL A 1 23 ? 3.140 4.512 -19.569 1.00 0.000 32 VAL A C 12
ATOM 5227 O O . VAL A 1 23 ? 4.087 5.085 -19.024 1.00 0.000 32 VAL A O 12
ATOM 5252 N N . LYS A 1 25 ? 6.789 3.007 -21.687 1.00 0.000 34 LYS A N 12
ATOM 5253 C CA . LYS A 1 25 ? 8.182 2.936 -21.263 1.00 0.000 34 LYS A CA 12
ATOM 5254 C C . LYS A 1 25 ? 8.552 4.141 -20.405 1.00 0.000 34 LYS A C 12
ATOM 5255 O O . LYS A 1 25 ? 9.621 4.176 -19.796 1.00 0.000 34 LYS A O 12
ATOM 5274 N N . GLU A 1 26 ? 7.661 5.126 -20.360 1.00 0.000 35 GLU A N 12
ATOM 5275 C CA . GLU A 1 26 ? 7.895 6.333 -19.575 1.00 0.000 35 GLU A CA 12
ATOM 5276 C C . GLU A 1 26 ? 7.694 6.061 -18.087 1.00 0.000 35 GLU A C 12
ATOM 5277 O O . GLU A 1 26 ? 8.368 6.650 -17.241 1.00 0.000 35 GLU A O 12
ATOM 5289 N N . CYS A 1 27 ? 6.763 5.166 -17.775 1.00 0.000 36 CYS A N 12
ATOM 5290 C CA . CYS A 1 27 ? 6.471 4.816 -16.390 1.00 0.000 36 CYS A CA 12
ATOM 5291 C C . CYS A 1 27 ? 7.115 3.483 -16.019 1.00 0.000 36 CYS A C 12
ATOM 5292 O O . CYS A 1 27 ? 7.669 3.331 -14.931 1.00 0.000 36 CYS A O 12
ATOM 5299 N N . MET A 1 28 ? 7.037 2.521 -16.932 1.00 0.000 37 MET A N 12
ATOM 5300 C CA . MET A 1 28 ? 7.613 1.201 -16.702 1.00 0.000 37 MET A CA 12
ATOM 5301 C C . MET A 1 28 ? 8.386 0.724 -17.927 1.00 0.000 37 MET A C 12
ATOM 5302 O O . MET A 1 28 ? 7.895 0.764 -19.055 1.00 0.000 37 MET A O 12
ATOM 5316 N N . PRO A 1 29 ? 9.625 0.261 -17.702 1.00 0.000 38 PRO A N 12
ATOM 5317 C CA . PRO A 1 29 ? 10.492 -0.233 -18.776 1.00 0.000 38 PRO A CA 12
ATOM 5318 C C . PRO A 1 29 ? 9.999 -1.553 -19.359 1.00 0.000 38 PRO A C 12
ATOM 5319 O O . PRO A 1 29 ? 10.251 -1.861 -20.523 1.00 0.000 38 PRO A O 12
ATOM 5330 N N . SER A 1 30 ? 9.294 -2.329 -18.542 1.00 0.000 39 SER A N 12
ATOM 5331 C CA . SER A 1 30 ? 8.768 -3.618 -18.976 1.00 0.000 39 SER A CA 12
ATOM 5332 C C . SER A 1 30 ? 7.391 -3.456 -19.614 1.00 0.000 39 SER A C 12
ATOM 5333 O O . SER A 1 30 ? 6.554 -4.356 -19.548 1.00 0.000 39 SER A O 12
ATOM 5341 N N . CYS A 1 31 ? 7.165 -2.302 -20.232 1.00 0.000 40 CYS A N 12
ATOM 5342 C CA . CYS A 1 31 ? 5.892 -2.019 -20.883 1.00 0.000 40 CYS A CA 12
ATOM 5343 C C . CYS A 1 31 ? 5.674 -2.944 -22.077 1.00 0.000 40 CYS A C 12
ATOM 5344 O O . CYS A 1 31 ? 6.462 -2.952 -23.021 1.00 0.000 40 CYS A O 12
ATOM 5351 N N . ASN A 1 32 ? 4.597 -3.722 -22.027 1.00 0.000 41 ASN A N 12
ATOM 5352 C CA . ASN A 1 32 ? 4.274 -4.651 -23.104 1.00 0.000 41 ASN A CA 12
ATOM 5353 C C . ASN A 1 32 ? 2.768 -4.870 -23.200 1.00 0.000 41 ASN A C 12
ATOM 5354 O O . ASN A 1 32 ? 1.982 -3.945 -23.000 1.00 0.000 41 ASN A O 12
ATOM 5376 N N . ILE A 1 2 ? -1.094 0.061 -21.017 1.00 0.000 11 ILE A N 13
ATOM 5377 C CA . ILE A 1 2 ? -1.599 1.349 -20.559 1.00 0.000 11 ILE A CA 13
ATOM 5378 C C . ILE A 1 2 ? -2.715 1.170 -19.536 1.00 0.000 11 ILE A C 13
ATOM 5379 O O . ILE A 1 2 ? -3.893 1.178 -19.904 1.00 0.000 11 ILE A O 13
ATOM 5407 N N . LEU A 1 4 ? -2.764 -0.374 -15.741 1.00 0.000 13 LEU A N 13
ATOM 5408 C CA . LEU A 1 4 ? -3.068 -1.226 -14.597 1.00 0.000 13 LEU A CA 13
ATOM 5409 C C . LEU A 1 4 ? -1.909 -1.240 -13.605 1.00 0.000 13 LEU A C 13
ATOM 5410 O O . LEU A 1 4 ? -0.765 -1.496 -13.995 1.00 0.000 13 LEU A O 13
ATOM 5445 N N . CYS A 1 7 ? 0.028 3.277 -12.648 1.00 0.000 16 CYS A N 13
ATOM 5446 C CA . CYS A 1 7 ? -0.021 4.412 -13.563 1.00 0.000 16 CYS A CA 13
ATOM 5447 C C . CYS A 1 7 ? -1.417 5.026 -13.594 1.00 0.000 16 CYS A C 13
ATOM 5448 O O . CYS A 1 7 ? -1.579 6.211 -13.883 1.00 0.000 16 CYS A O 13
ATOM 5455 N N . ALA A 1 8 ? -2.423 4.211 -13.293 1.00 0.000 17 ALA A N 13
ATOM 5456 C CA . ALA A 1 8 ? -3.805 4.674 -13.284 1.00 0.000 17 ALA A CA 13
ATOM 5457 C C . ALA A 1 8 ? -4.250 5.046 -11.874 1.00 0.000 17 ALA A C 13
ATOM 5458 O O . ALA A 1 8 ? -5.386 5.474 -11.664 1.00 0.000 17 ALA A O 13
ATOM 5465 N N . ILE A 1 9 ? -3.350 4.879 -10.911 1.00 0.000 18 ILE A N 13
ATOM 5466 C CA . ILE A 1 9 ? -3.651 5.198 -9.521 1.00 0.000 18 ILE A CA 13
ATOM 5467 C C . ILE A 1 9 ? -3.159 6.595 -9.158 1.00 0.000 18 ILE A C 13
ATOM 5468 O O . ILE A 1 9 ? -3.886 7.384 -8.553 1.00 0.000 18 ILE A O 13
ATOM 5484 N N . LEU A 1 10 ? -1.920 6.896 -9.534 1.00 0.000 19 LEU A N 13
ATOM 5485 C CA . LEU A 1 10 ? -1.330 8.199 -9.250 1.00 0.000 19 LEU A CA 13
ATOM 5486 C C . LEU A 1 10 ? -1.472 9.134 -10.447 1.00 0.000 19 LEU A C 13
ATOM 5487 O O . LEU A 1 10 ? -0.654 10.031 -10.653 1.00 0.000 19 LEU A O 13
ATOM 5512 N N . LYS A 1 12 ? -3.403 11.999 -13.016 1.00 0.000 21 LYS A N 13
ATOM 5513 C CA . LYS A 1 12 ? -3.713 13.405 -12.787 1.00 0.000 21 LYS A CA 13
ATOM 5514 C C . LYS A 1 12 ? -4.961 13.820 -13.560 1.00 0.000 21 LYS A C 13
ATOM 5515 O O . LYS A 1 12 ? -5.175 13.415 -14.703 1.00 0.000 21 LYS A O 13
ATOM 5534 N N . PRO A 1 13 ? -5.803 14.647 -12.924 1.00 0.000 22 PRO A N 13
ATOM 5535 C CA . PRO A 1 13 ? -7.043 15.137 -13.535 1.00 0.000 22 PRO A CA 13
ATOM 5536 C C . PRO A 1 13 ? -6.781 16.119 -14.672 1.00 0.000 22 PRO A C 13
ATOM 5537 O O . PRO A 1 13 ? -5.666 16.203 -15.188 1.00 0.000 22 PRO A O 13
ATOM 5548 N N . LEU A 1 14 ? -7.814 16.860 -15.057 1.00 0.000 23 LEU A N 13
ATOM 5549 C CA . LEU A 1 14 ? -7.695 17.837 -16.133 1.00 0.000 23 LEU A CA 13
ATOM 5550 C C . LEU A 1 14 ? -6.489 18.744 -15.914 1.00 0.000 23 LEU A C 13
ATOM 5551 O O . LEU A 1 14 ? -5.752 18.591 -14.941 1.00 0.000 23 LEU A O 13
ATOM 5567 N N . GLY A 1 15 ? -6.294 19.692 -16.826 1.00 0.000 24 GLY A N 13
ATOM 5568 C CA . GLY A 1 15 ? -5.176 20.611 -16.714 1.00 0.000 24 GLY A CA 13
ATOM 5569 C C . GLY A 1 15 ? -3.837 19.913 -16.838 1.00 0.000 24 GLY A C 13
ATOM 5570 O O . GLY A 1 15 ? -3.635 19.098 -17.736 1.00 0.000 24 GLY A O 13
ATOM 5574 N N . ASN A 1 16 ? -2.917 20.236 -15.934 1.00 0.000 25 ASN A N 13
ATOM 5575 C CA . ASN A 1 16 ? -1.588 19.636 -15.947 1.00 0.000 25 ASN A CA 13
ATOM 5576 C C . ASN A 1 16 ? -0.830 19.964 -14.665 1.00 0.000 25 ASN A C 13
ATOM 5577 O O . ASN A 1 16 ? 0.055 20.819 -14.657 1.00 0.000 25 ASN A O 13
ATOM 5588 N N . ASN A 1 17 ? -1.183 19.278 -13.583 1.00 0.000 26 ASN A N 13
ATOM 5589 C CA . ASN A 1 17 ? -0.536 19.497 -12.294 1.00 0.000 26 ASN A CA 13
ATOM 5590 C C . ASN A 1 17 ? 0.963 19.228 -12.386 1.00 0.000 26 ASN A C 13
ATOM 5591 O O . ASN A 1 17 ? 1.765 20.154 -12.497 1.00 0.000 26 ASN A O 13
ATOM 5602 N N . GLY A 1 18 ? 1.334 17.951 -12.338 1.00 0.000 27 GLY A N 13
ATOM 5603 C CA . GLY A 1 18 ? 2.735 17.583 -12.418 1.00 0.000 27 GLY A CA 13
ATOM 5604 C C . GLY A 1 18 ? 3.149 16.636 -11.309 1.00 0.000 27 GLY A C 13
ATOM 5605 O O . GLY A 1 18 ? 4.339 16.445 -11.058 1.00 0.000 27 GLY A O 13
ATOM 5609 N N . TYR A 1 19 ? 2.166 16.042 -10.642 1.00 0.000 28 TYR A N 13
ATOM 5610 C CA . TYR A 1 19 ? 2.434 15.114 -9.550 1.00 0.000 28 TYR A CA 13
ATOM 5611 C C . TYR A 1 19 ? 3.098 13.842 -10.068 1.00 0.000 28 TYR A C 13
ATOM 5612 O O . TYR A 1 19 ? 3.423 13.734 -11.251 1.00 0.000 28 TYR A O 13
ATOM 5630 N N . LEU A 1 20 ? 3.296 12.879 -9.174 1.00 0.000 29 LEU A N 13
ATOM 5631 C CA . LEU A 1 20 ? 3.920 11.612 -9.539 1.00 0.000 29 LEU A CA 13
ATOM 5632 C C . LEU A 1 20 ? 2.958 10.742 -10.340 1.00 0.000 29 LEU A C 13
ATOM 5633 O O . LEU A 1 20 ? 2.368 9.800 -9.811 1.00 0.000 29 LEU A O 13
ATOM 5649 N N . CYS A 1 21 ? 2.806 11.062 -11.621 1.00 0.000 30 CYS A N 13
ATOM 5650 C CA . CYS A 1 21 ? 1.918 10.309 -12.498 1.00 0.000 30 CYS A CA 13
ATOM 5651 C C . CYS A 1 21 ? 2.689 9.238 -13.264 1.00 0.000 30 CYS A C 13
ATOM 5652 O O . CYS A 1 21 ? 3.854 8.979 -12.953 1.00 0.000 30 CYS A O 13
ATOM 5671 N N . VAL A 1 23 ? 4.628 7.297 -14.547 1.00 0.000 32 VAL A N 13
ATOM 5672 C CA . VAL A 1 23 ? 6.000 6.803 -14.548 1.00 0.000 32 VAL A CA 13
ATOM 5673 C C . VAL A 1 23 ? 6.065 5.360 -15.036 1.00 0.000 32 VAL A C 13
ATOM 5674 O O . VAL A 1 23 ? 5.058 4.649 -14.987 1.00 0.000 32 VAL A O 13
ATOM 5699 N N . LYS A 1 25 ? 7.619 1.157 -15.355 1.00 0.000 34 LYS A N 13
ATOM 5700 C CA . LYS A 1 25 ? 6.966 -0.071 -15.790 1.00 0.000 34 LYS A CA 13
ATOM 5701 C C . LYS A 1 25 ? 5.459 0.005 -15.565 1.00 0.000 34 LYS A C 13
ATOM 5702 O O . LYS A 1 25 ? 4.689 -0.704 -16.212 1.00 0.000 34 LYS A O 13
ATOM 5721 N N . GLU A 1 26 ? 5.046 0.870 -14.644 1.00 0.000 35 GLU A N 13
ATOM 5722 C CA . GLU A 1 26 ? 3.631 1.038 -14.335 1.00 0.000 35 GLU A CA 13
ATOM 5723 C C . GLU A 1 26 ? 2.880 1.625 -15.526 1.00 0.000 35 GLU A C 13
ATOM 5724 O O . GLU A 1 26 ? 1.773 1.192 -15.852 1.00 0.000 35 GLU A O 13
ATOM 5736 N N . CYS A 1 27 ? 3.488 2.613 -16.174 1.00 0.000 36 CYS A N 13
ATOM 5737 C CA . CYS A 1 27 ? 2.879 3.261 -17.329 1.00 0.000 36 CYS A CA 13
ATOM 5738 C C . CYS A 1 27 ? 3.520 2.776 -18.626 1.00 0.000 36 CYS A C 13
ATOM 5739 O O . CYS A 1 27 ? 2.967 2.959 -19.710 1.00 0.000 36 CYS A O 13
ATOM 5746 N N . MET A 1 28 ? 4.690 2.157 -18.506 1.00 0.000 37 MET A N 13
ATOM 5747 C CA . MET A 1 28 ? 5.406 1.645 -19.668 1.00 0.000 37 MET A CA 13
ATOM 5748 C C . MET A 1 28 ? 5.535 0.127 -19.602 1.00 0.000 37 MET A C 13
ATOM 5749 O O . MET A 1 28 ? 5.856 -0.448 -18.562 1.00 0.000 37 MET A O 13
ATOM 5763 N N . PRO A 1 29 ? 5.278 -0.540 -20.737 1.00 0.000 38 PRO A N 13
ATOM 5764 C CA . PRO A 1 29 ? 5.360 -2.001 -20.833 1.00 0.000 38 PRO A CA 13
ATOM 5765 C C . PRO A 1 29 ? 6.795 -2.509 -20.743 1.00 0.000 38 PRO A C 13
ATOM 5766 O O . PRO A 1 29 ? 7.037 -3.643 -20.330 1.00 0.000 38 PRO A O 13
ATOM 5777 N N . SER A 1 30 ? 7.743 -1.662 -21.132 1.00 0.000 39 SER A N 13
ATOM 5778 C CA . SER A 1 30 ? 9.154 -2.027 -21.099 1.00 0.000 39 SER A CA 13
ATOM 5779 C C . SER A 1 30 ? 10.016 -0.828 -20.716 1.00 0.000 39 SER A C 13
ATOM 5780 O O . SER A 1 30 ? 10.943 -0.459 -21.437 1.00 0.000 39 SER A O 13
ATOM 5788 N N . CYS A 1 31 ? 9.704 -0.223 -19.575 1.00 0.000 40 CYS A N 13
ATOM 5789 C CA . CYS A 1 31 ? 10.448 0.935 -19.093 1.00 0.000 40 CYS A CA 13
ATOM 5790 C C . CYS A 1 31 ? 11.944 0.640 -19.050 1.00 0.000 40 CYS A C 13
ATOM 5791 O O . CYS A 1 31 ? 12.386 -0.284 -18.370 1.00 0.000 40 CYS A O 13
ATOM 5798 N N . ASN A 1 32 ? 12.719 1.434 -19.783 1.00 0.000 41 ASN A N 13
ATOM 5799 C CA . ASN A 1 32 ? 14.166 1.258 -19.829 1.00 0.000 41 ASN A CA 13
ATOM 5800 C C . ASN A 1 32 ? 14.870 2.311 -18.977 1.00 0.000 41 ASN A C 13
ATOM 5801 O O . ASN A 1 32 ? 14.452 2.595 -17.855 1.00 0.000 41 ASN A O 13
ATOM 5823 N N . ILE A 1 2 ? 1.609 -0.134 -4.801 1.00 0.000 11 ILE A N 14
ATOM 5824 C CA . ILE A 1 2 ? 1.513 -0.050 -6.253 1.00 0.000 11 ILE A CA 14
ATOM 5825 C C . ILE A 1 2 ? 0.314 -0.837 -6.771 1.00 0.000 11 ILE A C 14
ATOM 5826 O O . ILE A 1 2 ? 0.455 -2.011 -7.123 1.00 0.000 11 ILE A O 14
ATOM 5854 N N . LEU A 1 4 ? -3.704 -0.463 -6.369 1.00 0.000 13 LEU A N 14
ATOM 5855 C CA . LEU A 1 4 ? -5.102 -0.699 -6.022 1.00 0.000 13 LEU A CA 14
ATOM 5856 C C . LEU A 1 4 ? -5.666 0.464 -5.214 1.00 0.000 13 LEU A C 14
ATOM 5857 O O . LEU A 1 4 ? -5.074 0.860 -4.205 1.00 0.000 13 LEU A O 14
ATOM 5892 N N . CYS A 1 7 ? -5.223 4.530 -7.832 1.00 0.000 16 CYS A N 14
ATOM 5893 C CA . CYS A 1 7 ? -4.315 4.610 -8.970 1.00 0.000 16 CYS A CA 14
ATOM 5894 C C . CYS A 1 7 ? -5.012 5.224 -10.181 1.00 0.000 16 CYS A C 14
ATOM 5895 O O . CYS A 1 7 ? -4.572 6.242 -10.713 1.00 0.000 16 CYS A O 14
ATOM 5902 N N . ALA A 1 8 ? -6.103 4.597 -10.609 1.00 0.000 17 ALA A N 14
ATOM 5903 C CA . ALA A 1 8 ? -6.863 5.081 -11.754 1.00 0.000 17 ALA A CA 14
ATOM 5904 C C . ALA A 1 8 ? -7.279 6.536 -11.562 1.00 0.000 17 ALA A C 14
ATOM 5905 O O . ALA A 1 8 ? -7.704 7.200 -12.507 1.00 0.000 17 ALA A O 14
ATOM 5912 N N . ILE A 1 9 ? -7.154 7.024 -10.332 1.00 0.000 18 ILE A N 14
ATOM 5913 C CA . ILE A 1 9 ? -7.516 8.400 -10.017 1.00 0.000 18 ILE A CA 14
ATOM 5914 C C . ILE A 1 9 ? -6.295 9.312 -10.050 1.00 0.000 18 ILE A C 14
ATOM 5915 O O . ILE A 1 9 ? -6.322 10.383 -10.659 1.00 0.000 18 ILE A O 14
ATOM 5931 N N . LEU A 1 10 ? -5.224 8.881 -9.393 1.00 0.000 19 LEU A N 14
ATOM 5932 C CA . LEU A 1 10 ? -3.990 9.658 -9.348 1.00 0.000 19 LEU A CA 14
ATOM 5933 C C . LEU A 1 10 ? -3.004 9.176 -10.408 1.00 0.000 19 LEU A C 14
ATOM 5934 O O . LEU A 1 10 ? -1.801 9.427 -10.318 1.00 0.000 19 LEU A O 14
ATOM 5959 N N . LYS A 1 12 ? -2.562 9.293 -14.509 1.00 0.000 21 LYS A N 14
ATOM 5960 C CA . LYS A 1 12 ? -2.055 10.338 -15.390 1.00 0.000 21 LYS A CA 14
ATOM 5961 C C . LYS A 1 12 ? -3.069 11.469 -15.531 1.00 0.000 21 LYS A C 14
ATOM 5962 O O . LYS A 1 12 ? -3.666 11.672 -16.589 1.00 0.000 21 LYS A O 14
ATOM 5981 N N . PRO A 1 13 ? -3.268 12.226 -14.442 1.00 0.000 22 PRO A N 14
ATOM 5982 C CA . PRO A 1 13 ? -4.208 13.351 -14.421 1.00 0.000 22 PRO A CA 14
ATOM 5983 C C . PRO A 1 13 ? -3.727 14.524 -15.268 1.00 0.000 22 PRO A C 14
ATOM 5984 O O . PRO A 1 13 ? -2.524 14.745 -15.416 1.00 0.000 22 PRO A O 14
ATOM 5995 N N . LEU A 1 14 ? -4.673 15.274 -15.823 1.00 0.000 23 LEU A N 14
ATOM 5996 C CA . LEU A 1 14 ? -4.346 16.426 -16.656 1.00 0.000 23 LEU A CA 14
ATOM 5997 C C . LEU A 1 14 ? -4.694 17.729 -15.944 1.00 0.000 23 LEU A C 14
ATOM 5998 O O . LEU A 1 14 ? -5.471 17.739 -14.990 1.00 0.000 23 LEU A O 14
ATOM 6014 N N . GLY A 1 15 ? -4.114 18.829 -16.416 1.00 0.000 24 GLY A N 14
ATOM 6015 C CA . GLY A 1 15 ? -4.377 20.123 -15.814 1.00 0.000 24 GLY A CA 14
ATOM 6016 C C . GLY A 1 15 ? -3.979 20.174 -14.352 1.00 0.000 24 GLY A C 14
ATOM 6017 O O . GLY A 1 15 ? -4.405 19.338 -13.557 1.00 0.000 24 GLY A O 14
ATOM 6021 N N . ASN A 1 16 ? -3.158 21.157 -13.998 1.00 0.000 25 ASN A N 14
ATOM 6022 C CA . ASN A 1 16 ? -2.700 21.312 -12.622 1.00 0.000 25 ASN A CA 14
ATOM 6023 C C . ASN A 1 16 ? -2.283 19.968 -12.033 1.00 0.000 25 ASN A C 14
ATOM 6024 O O . ASN A 1 16 ? -3.117 19.207 -11.545 1.00 0.000 25 ASN A O 14
ATOM 6035 N N . ASN A 1 17 ? -0.985 19.685 -12.081 1.00 0.000 26 ASN A N 14
ATOM 6036 C CA . ASN A 1 17 ? -0.457 18.433 -11.552 1.00 0.000 26 ASN A CA 14
ATOM 6037 C C . ASN A 1 17 ? 1.068 18.417 -11.613 1.00 0.000 26 ASN A C 14
ATOM 6038 O O . ASN A 1 17 ? 1.684 19.283 -12.232 1.00 0.000 26 ASN A O 14
ATOM 6049 N N . GLY A 1 18 ? 1.671 17.423 -10.967 1.00 0.000 27 GLY A N 14
ATOM 6050 C CA . GLY A 1 18 ? 3.118 17.312 -10.961 1.00 0.000 27 GLY A CA 14
ATOM 6051 C C . GLY A 1 18 ? 3.601 16.005 -11.558 1.00 0.000 27 GLY A C 14
ATOM 6052 O O . GLY A 1 18 ? 3.873 15.925 -12.756 1.00 0.000 27 GLY A O 14
ATOM 6056 N N . TYR A 1 19 ? 3.711 14.979 -10.721 1.00 0.000 28 TYR A N 14
ATOM 6057 C CA . TYR A 1 19 ? 4.169 13.671 -11.172 1.00 0.000 28 TYR A CA 14
ATOM 6058 C C . TYR A 1 19 ? 3.316 13.164 -12.331 1.00 0.000 28 TYR A C 14
ATOM 6059 O O . TYR A 1 19 ? 2.570 13.926 -12.948 1.00 0.000 28 TYR A O 14
ATOM 6077 N N . LEU A 1 20 ? 3.429 11.872 -12.620 1.00 0.000 29 LEU A N 14
ATOM 6078 C CA . LEU A 1 20 ? 2.668 11.261 -13.703 1.00 0.000 29 LEU A CA 14
ATOM 6079 C C . LEU A 1 20 ? 2.674 9.740 -13.583 1.00 0.000 29 LEU A C 14
ATOM 6080 O O . LEU A 1 20 ? 3.506 9.166 -12.879 1.00 0.000 29 LEU A O 14
ATOM 6096 N N . CYS A 1 21 ? 1.743 9.093 -14.276 1.00 0.000 30 CYS A N 14
ATOM 6097 C CA . CYS A 1 21 ? 1.641 7.639 -14.248 1.00 0.000 30 CYS A CA 14
ATOM 6098 C C . CYS A 1 21 ? 2.585 7.009 -15.268 1.00 0.000 30 CYS A C 14
ATOM 6099 O O . CYS A 1 21 ? 3.433 7.704 -15.833 1.00 0.000 30 CYS A O 14
ATOM 6118 N N . VAL A 1 23 ? 4.599 6.198 -17.409 1.00 0.000 32 VAL A N 14
ATOM 6119 C CA . VAL A 1 23 ? 5.620 6.692 -18.326 1.00 0.000 32 VAL A CA 14
ATOM 6120 C C . VAL A 1 23 ? 6.601 5.587 -18.702 1.00 0.000 32 VAL A C 14
ATOM 6121 O O . VAL A 1 23 ? 6.762 4.625 -17.947 1.00 0.000 32 VAL A O 14
ATOM 6146 N N . LYS A 1 25 ? 10.518 3.792 -19.867 1.00 0.000 34 LYS A N 14
ATOM 6147 C CA . LYS A 1 25 ? 11.047 2.442 -19.716 1.00 0.000 34 LYS A CA 14
ATOM 6148 C C . LYS A 1 25 ? 10.574 1.816 -18.408 1.00 0.000 34 LYS A C 14
ATOM 6149 O O . LYS A 1 25 ? 10.760 0.622 -18.178 1.00 0.000 34 LYS A O 14
ATOM 6168 N N . GLU A 1 26 ? 9.962 2.631 -17.554 1.00 0.000 35 GLU A N 14
ATOM 6169 C CA . GLU A 1 26 ? 9.463 2.156 -16.269 1.00 0.000 35 GLU A CA 14
ATOM 6170 C C . GLU A 1 26 ? 8.159 1.382 -16.445 1.00 0.000 35 GLU A C 14
ATOM 6171 O O . GLU A 1 26 ? 7.876 0.444 -15.699 1.00 0.000 35 GLU A O 14
ATOM 6183 N N . CYS A 1 27 ? 7.369 1.782 -17.436 1.00 0.000 36 CYS A N 14
ATOM 6184 C CA . CYS A 1 27 ? 6.096 1.128 -17.710 1.00 0.000 36 CYS A CA 14
ATOM 6185 C C . CYS A 1 27 ? 6.207 0.205 -18.920 1.00 0.000 36 CYS A C 14
ATOM 6186 O O . CYS A 1 27 ? 5.732 -0.929 -18.894 1.00 0.000 36 CYS A O 14
ATOM 6193 N N . MET A 1 28 ? 6.839 0.701 -19.979 1.00 0.000 37 MET A N 14
ATOM 6194 C CA . MET A 1 28 ? 7.015 -0.079 -21.199 1.00 0.000 37 MET A CA 14
ATOM 6195 C C . MET A 1 28 ? 8.494 -0.228 -21.541 1.00 0.000 37 MET A C 14
ATOM 6196 O O . MET A 1 28 ? 9.252 0.742 -21.559 1.00 0.000 37 MET A O 14
ATOM 6210 N N . PRO A 1 29 ? 8.916 -1.470 -21.819 1.00 0.000 38 PRO A N 14
ATOM 6211 C CA . PRO A 1 29 ? 10.307 -1.774 -22.166 1.00 0.000 38 PRO A CA 14
ATOM 6212 C C . PRO A 1 29 ? 10.695 -1.230 -23.537 1.00 0.000 38 PRO A C 14
ATOM 6213 O O . PRO A 1 29 ? 11.852 -0.884 -23.773 1.00 0.000 38 PRO A O 14
ATOM 6224 N N . SER A 1 30 ? 9.720 -1.158 -24.437 1.00 0.000 39 SER A N 14
ATOM 6225 C CA . SER A 1 30 ? 9.960 -0.659 -25.786 1.00 0.000 39 SER A CA 14
ATOM 6226 C C . SER A 1 30 ? 9.615 0.824 -25.886 1.00 0.000 39 SER A C 14
ATOM 6227 O O . SER A 1 30 ? 9.496 1.373 -26.982 1.00 0.000 39 SER A O 14
ATOM 6235 N N . CYS A 1 31 ? 9.455 1.467 -24.734 1.00 0.000 40 CYS A N 14
ATOM 6236 C CA . CYS A 1 31 ? 9.122 2.885 -24.690 1.00 0.000 40 CYS A CA 14
ATOM 6237 C C . CYS A 1 31 ? 9.973 3.675 -25.681 1.00 0.000 40 CYS A C 14
ATOM 6238 O O . CYS A 1 31 ? 11.158 3.909 -25.449 1.00 0.000 40 CYS A O 14
ATOM 6245 N N . ASN A 1 32 ? 9.358 4.082 -26.787 1.00 0.000 41 ASN A N 14
ATOM 6246 C CA . ASN A 1 32 ? 10.058 4.845 -27.814 1.00 0.000 41 ASN A CA 14
ATOM 6247 C C . ASN A 1 32 ? 9.177 5.967 -28.354 1.00 0.000 41 ASN A C 14
ATOM 6248 O O . ASN A 1 32 ? 8.611 6.747 -27.588 1.00 0.000 41 ASN A O 14
ATOM 6270 N N . ILE A 1 2 ? -9.341 0.432 -10.136 1.00 0.000 11 ILE A N 15
ATOM 6271 C CA . ILE A 1 2 ? -8.657 1.570 -10.738 1.00 0.000 11 ILE A CA 15
ATOM 6272 C C . ILE A 1 2 ? -8.810 2.820 -9.879 1.00 0.000 11 ILE A C 15
ATOM 6273 O O . ILE A 1 2 ? -9.717 3.622 -10.117 1.00 0.000 11 ILE A O 15
ATOM 6301 N N . LEU A 1 4 ? -7.463 3.790 -6.138 1.00 0.000 13 LEU A N 15
ATOM 6302 C CA . LEU A 1 4 ? -7.436 4.154 -4.725 1.00 0.000 13 LEU A CA 15
ATOM 6303 C C . LEU A 1 4 ? -6.170 3.634 -4.053 1.00 0.000 13 LEU A C 15
ATOM 6304 O O . LEU A 1 4 ? -5.857 2.444 -4.160 1.00 0.000 13 LEU A O 15
ATOM 6339 N N . CYS A 1 7 ? -1.954 4.332 -6.701 1.00 0.000 16 CYS A N 15
ATOM 6340 C CA . CYS A 1 7 ? -1.896 4.458 -8.153 1.00 0.000 16 CYS A CA 15
ATOM 6341 C C . CYS A 1 7 ? -2.381 5.834 -8.599 1.00 0.000 16 CYS A C 15
ATOM 6342 O O . CYS A 1 7 ? -2.496 6.105 -9.794 1.00 0.000 16 CYS A O 15
ATOM 6349 N N . ALA A 1 8 ? -2.664 6.699 -7.631 1.00 0.000 17 ALA A N 15
ATOM 6350 C CA . ALA A 1 8 ? -3.134 8.047 -7.924 1.00 0.000 17 ALA A CA 15
ATOM 6351 C C . ALA A 1 8 ? -2.374 9.084 -7.104 1.00 0.000 17 ALA A C 15
ATOM 6352 O O . ALA A 1 8 ? -2.632 10.283 -7.210 1.00 0.000 17 ALA A O 15
ATOM 6359 N N . ILE A 1 9 ? -1.437 8.614 -6.287 1.00 0.000 18 ILE A N 15
ATOM 6360 C CA . ILE A 1 9 ? -0.640 9.502 -5.450 1.00 0.000 18 ILE A CA 15
ATOM 6361 C C . ILE A 1 9 ? 0.719 9.782 -6.084 1.00 0.000 18 ILE A C 15
ATOM 6362 O O . ILE A 1 9 ? 1.141 10.934 -6.190 1.00 0.000 18 ILE A O 15
ATOM 6378 N N . LEU A 1 10 ? 1.399 8.721 -6.505 1.00 0.000 19 LEU A N 15
ATOM 6379 C CA . LEU A 1 10 ? 2.710 8.852 -7.131 1.00 0.000 19 LEU A CA 15
ATOM 6380 C C . LEU A 1 10 ? 2.592 8.830 -8.652 1.00 0.000 19 LEU A C 15
ATOM 6381 O O . LEU A 1 10 ? 3.376 8.176 -9.341 1.00 0.000 19 LEU A O 15
ATOM 6406 N N . LYS A 1 12 ? -0.300 10.474 -12.117 1.00 0.000 21 LYS A N 15
ATOM 6407 C CA . LYS A 1 12 ? -1.331 11.396 -12.577 1.00 0.000 21 LYS A CA 15
ATOM 6408 C C . LYS A 1 12 ? -0.985 12.832 -12.199 1.00 0.000 21 LYS A C 15
ATOM 6409 O O . LYS A 1 12 ? -1.497 13.385 -11.226 1.00 0.000 21 LYS A O 15
ATOM 6428 N N . PRO A 1 13 ? -0.095 13.454 -12.987 1.00 0.000 22 PRO A N 15
ATOM 6429 C CA . PRO A 1 13 ? 0.338 14.835 -12.756 1.00 0.000 22 PRO A CA 15
ATOM 6430 C C . PRO A 1 13 ? -0.768 15.845 -13.043 1.00 0.000 22 PRO A C 15
ATOM 6431 O O . PRO A 1 13 ? -1.943 15.486 -13.131 1.00 0.000 22 PRO A O 15
ATOM 6442 N N . LEU A 1 14 ? -0.385 17.109 -13.188 1.00 0.000 23 LEU A N 15
ATOM 6443 C CA . LEU A 1 14 ? -1.345 18.171 -13.466 1.00 0.000 23 LEU A CA 15
ATOM 6444 C C . LEU A 1 14 ? -1.726 18.189 -14.943 1.00 0.000 23 LEU A C 15
ATOM 6445 O O . LEU A 1 14 ? -1.488 17.223 -15.667 1.00 0.000 23 LEU A O 15
ATOM 6461 N N . GLY A 1 15 ? -2.318 19.295 -15.383 1.00 0.000 24 GLY A N 15
ATOM 6462 C CA . GLY A 1 15 ? -2.721 19.418 -16.772 1.00 0.000 24 GLY A CA 15
ATOM 6463 C C . GLY A 1 15 ? -3.513 18.219 -17.254 1.00 0.000 24 GLY A C 15
ATOM 6464 O O . GLY A 1 15 ? -4.677 18.050 -16.894 1.00 0.000 24 GLY A O 15
ATOM 6468 N N . ASN A 1 16 ? -2.881 17.385 -18.074 1.00 0.000 25 ASN A N 15
ATOM 6469 C CA . ASN A 1 16 ? -3.536 16.196 -18.608 1.00 0.000 25 ASN A CA 15
ATOM 6470 C C . ASN A 1 16 ? -3.016 14.935 -17.925 1.00 0.000 25 ASN A C 15
ATOM 6471 O O . ASN A 1 16 ? -2.374 15.004 -16.878 1.00 0.000 25 ASN A O 15
ATOM 6482 N N . ASN A 1 17 ? -3.297 13.784 -18.527 1.00 0.000 26 ASN A N 15
ATOM 6483 C CA . ASN A 1 17 ? -2.858 12.507 -17.977 1.00 0.000 26 ASN A CA 15
ATOM 6484 C C . ASN A 1 17 ? -3.135 12.435 -16.479 1.00 0.000 26 ASN A C 15
ATOM 6485 O O . ASN A 1 17 ? -2.354 12.933 -15.668 1.00 0.000 26 ASN A O 15
ATOM 6496 N N . GLY A 1 18 ? -4.252 11.812 -16.117 1.00 0.000 27 GLY A N 15
ATOM 6497 C CA . GLY A 1 18 ? -4.612 11.686 -14.717 1.00 0.000 27 GLY A CA 15
ATOM 6498 C C . GLY A 1 18 ? -4.636 10.244 -14.252 1.00 0.000 27 GLY A C 15
ATOM 6499 O O . GLY A 1 18 ? -5.168 9.937 -13.184 1.00 0.000 27 GLY A O 15
ATOM 6503 N N . TYR A 1 19 ? -4.059 9.356 -15.054 1.00 0.000 28 TYR A N 15
ATOM 6504 C CA . TYR A 1 19 ? -4.020 7.937 -14.720 1.00 0.000 28 TYR A CA 15
ATOM 6505 C C . TYR A 1 19 ? -2.784 7.607 -13.888 1.00 0.000 28 TYR A C 15
ATOM 6506 O O . TYR A 1 19 ? -2.022 8.497 -13.507 1.00 0.000 28 TYR A O 15
ATOM 6524 N N . LEU A 1 20 ? -2.591 6.322 -13.611 1.00 0.000 29 LEU A N 15
ATOM 6525 C CA . LEU A 1 20 ? -1.448 5.872 -12.826 1.00 0.000 29 LEU A CA 15
ATOM 6526 C C . LEU A 1 20 ? -0.155 6.500 -13.337 1.00 0.000 29 LEU A C 15
ATOM 6527 O O . LEU A 1 20 ? -0.156 7.230 -14.328 1.00 0.000 29 LEU A O 15
ATOM 6543 N N . CYS A 1 21 ? 0.948 6.210 -12.655 1.00 0.000 30 CYS A N 15
ATOM 6544 C CA . CYS A 1 21 ? 2.249 6.744 -13.039 1.00 0.000 30 CYS A CA 15
ATOM 6545 C C . CYS A 1 21 ? 2.898 5.874 -14.112 1.00 0.000 30 CYS A C 15
ATOM 6546 O O . CYS A 1 21 ? 2.256 4.958 -14.633 1.00 0.000 30 CYS A O 15
ATOM 6565 N N . VAL A 1 23 ? 3.801 3.920 -16.251 1.00 0.000 32 VAL A N 15
ATOM 6566 C CA . VAL A 1 23 ? 3.481 2.803 -17.131 1.00 0.000 32 VAL A CA 15
ATOM 6567 C C . VAL A 1 23 ? 4.119 2.984 -18.503 1.00 0.000 32 VAL A C 15
ATOM 6568 O O . VAL A 1 23 ? 4.231 4.114 -18.985 1.00 0.000 32 VAL A O 15
ATOM 6593 N N . LYS A 1 25 ? 4.850 2.243 -22.891 1.00 0.000 34 LYS A N 15
ATOM 6594 C CA . LYS A 1 25 ? 5.488 3.074 -23.905 1.00 0.000 34 LYS A CA 15
ATOM 6595 C C . LYS A 1 25 ? 5.194 4.551 -23.663 1.00 0.000 34 LYS A C 15
ATOM 6596 O O . LYS A 1 25 ? 5.858 5.424 -24.219 1.00 0.000 34 LYS A O 15
ATOM 6615 N N . GLU A 1 26 ? 4.195 4.822 -22.829 1.00 0.000 35 GLU A N 15
ATOM 6616 C CA . GLU A 1 26 ? 3.814 6.193 -22.514 1.00 0.000 35 GLU A CA 15
ATOM 6617 C C . GLU A 1 26 ? 4.775 6.805 -21.498 1.00 0.000 35 GLU A C 15
ATOM 6618 O O . GLU A 1 26 ? 5.092 7.993 -21.564 1.00 0.000 35 GLU A O 15
ATOM 6630 N N . CYS A 1 27 ? 5.236 5.985 -20.560 1.00 0.000 36 CYS A N 15
ATOM 6631 C CA . CYS A 1 27 ? 6.159 6.443 -19.529 1.00 0.000 36 CYS A CA 15
ATOM 6632 C C . CYS A 1 27 ? 7.588 6.013 -19.849 1.00 0.000 36 CYS A C 15
ATOM 6633 O O . CYS A 1 27 ? 8.541 6.747 -19.590 1.00 0.000 36 CYS A O 15
ATOM 6640 N N . MET A 1 28 ? 7.728 4.818 -20.415 1.00 0.000 37 MET A N 15
ATOM 6641 C CA . MET A 1 28 ? 9.040 4.291 -20.772 1.00 0.000 37 MET A CA 15
ATOM 6642 C C . MET A 1 28 ? 9.058 3.815 -22.221 1.00 0.000 37 MET A C 15
ATOM 6643 O O . MET A 1 28 ? 8.271 2.961 -22.629 1.00 0.000 37 MET A O 15
ATOM 6657 N N . PRO A 1 29 ? 9.977 4.379 -23.018 1.00 0.000 38 PRO A N 15
ATOM 6658 C CA . PRO A 1 29 ? 10.121 4.027 -24.434 1.00 0.000 38 PRO A CA 15
ATOM 6659 C C . PRO A 1 29 ? 10.674 2.620 -24.628 1.00 0.000 38 PRO A C 15
ATOM 6660 O O . PRO A 1 29 ? 10.401 1.969 -25.637 1.00 0.000 38 PRO A O 15
ATOM 6671 N N . SER A 1 30 ? 11.452 2.155 -23.656 1.00 0.000 39 SER A N 15
ATOM 6672 C CA . SER A 1 30 ? 12.047 0.825 -23.722 1.00 0.000 39 SER A CA 15
ATOM 6673 C C . SER A 1 30 ? 11.179 -0.194 -22.990 1.00 0.000 39 SER A C 15
ATOM 6674 O O . SER A 1 30 ? 11.633 -1.291 -22.661 1.00 0.000 39 SER A O 15
ATOM 6682 N N . CYS A 1 31 ? 9.928 0.176 -22.736 1.00 0.000 40 CYS A N 15
ATOM 6683 C CA . CYS A 1 31 ? 8.996 -0.704 -22.043 1.00 0.000 40 CYS A CA 15
ATOM 6684 C C . CYS A 1 31 ? 9.071 -2.123 -22.599 1.00 0.000 40 CYS A C 15
ATOM 6685 O O . CYS A 1 31 ? 9.023 -2.329 -23.811 1.00 0.000 40 CYS A O 15
ATOM 6692 N N . ASN A 1 32 ? 9.187 -3.099 -21.704 1.00 0.000 41 ASN A N 15
ATOM 6693 C CA . ASN A 1 32 ? 9.269 -4.499 -22.105 1.00 0.000 41 ASN A CA 15
ATOM 6694 C C . ASN A 1 32 ? 7.879 -5.123 -22.187 1.00 0.000 41 ASN A C 15
ATOM 6695 O O . ASN A 1 32 ? 6.887 -4.505 -21.800 1.00 0.000 41 ASN A O 15
ATOM 6717 N N . ILE A 1 2 ? -2.270 0.442 -18.686 1.00 0.000 11 ILE A N 16
ATOM 6718 C CA . ILE A 1 2 ? -2.193 1.825 -18.232 1.00 0.000 11 ILE A CA 16
ATOM 6719 C C . ILE A 1 2 ? -3.343 2.159 -17.288 1.00 0.000 11 ILE A C 16
ATOM 6720 O O . ILE A 1 2 ? -4.371 2.677 -17.732 1.00 0.000 11 ILE A O 16
ATOM 6748 N N . LEU A 1 4 ? -4.334 0.821 -13.549 1.00 0.000 13 LEU A N 16
ATOM 6749 C CA . LEU A 1 4 ? -5.059 0.197 -12.447 1.00 0.000 13 LEU A CA 16
ATOM 6750 C C . LEU A 1 4 ? -4.095 -0.307 -11.377 1.00 0.000 13 LEU A C 16
ATOM 6751 O O . LEU A 1 4 ? -3.150 -1.037 -11.693 1.00 0.000 13 LEU A O 16
ATOM 6786 N N . CYS A 1 7 ? -0.451 2.922 -10.189 1.00 0.000 16 CYS A N 16
ATOM 6787 C CA . CYS A 1 7 ? 0.071 3.951 -11.081 1.00 0.000 16 CYS A CA 16
ATOM 6788 C C . CYS A 1 7 ? -0.908 5.116 -11.199 1.00 0.000 16 CYS A C 16
ATOM 6789 O O . CYS A 1 7 ? -0.697 6.040 -11.983 1.00 0.000 16 CYS A O 16
ATOM 6796 N N . ALA A 1 8 ? -1.979 5.064 -10.414 1.00 0.000 17 ALA A N 16
ATOM 6797 C CA . ALA A 1 8 ? -2.989 6.115 -10.428 1.00 0.000 17 ALA A CA 16
ATOM 6798 C C . ALA A 1 8 ? -3.351 6.548 -9.012 1.00 0.000 17 ALA A C 16
ATOM 6799 O O . ALA A 1 8 ? -4.206 7.412 -8.816 1.00 0.000 17 ALA A O 16
ATOM 6806 N N . ILE A 1 9 ? -2.696 5.942 -8.027 1.00 0.000 18 ILE A N 16
ATOM 6807 C CA . ILE A 1 9 ? -2.950 6.266 -6.629 1.00 0.000 18 ILE A CA 16
ATOM 6808 C C . ILE A 1 9 ? -1.938 7.281 -6.108 1.00 0.000 18 ILE A C 16
ATOM 6809 O O . ILE A 1 9 ? -2.306 8.271 -5.475 1.00 0.000 18 ILE A O 16
ATOM 6825 N N . LEU A 1 10 ? -0.662 7.029 -6.379 1.00 0.000 19 LEU A N 16
ATOM 6826 C CA . LEU A 1 10 ? 0.404 7.923 -5.940 1.00 0.000 19 LEU A CA 16
ATOM 6827 C C . LEU A 1 10 ? 0.800 8.887 -7.053 1.00 0.000 19 LEU A C 16
ATOM 6828 O O . LEU A 1 10 ? 1.891 9.460 -7.039 1.00 0.000 19 LEU A O 16
ATOM 6853 N N . LYS A 1 12 ? -0.694 11.832 -7.863 1.00 0.000 21 LYS A N 16
ATOM 6854 C CA . LYS A 1 12 ? -0.719 13.197 -7.350 1.00 0.000 21 LYS A CA 16
ATOM 6855 C C . LYS A 1 12 ? -0.184 14.178 -8.388 1.00 0.000 21 LYS A C 16
ATOM 6856 O O . LYS A 1 12 ? 0.787 14.898 -8.154 1.00 0.000 21 LYS A O 16
ATOM 6875 N N . PRO A 1 13 ? -0.830 14.209 -9.563 1.00 0.000 22 PRO A N 16
ATOM 6876 C CA . PRO A 1 13 ? -0.437 15.100 -10.659 1.00 0.000 22 PRO A CA 16
ATOM 6877 C C . PRO A 1 13 ? -0.728 16.564 -10.349 1.00 0.000 22 PRO A C 16
ATOM 6878 O O . PRO A 1 13 ? -1.121 16.907 -9.233 1.00 0.000 22 PRO A O 16
ATOM 6889 N N . LEU A 1 14 ? -0.532 17.424 -11.342 1.00 0.000 23 LEU A N 16
ATOM 6890 C CA . LEU A 1 14 ? -0.774 18.853 -11.175 1.00 0.000 23 LEU A CA 16
ATOM 6891 C C . LEU A 1 14 ? -2.233 19.196 -11.459 1.00 0.000 23 LEU A C 16
ATOM 6892 O O . LEU A 1 14 ? -3.094 18.318 -11.481 1.00 0.000 23 LEU A O 16
ATOM 6908 N N . GLY A 1 15 ? -2.503 20.479 -11.678 1.00 0.000 24 GLY A N 16
ATOM 6909 C CA . GLY A 1 15 ? -3.858 20.915 -11.960 1.00 0.000 24 GLY A CA 16
ATOM 6910 C C . GLY A 1 15 ? -4.144 20.993 -13.447 1.00 0.000 24 GLY A C 16
ATOM 6911 O O . GLY A 1 15 ? -5.253 21.335 -13.854 1.00 0.000 24 GLY A O 16
ATOM 6915 N N . ASN A 1 16 ? -3.141 20.677 -14.258 1.00 0.000 25 ASN A N 16
ATOM 6916 C CA . ASN A 1 16 ? -3.290 20.716 -15.709 1.00 0.000 25 ASN A CA 16
ATOM 6917 C C . ASN A 1 16 ? -3.879 19.409 -16.230 1.00 0.000 25 ASN A C 16
ATOM 6918 O O . ASN A 1 16 ? -3.150 18.469 -16.545 1.00 0.000 25 ASN A O 16
ATOM 6929 N N . ASN A 1 17 ? -5.204 19.357 -16.319 1.00 0.000 26 ASN A N 16
ATOM 6930 C CA . ASN A 1 17 ? -5.893 18.166 -16.802 1.00 0.000 26 ASN A CA 16
ATOM 6931 C C . ASN A 1 17 ? -5.356 17.743 -18.166 1.00 0.000 26 ASN A C 16
ATOM 6932 O O . ASN A 1 17 ? -4.635 18.494 -18.821 1.00 0.000 26 ASN A O 16
ATOM 6943 N N . GLY A 1 18 ? -5.715 16.534 -18.589 1.00 0.000 27 GLY A N 16
ATOM 6944 C CA . GLY A 1 18 ? -5.261 16.033 -19.872 1.00 0.000 27 GLY A CA 16
ATOM 6945 C C . GLY A 1 18 ? -3.924 15.325 -19.779 1.00 0.000 27 GLY A C 16
ATOM 6946 O O . GLY A 1 18 ? -3.300 15.025 -20.797 1.00 0.000 27 GLY A O 16
ATOM 6950 N N . TYR A 1 19 ? -3.482 15.058 -18.555 1.00 0.000 28 TYR A N 16
ATOM 6951 C CA . TYR A 1 19 ? -2.208 14.385 -18.331 1.00 0.000 28 TYR A CA 16
ATOM 6952 C C . TYR A 1 19 ? -2.423 12.998 -17.733 1.00 0.000 28 TYR A C 16
ATOM 6953 O O . TYR A 1 19 ? -3.554 12.524 -17.624 1.00 0.000 28 TYR A O 16
ATOM 6971 N N . LEU A 1 20 ? -1.328 12.352 -17.347 1.00 0.000 29 LEU A N 16
ATOM 6972 C CA . LEU A 1 20 ? -1.394 11.019 -16.758 1.00 0.000 29 LEU A CA 16
ATOM 6973 C C . LEU A 1 20 ? -0.083 10.665 -16.064 1.00 0.000 29 LEU A C 16
ATOM 6974 O O . LEU A 1 20 ? 0.985 11.146 -16.447 1.00 0.000 29 LEU A O 16
ATOM 6990 N N . CYS A 1 21 ? -0.170 9.820 -15.042 1.00 0.000 30 CYS A N 16
ATOM 6991 C CA . CYS A 1 21 ? 1.009 9.399 -14.295 1.00 0.000 30 CYS A CA 16
ATOM 6992 C C . CYS A 1 21 ? 1.695 8.220 -14.979 1.00 0.000 30 CYS A C 16
ATOM 6993 O O . CYS A 1 21 ? 1.353 7.886 -16.116 1.00 0.000 30 CYS A O 16
ATOM 7012 N N . VAL A 1 23 ? 2.720 5.904 -16.675 1.00 0.000 32 VAL A N 16
ATOM 7013 C CA . VAL A 1 23 ? 2.531 5.171 -17.921 1.00 0.000 32 VAL A CA 16
ATOM 7014 C C . VAL A 1 23 ? 3.811 4.455 -18.337 1.00 0.000 32 VAL A C 16
ATOM 7015 O O . VAL A 1 23 ? 4.901 4.854 -17.920 1.00 0.000 32 VAL A O 16
ATOM 7040 N N . LYS A 1 25 ? 6.835 2.673 -21.133 1.00 0.000 34 LYS A N 16
ATOM 7041 C CA . LYS A 1 25 ? 8.255 2.394 -20.953 1.00 0.000 34 LYS A CA 16
ATOM 7042 C C . LYS A 1 25 ? 8.898 3.420 -20.025 1.00 0.000 34 LYS A C 16
ATOM 7043 O O . LYS A 1 25 ? 10.002 3.210 -19.524 1.00 0.000 34 LYS A O 16
ATOM 7062 N N . GLU A 1 26 ? 8.198 4.528 -19.801 1.00 0.000 35 GLU A N 16
ATOM 7063 C CA . GLU A 1 26 ? 8.702 5.586 -18.932 1.00 0.000 35 GLU A CA 16
ATOM 7064 C C . GLU A 1 26 ? 8.681 5.146 -17.471 1.00 0.000 35 GLU A C 16
ATOM 7065 O O . GLU A 1 26 ? 9.578 5.482 -16.697 1.00 0.000 35 GLU A O 16
ATOM 7077 N N . CYS A 1 27 ? 7.651 4.394 -17.101 1.00 0.000 36 CYS A N 16
ATOM 7078 C CA . CYS A 1 27 ? 7.510 3.908 -15.733 1.00 0.000 36 CYS A CA 16
ATOM 7079 C C . CYS A 1 27 ? 7.920 2.442 -15.632 1.00 0.000 36 CYS A C 16
ATOM 7080 O O . CYS A 1 27 ? 8.517 2.021 -14.642 1.00 0.000 36 CYS A O 16
ATOM 7087 N N . MET A 1 28 ? 7.594 1.670 -16.663 1.00 0.000 37 MET A N 16
ATOM 7088 C CA . MET A 1 28 ? 7.930 0.251 -16.691 1.00 0.000 37 MET A CA 16
ATOM 7089 C C . MET A 1 28 ? 9.013 -0.031 -17.728 1.00 0.000 37 MET A C 16
ATOM 7090 O O . MET A 1 28 ? 9.255 0.760 -18.639 1.00 0.000 37 MET A O 16
ATOM 7104 N N . PRO A 1 29 ? 9.681 -1.186 -17.587 1.00 0.000 38 PRO A N 16
ATOM 7105 C CA . PRO A 1 29 ? 10.749 -1.599 -18.503 1.00 0.000 38 PRO A CA 16
ATOM 7106 C C . PRO A 1 29 ? 10.219 -1.960 -19.886 1.00 0.000 38 PRO A C 16
ATOM 7107 O O . PRO A 1 29 ? 10.134 -1.109 -20.771 1.00 0.000 38 PRO A O 16
ATOM 7118 N N . SER A 1 30 ? 9.864 -3.228 -20.066 1.00 0.000 39 SER A N 1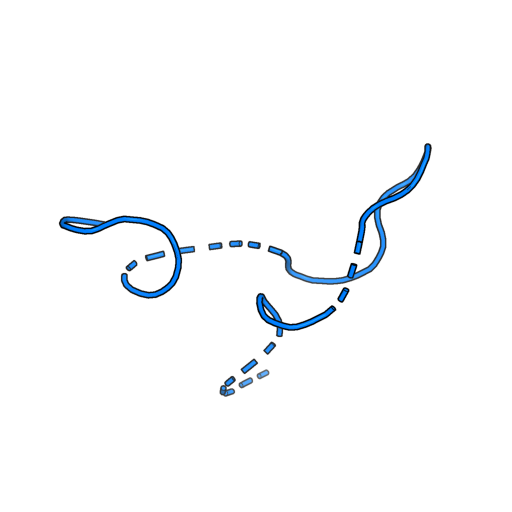6
ATOM 7119 C CA . SER A 1 30 ? 9.345 -3.703 -21.343 1.00 0.000 39 SER A CA 16
ATOM 7120 C C . SER A 1 30 ? 7.854 -3.403 -21.469 1.00 0.000 39 SER A C 16
ATOM 7121 O O . SER A 1 30 ? 7.104 -4.170 -22.074 1.00 0.000 39 SER A O 16
ATOM 7129 N N . CYS A 1 31 ? 7.432 -2.283 -20.893 1.00 0.000 40 CYS A N 16
ATOM 7130 C CA . CYS A 1 31 ? 6.031 -1.880 -20.939 1.00 0.000 40 CYS A CA 16
ATOM 7131 C C . CYS A 1 31 ? 5.381 -2.322 -22.247 1.00 0.000 40 CYS A C 16
ATOM 7132 O O . CYS A 1 31 ? 5.526 -1.665 -23.277 1.00 0.000 40 CYS A O 16
ATOM 7139 N N . ASN A 1 32 ? 4.663 -3.439 -22.196 1.00 0.000 41 ASN A N 16
ATOM 7140 C CA . ASN A 1 32 ? 3.990 -3.970 -23.376 1.00 0.000 41 ASN A CA 16
ATOM 7141 C C . ASN A 1 32 ? 2.618 -4.531 -23.014 1.00 0.000 41 ASN A C 16
ATOM 7142 O O . ASN A 1 32 ? 2.512 -5.500 -22.263 1.00 0.000 41 ASN A O 16
ATOM 7164 N N . ILE A 1 2 ? -7.943 6.819 -2.396 1.00 0.000 11 ILE A N 17
ATOM 7165 C CA . ILE A 1 2 ? -7.610 7.776 -3.443 1.00 0.000 11 ILE A CA 17
ATOM 7166 C C . ILE A 1 2 ? -6.118 8.089 -3.448 1.00 0.000 11 ILE A C 17
ATOM 7167 O O . ILE A 1 2 ? -5.597 8.615 -2.461 1.00 0.000 11 ILE A O 17
ATOM 7195 N N . LEU A 1 4 ? -2.796 6.779 -5.229 1.00 0.000 13 LEU A N 17
ATOM 7196 C CA . LEU A 1 4 ? -1.513 6.165 -5.555 1.00 0.000 13 LEU A CA 17
ATOM 7197 C C . LEU A 1 4 ? -1.709 4.907 -6.394 1.00 0.000 13 LEU A C 17
ATOM 7198 O O . LEU A 1 4 ? -2.481 4.022 -6.011 1.00 0.000 13 LEU A O 17
ATOM 7233 N N . CYS A 1 7 ? -4.149 6.082 -10.396 1.00 0.000 16 CYS A N 17
ATOM 7234 C CA . CYS A 1 7 ? -4.847 7.355 -10.524 1.00 0.000 16 CYS A CA 17
ATOM 7235 C C . CYS A 1 7 ? -4.518 8.025 -11.855 1.00 0.000 16 CYS A C 17
ATOM 7236 O O . CYS A 1 7 ? -5.248 7.877 -12.834 1.00 0.000 16 CYS A O 17
ATOM 7243 N N . ALA A 1 8 ? -3.412 8.762 -11.882 1.00 0.000 17 ALA A N 17
ATOM 7244 C CA . ALA A 1 8 ? -2.984 9.453 -13.092 1.00 0.000 17 ALA A CA 17
ATOM 7245 C C . ALA A 1 8 ? -2.443 8.469 -14.124 1.00 0.000 17 ALA A C 17
ATOM 7246 O O . ALA A 1 8 ? -2.061 8.860 -15.227 1.00 0.000 17 ALA A O 17
ATOM 7253 N N . ILE A 1 9 ? -2.414 7.192 -13.758 1.00 0.000 18 ILE A N 17
ATOM 7254 C CA . ILE A 1 9 ? -1.921 6.153 -14.653 1.00 0.000 18 ILE A CA 17
ATOM 7255 C C . ILE A 1 9 ? -3.019 5.671 -15.594 1.00 0.000 18 ILE A C 17
ATOM 7256 O O . ILE A 1 9 ? -2.742 5.161 -16.680 1.00 0.000 18 ILE A O 17
ATOM 7272 N N . LEU A 1 10 ? -4.268 5.836 -15.171 1.00 0.000 19 LEU A N 17
ATOM 7273 C CA . LEU A 1 10 ? -5.410 5.420 -15.977 1.00 0.000 19 LEU A CA 17
ATOM 7274 C C . LEU A 1 10 ? -5.776 6.492 -16.998 1.00 0.000 19 LEU A C 17
ATOM 7275 O O . LEU A 1 10 ? -6.926 6.592 -17.430 1.00 0.000 19 LEU A O 17
ATOM 7300 N N . LYS A 1 12 ? -6.238 9.362 -16.514 1.00 0.000 21 LYS A N 17
ATOM 7301 C CA . LYS A 1 12 ? -6.893 10.436 -15.778 1.00 0.000 21 LYS A CA 17
ATOM 7302 C C . LYS A 1 12 ? -5.999 10.950 -14.654 1.00 0.000 21 LYS A C 17
ATOM 7303 O O . LYS A 1 12 ? -5.958 10.392 -13.557 1.00 0.000 21 LYS A O 17
ATOM 7322 N N . PRO A 1 13 ? -5.267 12.040 -14.930 1.00 0.000 22 PRO A N 17
ATOM 7323 C CA . PRO A 1 13 ? -4.362 12.653 -13.953 1.00 0.000 22 PRO A CA 17
ATOM 7324 C C . PRO A 1 13 ? -5.113 13.327 -12.810 1.00 0.000 22 PRO A C 17
ATOM 7325 O O . PRO A 1 13 ? -6.219 13.838 -12.996 1.00 0.000 22 PRO A O 17
ATOM 7336 N N . LEU A 1 14 ? -4.507 13.327 -11.628 1.00 0.000 23 LEU A N 17
ATOM 7337 C CA . LEU A 1 14 ? -5.119 13.939 -10.454 1.00 0.000 23 LEU A CA 17
ATOM 7338 C C . LEU A 1 14 ? -4.099 14.102 -9.331 1.00 0.000 23 LEU A C 17
ATOM 7339 O O . LEU A 1 14 ? -2.927 13.765 -9.490 1.00 0.000 23 LEU A O 17
ATOM 7355 N N . GLY A 1 15 ? -4.556 14.618 -8.194 1.00 0.000 24 GLY A N 17
ATOM 7356 C CA . GLY A 1 15 ? -3.672 14.814 -7.061 1.00 0.000 24 GLY A CA 17
ATOM 7357 C C . GLY A 1 15 ? -2.347 15.433 -7.459 1.00 0.000 24 GLY A C 17
ATOM 7358 O O . GLY A 1 15 ? -2.251 16.646 -7.643 1.00 0.000 24 GLY A O 17
ATOM 7362 N N . ASN A 1 16 ? -1.321 14.598 -7.591 1.00 0.000 25 ASN A N 17
ATOM 7363 C CA . ASN A 1 16 ? 0.006 15.071 -7.968 1.00 0.000 25 ASN A CA 17
ATOM 7364 C C . ASN A 1 16 ? -0.064 15.956 -9.208 1.00 0.000 25 ASN A C 17
ATOM 7365 O O . ASN A 1 16 ? -1.146 16.239 -9.721 1.00 0.000 25 ASN A O 17
ATOM 7376 N N . ASN A 1 17 ? 1.099 16.389 -9.686 1.00 0.000 26 ASN A N 17
ATOM 7377 C CA . ASN A 1 17 ? 1.170 17.242 -10.867 1.00 0.000 26 ASN A CA 17
ATOM 7378 C C . ASN A 1 17 ? 2.557 17.181 -11.499 1.00 0.000 26 ASN A C 17
ATOM 7379 O O . ASN A 1 17 ? 2.697 17.231 -12.720 1.00 0.000 26 ASN A O 17
ATOM 7390 N N . GLY A 1 18 ? 3.581 17.070 -10.658 1.00 0.000 27 GLY A N 17
ATOM 7391 C CA . GLY A 1 18 ? 4.943 17.004 -11.153 1.00 0.000 27 GLY A CA 17
ATOM 7392 C C . GLY A 1 18 ? 5.176 15.805 -12.051 1.00 0.000 27 GLY A C 17
ATOM 7393 O O . GLY A 1 18 ? 6.238 15.67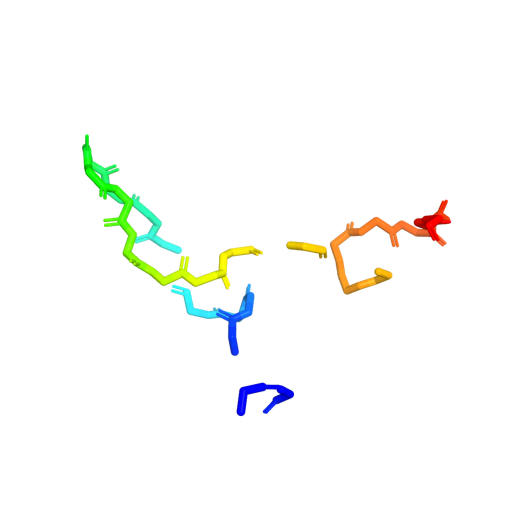3 -12.659 1.00 0.000 27 GLY A O 17
ATOM 7397 N N . TYR A 1 19 ? 4.182 14.928 -12.134 1.00 0.000 28 TYR A N 17
ATOM 7398 C CA . TYR A 1 19 ? 4.284 13.732 -12.961 1.00 0.000 28 TYR A CA 17
ATOM 7399 C C . TYR A 1 19 ? 3.268 13.767 -14.098 1.00 0.000 28 TYR A C 17
ATOM 7400 O O . TYR A 1 19 ? 2.755 14.828 -14.457 1.00 0.000 28 TYR A O 17
ATOM 7418 N N . LEU A 1 20 ? 2.980 12.599 -14.661 1.00 0.000 29 LEU A N 17
ATOM 7419 C CA . LEU A 1 20 ? 2.023 12.493 -15.758 1.00 0.000 29 LEU A CA 17
ATOM 7420 C C . LEU A 1 20 ? 1.547 11.054 -15.929 1.00 0.000 29 LEU A C 17
ATOM 7421 O O . LEU A 1 20 ? 1.724 10.221 -15.039 1.00 0.000 29 LEU A O 17
ATOM 7437 N N . CYS A 1 21 ? 0.945 10.768 -17.078 1.00 0.000 30 CYS A N 17
ATOM 7438 C CA . CYS A 1 21 ? 0.445 9.429 -17.368 1.00 0.000 30 CYS A CA 17
ATOM 7439 C C . CYS A 1 21 ? 1.567 8.528 -17.875 1.00 0.000 30 CYS A C 17
ATOM 7440 O O . CYS A 1 21 ? 2.736 8.917 -17.829 1.00 0.000 30 CYS A O 17
ATOM 7459 N N . VAL A 1 23 ? 4.071 7.059 -18.772 1.00 0.000 32 VAL A N 17
ATOM 7460 C CA . VAL A 1 23 ? 5.523 7.039 -18.902 1.00 0.000 32 VAL A CA 17
ATOM 7461 C C . VAL A 1 23 ? 6.083 5.653 -18.601 1.00 0.000 32 VAL A C 17
ATOM 7462 O O . VAL A 1 23 ? 5.546 4.946 -17.744 1.00 0.000 32 VAL A O 17
ATOM 7487 N N . LYS A 1 25 ? 9.192 2.529 -17.647 1.00 0.000 34 LYS A N 17
ATOM 7488 C CA . LYS A 1 25 ? 9.057 1.189 -17.087 1.00 0.000 34 LYS A CA 17
ATOM 7489 C C . LYS A 1 25 ? 7.930 1.139 -16.060 1.00 0.000 34 LYS A C 17
ATOM 7490 O O . LYS A 1 25 ? 7.467 0.062 -15.686 1.00 0.000 34 LYS A O 17
ATOM 7509 N N . GLU A 1 26 ? 7.493 2.311 -15.610 1.00 0.000 35 GLU A N 17
ATOM 7510 C CA . GLU A 1 26 ? 6.419 2.399 -14.627 1.00 0.000 35 GLU A CA 17
ATOM 7511 C C . GLU A 1 26 ? 5.059 2.190 -15.287 1.00 0.000 35 GLU A C 17
ATOM 7512 O O . GLU A 1 26 ? 4.159 1.588 -14.702 1.00 0.000 35 GLU A O 17
ATOM 7524 N N . CYS A 1 27 ? 4.918 2.693 -16.509 1.00 0.000 36 CYS A N 17
ATOM 7525 C CA . CYS A 1 27 ? 3.669 2.563 -17.250 1.00 0.000 36 CYS A CA 17
ATOM 7526 C C . CYS A 1 27 ? 3.770 1.458 -18.298 1.00 0.000 36 CYS A C 17
ATOM 7527 O O . CYS A 1 27 ? 2.806 0.736 -18.548 1.00 0.000 36 CYS A O 17
ATOM 7534 N N . MET A 1 28 ? 4.945 1.334 -18.907 1.00 0.000 37 MET A N 17
ATOM 7535 C CA . MET A 1 28 ? 5.172 0.316 -19.926 1.00 0.000 37 MET A CA 17
ATOM 7536 C C . MET A 1 28 ? 6.430 -0.490 -19.618 1.00 0.000 37 MET A C 17
ATOM 7537 O O . MET A 1 28 ? 7.527 0.053 -19.486 1.00 0.000 37 MET A O 17
ATOM 7551 N N . PRO A 1 29 ? 6.270 -1.816 -19.501 1.00 0.000 38 PRO A N 17
ATOM 7552 C CA . PRO A 1 29 ? 7.382 -2.725 -19.207 1.00 0.000 38 PRO A CA 17
ATOM 7553 C C . PRO A 1 29 ? 8.355 -2.847 -20.375 1.00 0.000 38 PRO A C 17
ATOM 7554 O O . PRO A 1 29 ? 9.541 -3.113 -20.182 1.00 0.000 38 PRO A O 17
ATOM 7565 N N . SER A 1 30 ? 7.845 -2.651 -21.587 1.00 0.000 39 SER A N 17
ATOM 7566 C CA . SER A 1 30 ? 8.669 -2.743 -22.787 1.00 0.000 39 SER A CA 17
ATOM 7567 C C . SER A 1 30 ? 9.183 -1.367 -23.199 1.00 0.000 39 SER A C 17
ATOM 7568 O O . SER A 1 30 ? 9.626 -1.170 -24.331 1.00 0.000 39 SER A O 17
ATOM 7576 N N . CYS A 1 31 ? 9.119 -0.416 -22.272 1.00 0.000 40 CYS A N 17
ATOM 7577 C CA . CYS A 1 31 ? 9.577 0.942 -22.537 1.00 0.000 40 CYS A CA 17
ATOM 7578 C C . CYS A 1 31 ? 10.928 0.932 -23.248 1.00 0.000 40 CYS A C 17
ATOM 7579 O O . CYS A 1 31 ? 11.691 -0.025 -23.137 1.00 0.000 40 CYS A O 17
ATOM 7586 N N . ASN A 1 32 ? 11.214 2.006 -23.977 1.00 0.000 41 ASN A N 17
ATOM 7587 C CA . ASN A 1 32 ? 12.472 2.121 -24.707 1.00 0.000 41 ASN A CA 17
ATOM 7588 C C . ASN A 1 32 ? 13.470 2.980 -23.936 1.00 0.000 41 ASN A C 17
ATOM 7589 O O . ASN A 1 32 ? 13.981 3.972 -24.457 1.00 0.000 41 ASN A O 17
ATOM 7611 N N . ILE A 1 2 ? 3.971 4.544 -4.299 1.00 0.000 11 ILE A N 18
ATOM 7612 C CA . ILE A 1 2 ? 4.499 5.014 -5.574 1.00 0.000 11 ILE A CA 18
ATOM 7613 C C . ILE A 1 2 ? 4.795 3.848 -6.510 1.00 0.000 11 ILE A C 18
ATOM 7614 O O . ILE A 1 2 ? 5.921 3.345 -6.529 1.00 0.000 11 ILE A O 18
ATOM 7642 N N . LEU A 1 4 ? 2.636 0.996 -8.355 1.00 0.000 13 LEU A N 18
ATOM 7643 C CA . LEU A 1 4 ? 2.051 -0.273 -8.775 1.00 0.000 13 LEU A CA 18
ATOM 7644 C C . LEU A 1 4 ? 0.562 -0.321 -8.446 1.00 0.000 13 LEU A C 18
ATOM 7645 O O . LEU A 1 4 ? 0.177 -0.107 -7.292 1.00 0.000 13 LEU A O 18
ATOM 7680 N N . CYS A 1 7 ? -1.762 3.893 -9.480 1.00 0.000 16 CYS A N 18
ATOM 7681 C CA . CYS A 1 7 ? -1.137 5.210 -9.466 1.00 0.000 16 CYS A CA 18
ATOM 7682 C C . CYS A 1 7 ? -0.981 5.754 -10.883 1.00 0.000 16 CYS A C 18
ATOM 7683 O O . CYS A 1 7 ? -1.580 6.769 -11.239 1.00 0.000 16 CYS A O 18
ATOM 7690 N N . ALA A 1 8 ? -0.173 5.071 -11.687 1.00 0.000 17 ALA A N 18
ATOM 7691 C CA . ALA A 1 8 ? 0.059 5.484 -13.066 1.00 0.000 17 ALA A CA 18
ATOM 7692 C C . ALA A 1 8 ? -1.198 5.309 -13.911 1.00 0.000 17 ALA A C 18
ATOM 7693 O O . ALA A 1 8 ? -1.210 5.639 -15.097 1.00 0.000 17 ALA A O 18
ATOM 7700 N N . ILE A 1 9 ? -2.252 4.788 -13.293 1.00 0.000 18 ILE A N 18
ATOM 7701 C CA . ILE A 1 9 ? -3.514 4.569 -13.990 1.00 0.000 18 ILE A CA 18
ATOM 7702 C C . ILE A 1 9 ? -4.384 5.821 -13.956 1.00 0.000 18 ILE A C 18
ATOM 7703 O O . ILE A 1 9 ? -4.959 6.219 -14.970 1.00 0.000 18 ILE A O 18
ATOM 7719 N N . LEU A 1 10 ? -4.475 6.440 -12.784 1.00 0.000 19 LEU A N 18
ATOM 7720 C CA . LEU A 1 10 ? -5.274 7.650 -12.618 1.00 0.000 19 LEU A CA 18
ATOM 7721 C C . LEU A 1 10 ? -4.471 8.889 -12.998 1.00 0.000 19 LEU A C 18
ATOM 7722 O O . LEU A 1 10 ? -4.581 9.938 -12.360 1.00 0.000 19 LEU A O 18
ATOM 7747 N N . LYS A 1 12 ? -3.330 11.679 -16.043 1.00 0.000 21 LYS A N 18
ATOM 7748 C CA . LYS A 1 12 ? -4.060 12.829 -16.562 1.00 0.000 21 LYS A CA 18
ATOM 7749 C C . LYS A 1 12 ? -3.363 13.407 -17.789 1.00 0.000 21 LYS A C 18
ATOM 7750 O O . LYS A 1 12 ? -2.161 13.234 -17.989 1.00 0.000 21 LYS A O 18
ATOM 7769 N N . PRO A 1 13 ? -4.133 14.113 -18.631 1.00 0.000 22 PRO A N 18
ATOM 7770 C CA . PRO A 1 13 ? -3.610 14.733 -19.851 1.00 0.000 22 PRO A CA 18
ATOM 7771 C C . PRO A 1 13 ? -2.687 15.910 -19.554 1.00 0.000 22 PRO A C 18
ATOM 7772 O O . PRO A 1 13 ? -1.481 15.736 -19.372 1.00 0.000 22 PRO A O 18
ATOM 7783 N N . LEU A 1 14 ? -3.259 17.107 -19.506 1.00 0.000 23 LEU A N 18
ATOM 7784 C CA . LEU A 1 14 ? -2.488 18.314 -19.229 1.00 0.000 23 LEU A CA 18
ATOM 7785 C C . LEU A 1 14 ? -2.097 18.386 -17.757 1.00 0.000 23 LEU A C 18
ATOM 7786 O O . LEU A 1 14 ? -2.162 17.390 -17.038 1.00 0.000 23 LEU A O 18
ATOM 7802 N N . GLY A 1 15 ? -1.694 19.573 -17.314 1.00 0.000 24 GLY A N 18
ATOM 7803 C CA . GLY A 1 15 ? -1.301 19.753 -15.928 1.00 0.000 24 GLY A CA 18
ATOM 7804 C C . GLY A 1 15 ? -2.441 20.256 -15.064 1.00 0.000 24 GLY A C 18
ATOM 7805 O O . GLY A 1 15 ? -3.011 21.313 -15.330 1.00 0.000 24 GLY A O 18
ATOM 7809 N N . ASN A 1 16 ? -2.773 19.496 -14.025 1.00 0.000 25 ASN A N 18
ATOM 7810 C CA . ASN A 1 16 ? -3.854 19.869 -13.120 1.00 0.000 25 ASN A CA 18
ATOM 7811 C C . ASN A 1 16 ? -3.687 19.190 -11.764 1.00 0.000 25 ASN A C 18
ATOM 7812 O O . ASN A 1 16 ? -4.634 19.094 -10.985 1.00 0.000 25 ASN A O 18
ATOM 7823 N N . ASN A 1 17 ? -2.474 18.720 -11.489 1.00 0.000 26 ASN A N 18
ATOM 7824 C CA . ASN A 1 17 ? -2.182 18.050 -10.227 1.00 0.000 26 ASN A CA 18
ATOM 7825 C C . ASN A 1 17 ? -0.711 17.653 -10.150 1.00 0.000 26 ASN A C 18
ATOM 7826 O O . ASN A 1 17 ? 0.111 18.381 -9.595 1.00 0.000 26 ASN A O 18
ATOM 7837 N N . GLY A 1 18 ? -0.386 16.493 -10.712 1.00 0.000 27 GLY A N 18
ATOM 7838 C CA . GLY A 1 18 ? 0.986 16.019 -10.696 1.00 0.000 27 GLY A CA 18
ATOM 7839 C C . GLY A 1 18 ? 1.191 14.869 -9.730 1.00 0.000 27 GLY A C 18
ATOM 7840 O O . GLY A 1 18 ? 2.325 14.519 -9.403 1.00 0.000 27 GLY A O 18
ATOM 7844 N N . TYR A 1 19 ? 0.092 14.281 -9.271 1.00 0.000 28 TYR A N 18
ATOM 7845 C CA . TYR A 1 19 ? 0.156 13.167 -8.333 1.00 0.000 28 TYR A CA 18
ATOM 7846 C C . TYR A 1 19 ? 0.977 12.017 -8.909 1.00 0.000 28 TYR A C 18
ATOM 7847 O O . TYR A 1 19 ? 1.568 12.137 -9.982 1.00 0.000 28 TYR A O 18
ATOM 7865 N N . LEU A 1 20 ? 1.008 10.902 -8.187 1.00 0.000 29 LEU A N 18
ATOM 7866 C CA . LEU A 1 20 ? 1.755 9.728 -8.625 1.00 0.000 29 LEU A CA 18
ATOM 7867 C C . LEU A 1 20 ? 1.286 9.265 -10.001 1.00 0.000 29 LEU A C 18
ATOM 7868 O O . LEU A 1 20 ? 0.511 8.315 -10.117 1.00 0.000 29 LEU A O 18
ATOM 7884 N N . CYS A 1 21 ? 1.762 9.942 -11.040 1.00 0.000 30 CYS A N 18
ATOM 7885 C CA . CYS A 1 21 ? 1.394 9.600 -12.409 1.00 0.000 30 CYS A CA 18
ATOM 7886 C C . CYS A 1 21 ? 2.428 8.669 -13.035 1.00 0.000 30 CYS A C 18
ATOM 7887 O O . CYS A 1 21 ? 3.289 8.142 -12.325 1.00 0.000 30 CYS A O 18
ATOM 7906 N N . VAL A 1 23 ? 4.423 6.458 -14.155 1.00 0.000 32 VAL A N 18
ATOM 7907 C CA . VAL A 1 23 ? 5.443 5.444 -13.914 1.00 0.000 32 VAL A CA 18
ATOM 7908 C C . VAL A 1 23 ? 5.313 4.288 -14.899 1.00 0.000 32 VAL A C 18
ATOM 7909 O O . VAL A 1 23 ? 4.197 3.942 -15.296 1.00 0.000 32 VAL A O 18
ATOM 7934 N N . LYS A 1 25 ? 5.981 0.165 -16.603 1.00 0.000 34 LYS A N 18
ATOM 7935 C CA . LYS A 1 25 ? 5.224 -0.590 -17.594 1.00 0.000 34 LYS A CA 18
ATOM 7936 C C . LYS A 1 25 ? 3.729 -0.318 -17.460 1.00 0.000 34 LYS A C 18
ATOM 7937 O O . LYS A 1 25 ? 2.950 -0.627 -18.361 1.00 0.000 34 LYS A O 18
ATOM 7956 N N . GLU A 1 26 ? 3.337 0.263 -16.331 1.00 0.000 35 GLU A N 18
ATOM 7957 C CA . GLU A 1 26 ? 1.935 0.577 -16.081 1.00 0.000 35 GLU A CA 18
ATOM 7958 C C . GLU A 1 26 ? 1.519 1.841 -16.828 1.00 0.000 35 GLU A C 18
ATOM 7959 O O . GLU A 1 26 ? 0.394 1.944 -17.319 1.00 0.000 35 GLU A O 18
ATOM 7971 N N . CYS A 1 27 ? 2.434 2.801 -16.911 1.00 0.000 36 CYS A N 18
ATOM 7972 C CA . CYS A 1 27 ? 2.164 4.058 -17.597 1.00 0.000 36 CYS A CA 18
ATOM 7973 C C . CYS A 1 27 ? 2.806 4.071 -18.982 1.00 0.000 36 CYS A C 18
ATOM 7974 O O . CYS A 1 27 ? 2.242 4.611 -19.933 1.00 0.000 36 CYS A O 18
ATOM 7981 N N . MET A 1 28 ? 3.987 3.472 -19.086 1.00 0.000 37 MET A N 18
ATOM 7982 C CA . MET A 1 28 ? 4.705 3.414 -20.354 1.00 0.000 37 MET A CA 18
ATOM 7983 C C . MET A 1 28 ? 5.126 1.983 -20.675 1.00 0.000 37 MET A C 18
ATOM 7984 O O . MET A 1 28 ? 5.831 1.331 -19.904 1.00 0.000 37 MET A O 18
ATOM 7998 N N . PRO A 1 29 ? 4.686 1.482 -21.839 1.00 0.000 38 PRO A N 18
ATOM 7999 C CA . PRO A 1 29 ? 5.007 0.124 -22.287 1.00 0.000 38 PRO A CA 18
ATOM 8000 C C . PRO A 1 29 ? 6.476 -0.031 -22.663 1.00 0.000 38 PRO A C 18
ATOM 8001 O O . PRO A 1 29 ? 7.040 -1.121 -22.567 1.00 0.000 38 PRO A O 18
ATOM 8012 N N . SER A 1 30 ? 7.092 1.066 -23.092 1.00 0.000 39 SER A N 18
ATOM 8013 C CA . SER A 1 30 ? 8.496 1.051 -23.485 1.00 0.000 39 SER A CA 18
ATOM 8014 C C . SER A 1 30 ? 9.391 1.463 -22.320 1.00 0.000 39 SER A C 18
ATOM 8015 O O . SER A 1 30 ? 10.553 1.823 -22.512 1.00 0.000 39 SER A O 18
ATOM 8023 N N . CYS A 1 31 ? 8.841 1.407 -21.112 1.00 0.000 40 CYS A N 18
ATOM 8024 C CA . CYS A 1 31 ? 9.587 1.773 -19.914 1.00 0.000 40 CYS A CA 18
ATOM 8025 C C . CYS A 1 31 ? 10.975 1.139 -19.922 1.00 0.000 40 CYS A C 18
ATOM 8026 O O . CYS A 1 31 ? 11.150 -0.001 -19.494 1.00 0.000 40 CYS A O 18
ATOM 8033 N N . ASN A 1 32 ? 11.958 1.886 -20.413 1.00 0.000 41 ASN A N 18
ATOM 8034 C CA . ASN A 1 32 ? 13.331 1.397 -20.478 1.00 0.000 41 ASN A CA 18
ATOM 8035 C C . ASN A 1 32 ? 14.324 2.535 -20.264 1.00 0.000 41 ASN A C 18
ATOM 8036 O O . ASN A 1 32 ? 13.933 3.674 -20.009 1.00 0.000 41 ASN A O 18
ATOM 8058 N N . ILE A 1 2 ? -10.386 -0.259 -10.266 1.00 0.000 11 ILE A N 19
ATOM 8059 C CA . ILE A 1 2 ? -9.557 0.918 -10.492 1.00 0.000 11 ILE A CA 19
ATOM 8060 C C . ILE A 1 2 ? -9.618 1.870 -9.303 1.00 0.000 11 ILE A C 19
ATOM 8061 O O . ILE A 1 2 ? -10.579 2.633 -9.175 1.00 0.000 11 ILE A O 19
ATOM 8089 N N . LEU A 1 4 ? -7.790 1.892 -5.660 1.00 0.000 13 LEU A N 19
ATOM 8090 C CA . LEU A 1 4 ? -7.530 1.849 -4.225 1.00 0.000 13 LEU A CA 19
ATOM 8091 C C . LEU A 1 4 ? -6.137 1.295 -3.941 1.00 0.000 13 LEU A C 19
ATOM 8092 O O . LEU A 1 4 ? -5.786 0.221 -4.442 1.00 0.000 13 LEU A O 19
ATOM 8127 N N . CYS A 1 7 ? -2.388 3.023 -6.959 1.00 0.000 16 CYS A N 19
ATOM 8128 C CA . CYS A 1 7 ? -2.559 3.517 -8.320 1.00 0.000 16 CY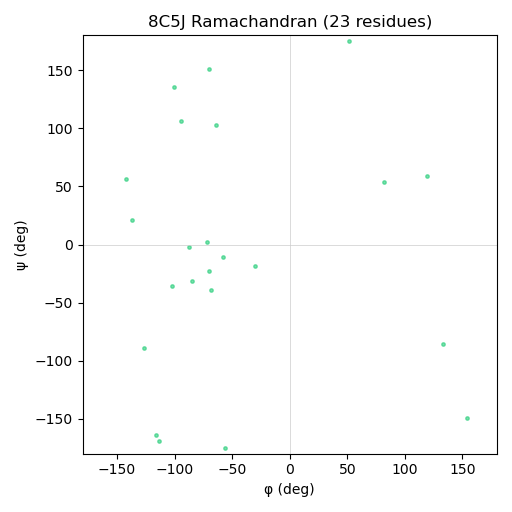S A CA 19
ATOM 8129 C C . CYS A 1 7 ? -3.100 4.944 -8.316 1.00 0.000 16 CYS A C 19
ATOM 8130 O O . CYS A 1 7 ? -2.458 5.863 -8.825 1.00 0.000 16 CYS A O 19
ATOM 8137 N N . ALA A 1 8 ? -4.284 5.121 -7.739 1.00 0.000 17 ALA A N 19
ATOM 8138 C CA . ALA A 1 8 ? -4.910 6.435 -7.667 1.00 0.000 17 ALA A CA 19
ATOM 8139 C C . ALA A 1 8 ? -4.066 7.401 -6.841 1.00 0.000 17 ALA A C 19
ATOM 8140 O O . ALA A 1 8 ? -4.297 8.610 -6.855 1.00 0.000 17 ALA A O 19
ATOM 8147 N N . ILE A 1 9 ? -3.088 6.859 -6.123 1.00 0.000 18 ILE A N 19
ATOM 8148 C CA . ILE A 1 9 ? -2.210 7.673 -5.292 1.00 0.000 18 ILE A CA 19
ATOM 8149 C C . ILE A 1 9 ? -0.954 8.080 -6.054 1.00 0.000 18 ILE A C 19
ATOM 8150 O O . ILE A 1 9 ? -0.571 9.251 -6.062 1.00 0.000 18 ILE A O 19
ATOM 8166 N N . LEU A 1 10 ? -0.316 7.107 -6.695 1.00 0.000 19 LEU A N 19
ATOM 8167 C CA . LEU A 1 10 ? 0.897 7.364 -7.463 1.00 0.000 19 LEU A CA 19
ATOM 8168 C C . LEU A 1 10 ? 0.577 7.545 -8.943 1.00 0.000 19 LEU A C 19
ATOM 8169 O O . LEU A 1 10 ? 1.454 7.431 -9.801 1.00 0.000 19 LEU A O 19
ATOM 8194 N N . LYS A 1 12 ? -1.295 10.269 -11.507 1.00 0.000 21 LYS A N 19
ATOM 8195 C CA . LYS A 1 12 ? -0.814 11.512 -12.098 1.00 0.000 21 LYS A CA 19
ATOM 8196 C C . LYS A 1 12 ? -0.948 12.671 -11.116 1.00 0.000 21 LYS A C 19
ATOM 8197 O O . LYS A 1 12 ? -1.838 12.694 -10.264 1.00 0.000 21 LYS A O 19
ATOM 8216 N N . PRO A 1 13 ? -0.047 13.656 -11.234 1.00 0.000 22 PRO A N 19
ATOM 8217 C CA . PRO A 1 13 ? -0.046 14.837 -10.366 1.00 0.000 22 PRO A CA 19
ATOM 8218 C C . PRO A 1 13 ? -1.232 15.757 -10.636 1.00 0.000 22 PRO A C 19
ATOM 8219 O O . PRO A 1 13 ? -2.173 15.383 -11.338 1.00 0.000 22 PRO A O 19
ATOM 8230 N N . LEU A 1 14 ? -1.181 16.960 -10.076 1.00 0.000 23 LEU A N 19
ATOM 8231 C CA . LEU A 1 14 ? -2.251 17.934 -10.258 1.00 0.000 23 LEU A CA 19
ATOM 8232 C C . LEU A 1 14 ? -1.798 19.081 -11.155 1.00 0.000 23 LEU A C 19
ATOM 8233 O O . LEU A 1 14 ? -0.605 19.258 -11.399 1.00 0.000 23 LEU A O 19
ATOM 8249 N N . GLY A 1 15 ? -2.759 19.860 -11.643 1.00 0.000 24 GLY A N 19
ATOM 8250 C CA . GLY A 1 15 ? -2.438 20.982 -12.506 1.00 0.000 24 GLY A CA 19
ATOM 8251 C C . GLY A 1 15 ? -1.476 20.604 -13.615 1.00 0.000 24 GLY A C 19
ATOM 8252 O O . GLY A 1 15 ? -0.795 21.462 -14.175 1.00 0.000 24 GLY A O 19
ATOM 8256 N N . ASN A 1 16 ? -1.419 19.314 -13.932 1.00 0.000 25 ASN A N 19
ATOM 8257 C CA . ASN A 1 16 ? -0.531 18.824 -14.980 1.00 0.000 25 ASN A CA 19
ATOM 8258 C C . ASN A 1 16 ? -1.308 18.536 -16.261 1.00 0.000 25 ASN A C 19
ATOM 8259 O O . ASN A 1 16 ? -2.463 18.937 -16.402 1.00 0.000 25 ASN A O 19
ATOM 8270 N N . ASN A 1 17 ? -0.666 17.838 -17.192 1.00 0.000 26 ASN A N 19
ATOM 8271 C CA . ASN A 1 17 ? -1.297 17.497 -18.462 1.00 0.000 26 ASN A CA 19
ATOM 8272 C C . ASN A 1 17 ? -2.686 16.907 -18.238 1.00 0.000 26 ASN A C 19
ATOM 8273 O O . ASN A 1 17 ? -3.668 17.367 -18.819 1.00 0.000 26 ASN A O 19
ATOM 8284 N N . GLY A 1 18 ? -2.759 15.885 -17.391 1.00 0.000 27 GLY A N 19
ATOM 8285 C CA . GLY A 1 18 ? -4.032 15.249 -17.105 1.00 0.000 27 GLY A CA 19
ATOM 8286 C C . GLY A 1 18 ? -4.210 13.944 -17.856 1.00 0.000 27 GLY A C 19
ATOM 8287 O O . GLY A 1 18 ? -5.303 13.378 -17.880 1.00 0.000 27 GLY A O 19
ATOM 8291 N N . TYR A 1 19 ? -3.135 13.467 -18.472 1.00 0.000 28 TYR A N 19
ATOM 8292 C CA . TYR A 1 19 ? -3.178 12.223 -19.232 1.00 0.000 28 TYR A CA 19
ATOM 8293 C C . TYR A 1 19 ? -3.137 11.015 -18.301 1.00 0.000 28 TYR A C 19
ATOM 8294 O O . TYR A 1 19 ? -3.243 11.152 -17.081 1.00 0.000 28 TYR A O 19
ATOM 8312 N N . LEU A 1 20 ? -2.984 9.832 -18.885 1.00 0.000 29 LEU A N 19
ATOM 8313 C CA . LEU A 1 20 ? -2.928 8.597 -18.109 1.00 0.000 29 LEU A CA 19
ATOM 8314 C C . LEU A 1 20 ? -1.597 8.475 -17.375 1.00 0.000 29 LEU A C 19
ATOM 8315 O O . LEU A 1 20 ? -0.724 9.334 -17.502 1.00 0.000 29 LEU A O 19
ATOM 8331 N N . CYS A 1 21 ? -1.447 7.401 -16.606 1.00 0.000 30 CYS A N 19
ATOM 8332 C CA . CYS A 1 21 ? -0.222 7.165 -15.852 1.00 0.000 30 CYS A CA 19
ATOM 8333 C C . CYS A 1 21 ? 0.808 6.430 -16.704 1.00 0.000 30 CYS A C 19
ATOM 8334 O O . CYS A 1 21 ? 0.601 6.261 -17.909 1.00 0.000 30 CYS A O 19
ATOM 8353 N N . VAL A 1 23 ? 2.522 4.961 -18.748 1.00 0.000 32 VAL A N 19
ATOM 8354 C CA . VAL A 1 23 ? 2.585 4.490 -20.127 1.00 0.000 32 VAL A CA 19
ATOM 8355 C C . VAL A 1 23 ? 4.029 4.313 -20.582 1.00 0.000 32 VAL A C 19
ATOM 8356 O O . VAL A 1 23 ? 4.929 4.952 -20.031 1.00 0.000 32 VAL A O 19
ATOM 8381 N N . LYS A 1 25 ? 7.460 4.247 -23.439 1.00 0.000 34 LYS A N 19
ATOM 8382 C CA . LYS A 1 25 ? 8.895 4.388 -23.229 1.00 0.000 34 LYS A CA 19
ATOM 8383 C C . LYS A 1 25 ? 9.187 5.389 -22.116 1.00 0.000 34 LYS A C 19
ATOM 8384 O O . LYS A 1 25 ? 10.325 5.516 -21.665 1.00 0.000 34 LYS A O 19
ATOM 8403 N N . GLU A 1 26 ? 8.150 6.096 -21.676 1.00 0.000 35 GLU A N 19
ATOM 8404 C CA . GLU A 1 26 ? 8.297 7.085 -20.615 1.00 0.000 35 GLU A CA 19
ATOM 8405 C C . GLU A 1 26 ? 8.396 6.409 -19.251 1.00 0.000 35 GLU A C 19
ATOM 8406 O O . GLU A 1 26 ? 9.072 6.903 -18.347 1.00 0.000 35 GLU A O 19
ATOM 8418 N N . CYS A 1 27 ? 7.717 5.275 -19.108 1.00 0.000 36 CYS A N 19
ATOM 8419 C CA . CYS A 1 27 ? 7.727 4.530 -17.855 1.00 0.000 36 CYS A CA 19
ATOM 8420 C C . CYS A 1 27 ? 8.647 3.316 -17.951 1.00 0.000 36 CYS A C 19
ATOM 8421 O O . CYS A 1 27 ? 9.435 3.049 -17.044 1.00 0.000 36 CYS A O 19
ATOM 8428 N N . MET A 1 28 ? 8.541 2.586 -19.057 1.00 0.000 37 MET A N 19
ATOM 8429 C CA . MET A 1 28 ? 9.365 1.402 -19.272 1.00 0.000 37 MET A CA 19
ATOM 8430 C C . MET A 1 28 ? 10.174 1.530 -20.559 1.00 0.000 37 MET A C 19
ATOM 8431 O O . MET A 1 28 ? 9.648 1.862 -21.621 1.00 0.000 37 MET A O 19
ATOM 8445 N N . PRO A 1 29 ? 11.485 1.260 -20.464 1.00 0.000 38 PRO A N 19
ATOM 8446 C CA . PRO A 1 29 ? 12.394 1.338 -21.611 1.00 0.000 38 PRO A CA 19
ATOM 8447 C C . PRO A 1 29 ? 12.140 0.231 -22.628 1.00 0.000 38 PRO A C 19
ATOM 8448 O O . PRO A 1 29 ? 12.383 0.404 -23.822 1.00 0.000 38 PRO A O 19
ATOM 8459 N N . SER A 1 30 ? 11.650 -0.907 -22.147 1.00 0.000 39 SER A N 19
ATOM 8460 C CA . SER A 1 30 ? 11.367 -2.045 -23.015 1.00 0.000 39 SER A CA 19
ATOM 8461 C C . SER A 1 30 ? 9.900 -2.055 -23.434 1.00 0.000 39 SER A C 19
ATOM 8462 O O . SER A 1 30 ? 9.417 -3.024 -24.022 1.00 0.000 39 SER A O 19
ATOM 8470 N N . CYS A 1 31 ? 9.196 -0.970 -23.129 1.00 0.000 40 CYS A N 19
ATOM 8471 C CA . CYS A 1 31 ? 7.784 -0.852 -23.473 1.00 0.000 40 CYS A CA 19
ATOM 8472 C C . CYS A 1 31 ? 7.515 -1.414 -24.866 1.00 0.000 40 CYS A C 19
ATOM 8473 O O . CYS A 1 31 ? 8.098 -0.964 -25.851 1.00 0.000 40 CYS A O 19
ATOM 8480 N N . ASN A 1 32 ? 6.627 -2.400 -24.939 1.00 0.000 41 ASN A N 19
ATOM 8481 C CA . ASN A 1 32 ? 6.280 -3.024 -26.211 1.00 0.000 41 ASN A CA 19
ATOM 8482 C C . ASN A 1 32 ? 4.772 -3.226 -26.324 1.00 0.000 41 ASN A C 19
ATOM 8483 O O . ASN A 1 32 ? 4.259 -3.551 -27.395 1.00 0.000 41 ASN A O 19
ATOM 8505 N N . ILE A 1 2 ? 0.956 7.860 -2.707 1.00 0.000 11 ILE A N 20
ATOM 8506 C CA . ILE A 1 2 ? 1.093 8.588 -3.962 1.00 0.000 11 ILE A CA 20
ATOM 8507 C C . ILE A 1 2 ? 2.173 7.968 -4.843 1.00 0.000 11 ILE A C 20
ATOM 8508 O O . ILE A 1 2 ? 3.361 8.211 -4.621 1.00 0.000 11 ILE A O 20
ATOM 8536 N N . LEU A 1 4 ? 2.421 4.727 -7.236 1.00 0.000 13 LEU A N 20
ATOM 8537 C CA . LEU A 1 4 ? 2.726 3.435 -7.841 1.00 0.000 13 LEU A CA 20
ATOM 8538 C C . LEU A 1 4 ? 1.463 2.591 -7.987 1.00 0.000 13 LEU A C 20
ATOM 8539 O O . LEU A 1 4 ? 0.734 2.397 -7.010 1.00 0.000 13 LEU A O 20
ATOM 8574 N N . CYS A 1 7 ? -1.643 4.975 -10.886 1.00 0.000 16 CYS A N 20
ATOM 8575 C CA . CYS A 1 7 ? -1.464 6.393 -11.176 1.00 0.000 16 CYS A CA 20
ATOM 8576 C C . CYS A 1 7 ? -1.478 6.647 -12.680 1.00 0.000 16 CYS A C 20
ATOM 8577 O O . CYS A 1 7 ? -2.401 7.267 -13.207 1.00 0.000 16 CYS A O 20
ATOM 8584 N N . ALA A 1 8 ? -0.448 6.162 -13.366 1.00 0.000 17 ALA A N 20
ATOM 8585 C CA . ALA A 1 8 ? -0.342 6.333 -14.809 1.00 0.000 17 ALA A CA 20
ATOM 8586 C C . ALA A 1 8 ? -1.341 5.444 -15.542 1.00 0.000 17 ALA A C 20
ATOM 8587 O O . ALA A 1 8 ? -1.354 5.392 -16.773 1.00 0.000 17 ALA A O 20
ATOM 8594 N N . ILE A 1 9 ? -2.176 4.747 -14.780 1.00 0.000 18 ILE A N 20
ATOM 8595 C CA . ILE A 1 9 ? -3.179 3.861 -15.358 1.00 0.000 18 ILE A CA 20
ATOM 8596 C C . ILE A 1 9 ? -4.447 4.627 -15.718 1.00 0.000 18 ILE A C 20
ATOM 8597 O O . ILE A 1 9 ? -5.006 4.450 -16.801 1.00 0.000 18 ILE A O 20
ATOM 8613 N N . LEU A 1 10 ? -4.896 5.480 -14.804 1.00 0.000 19 LEU A N 20
ATOM 8614 C CA . LEU A 1 10 ? -6.099 6.276 -15.026 1.00 0.000 19 LEU A CA 20
ATOM 8615 C C . LEU A 1 10 ? -5.752 7.623 -15.652 1.00 0.000 19 LEU A C 20
ATOM 8616 O O . LEU A 1 10 ? -6.471 8.609 -15.477 1.00 0.000 19 LEU A O 20
ATOM 8641 N N . LYS A 1 12 ? -5.267 10.916 -16.235 1.00 0.000 21 LYS A N 20
ATOM 8642 C CA . LYS A 1 12 ? -5.431 12.090 -15.386 1.00 0.000 21 LYS A CA 20
ATOM 8643 C C . LYS A 1 12 ? -4.105 12.822 -15.206 1.00 0.000 21 LYS A C 20
ATOM 8644 O O . LYS A 1 12 ? -3.316 12.516 -14.312 1.00 0.000 21 LYS A O 20
ATOM 8663 N N . PRO A 1 13 ? -3.853 13.813 -16.074 1.00 0.000 22 PRO A N 20
ATOM 8664 C CA . PRO A 1 13 ? -2.623 14.610 -16.030 1.00 0.000 22 PRO A CA 20
ATOM 8665 C C . PRO A 1 13 ? -2.572 15.530 -14.815 1.00 0.000 22 PRO A C 20
ATOM 8666 O O . PRO A 1 13 ? -3.352 15.376 -13.874 1.00 0.000 22 PRO A O 20
ATOM 8677 N N . LEU A 1 14 ? -1.650 16.486 -14.841 1.00 0.000 23 LEU A N 20
ATOM 8678 C CA . LEU A 1 14 ? -1.498 17.432 -13.740 1.00 0.000 23 LEU A CA 20
ATOM 8679 C C . LEU A 1 14 ? -2.812 18.149 -13.452 1.00 0.000 23 LEU A C 20
ATOM 8680 O O . LEU A 1 14 ? -3.878 17.712 -13.886 1.00 0.000 23 LEU A O 20
ATOM 8696 N N . GLY A 1 15 ? -2.729 19.255 -12.719 1.00 0.000 24 GLY A N 20
ATOM 8697 C CA . GLY A 1 15 ? -3.919 20.017 -12.388 1.00 0.000 24 GLY A CA 20
ATOM 8698 C C . GLY A 1 15 ? -4.024 20.313 -10.905 1.00 0.000 24 GLY A C 20
ATOM 8699 O O . GLY A 1 15 ? -4.800 19.678 -10.192 1.00 0.000 24 GLY A O 20
ATOM 8703 N N . ASN A 1 16 ? -3.240 21.279 -10.439 1.00 0.000 25 ASN A N 20
ATOM 8704 C CA . ASN A 1 16 ? -3.246 21.656 -9.030 1.00 0.000 25 ASN A CA 20
ATOM 8705 C C . ASN A 1 16 ? -3.170 20.422 -8.136 1.00 0.000 25 ASN A C 20
ATOM 8706 O O . ASN A 1 16 ? -4.130 20.083 -7.446 1.00 0.000 25 ASN A O 20
ATOM 8717 N N . ASN A 1 17 ? -2.020 19.756 -8.155 1.00 0.000 26 ASN A N 20
ATOM 8718 C CA . ASN A 1 17 ? -1.818 18.559 -7.346 1.00 0.000 26 ASN A CA 20
ATOM 8719 C C . ASN A 1 17 ? -0.409 18.006 -7.536 1.00 0.000 26 ASN A C 20
ATOM 8720 O O . ASN A 1 17 ? 0.435 18.107 -6.647 1.00 0.000 26 ASN A O 20
ATOM 8731 N N . GLY A 1 18 ? -0.162 17.419 -8.704 1.00 0.000 27 GLY A N 20
ATOM 8732 C CA . GLY A 1 18 ? 1.145 16.859 -8.991 1.00 0.000 27 GLY A CA 20
ATOM 8733 C C . GLY A 1 18 ? 1.076 15.395 -9.378 1.00 0.000 27 GLY A C 20
ATOM 8734 O O . GLY A 1 18 ? 2.054 14.660 -9.232 1.00 0.000 27 GLY A O 20
ATOM 8738 N N . TYR A 1 19 ? -0.081 14.969 -9.872 1.00 0.000 28 TYR A N 20
ATOM 8739 C CA . TYR A 1 19 ? -0.275 13.582 -10.277 1.00 0.000 28 TYR A CA 20
ATOM 8740 C C . TYR A 1 19 ? 0.779 13.159 -11.295 1.00 0.000 28 TYR A C 20
ATOM 8741 O O . TYR A 1 19 ? 1.801 13.827 -11.463 1.00 0.000 28 TYR A O 20
ATOM 8759 N N . LEU A 1 20 ? 0.524 12.046 -11.974 1.00 0.000 29 LEU A N 20
ATOM 8760 C CA . LEU A 1 20 ? 1.450 11.533 -12.978 1.00 0.000 29 LEU A CA 20
ATOM 8761 C C . LEU A 1 20 ? 0.766 10.504 -13.873 1.00 0.000 29 LEU A C 20
ATOM 8762 O O . LEU A 1 20 ? 0.111 9.581 -13.389 1.00 0.000 29 LEU A O 20
ATOM 8778 N N . CYS A 1 21 ? 0.926 10.668 -15.182 1.00 0.000 30 CYS A N 20
ATOM 8779 C CA . CYS A 1 21 ? 0.326 9.754 -16.146 1.00 0.000 30 CYS A CA 20
ATOM 8780 C C . CYS A 1 21 ? 1.323 8.679 -16.569 1.00 0.000 30 CYS A C 20
ATOM 8781 O O . CYS A 1 21 ? 2.359 8.512 -15.921 1.00 0.000 30 CYS A O 20
ATOM 8800 N N . VAL A 1 23 ? 3.619 6.792 -17.071 1.00 0.000 32 VAL A N 20
ATOM 8801 C CA . VAL A 1 23 ? 4.947 6.368 -16.643 1.00 0.000 32 VAL A CA 20
ATOM 8802 C C . VAL A 1 23 ? 5.170 4.888 -16.933 1.00 0.000 32 VAL A C 20
ATOM 8803 O O . VAL A 1 23 ? 4.202 4.137 -17.076 1.00 0.000 32 VAL A O 20
ATOM 8828 N N . LYS A 1 25 ? 6.804 0.758 -16.326 1.00 0.000 34 LYS A N 20
ATOM 8829 C CA . LYS A 1 25 ? 6.279 -0.537 -16.744 1.00 0.000 34 LYS A CA 20
ATOM 8830 C C . LYS A 1 25 ? 4.758 -0.496 -16.856 1.00 0.000 34 LYS A C 20
ATOM 8831 O O . LYS A 1 25 ? 4.156 -1.317 -17.548 1.00 0.000 34 LYS A O 20
ATOM 8850 N N . GLU A 1 26 ? 4.144 0.465 -16.172 1.00 0.000 35 GLU A N 20
ATOM 8851 C CA . GLU A 1 26 ? 2.693 0.611 -16.197 1.00 0.000 35 GLU A CA 20
ATOM 8852 C C . GLU A 1 26 ? 2.207 0.980 -17.596 1.00 0.000 35 GLU A C 20
ATOM 8853 O O . GLU A 1 26 ? 1.197 0.461 -18.071 1.00 0.000 35 GLU A O 20
ATOM 8865 N N . CYS A 1 27 ? 2.933 1.880 -18.250 1.00 0.000 36 CYS A N 20
ATOM 8866 C CA . CYS A 1 27 ? 2.577 2.320 -19.593 1.00 0.000 36 CYS A CA 20
ATOM 8867 C C . CYS A 1 27 ? 3.453 1.637 -20.640 1.00 0.000 36 CYS A C 20
ATOM 8868 O O . CYS A 1 27 ? 3.026 1.416 -21.772 1.00 0.000 36 CYS A O 20
ATOM 8875 N N . MET A 1 28 ? 4.680 1.305 -20.251 1.00 0.000 37 MET A N 20
ATOM 8876 C CA . MET A 1 28 ? 5.615 0.645 -21.155 1.00 0.000 37 MET A CA 20
ATOM 8877 C C . MET A 1 28 ? 5.569 -0.869 -20.974 1.00 0.000 37 MET A C 20
ATOM 8878 O O . MET A 1 28 ? 5.185 -1.381 -19.922 1.00 0.000 37 MET A O 20
ATOM 8892 N N . PRO A 1 29 ? 5.970 -1.604 -22.022 1.00 0.000 38 PRO A N 20
ATOM 8893 C CA . PRO A 1 29 ? 5.985 -3.069 -22.002 1.00 0.000 38 PRO A CA 20
ATOM 8894 C C . PRO A 1 29 ? 7.060 -3.626 -21.075 1.00 0.000 38 PRO A C 20
ATOM 8895 O O . PRO A 1 29 ? 6.810 -4.554 -20.305 1.00 0.000 38 PRO A O 20
ATOM 8906 N N . SER A 1 30 ? 8.257 -3.054 -21.154 1.00 0.000 39 SER A N 20
ATOM 8907 C CA . SER A 1 30 ? 9.372 -3.495 -20.324 1.00 0.000 39 SER A CA 20
ATOM 8908 C C . SER A 1 30 ? 10.247 -2.314 -19.916 1.00 0.000 39 SER A C 20
ATOM 8909 O O . SER A 1 30 ? 11.455 -2.310 -20.155 1.00 0.000 39 SER A O 20
ATOM 8917 N N . CYS A 1 31 ? 9.629 -1.313 -19.299 1.00 0.000 40 CYS A N 20
ATOM 8918 C CA . CYS A 1 31 ? 10.349 -0.125 -18.858 1.00 0.000 40 CYS A CA 20
ATOM 8919 C C . CYS A 1 31 ? 11.751 -0.486 -18.376 1.00 0.000 40 CYS A C 20
ATOM 8920 O O . CYS A 1 31 ? 11.914 -1.256 -17.430 1.00 0.000 40 CYS A O 20
ATOM 8927 N N . ASN A 1 32 ? 12.760 0.075 -19.033 1.00 0.000 41 ASN A N 20
ATOM 8928 C CA . ASN A 1 32 ? 14.149 -0.188 -18.672 1.00 0.000 41 ASN A CA 20
ATOM 8929 C C . ASN A 1 32 ? 15.016 1.043 -18.913 1.00 0.000 41 ASN A C 20
ATOM 8930 O O . ASN A 1 32 ? 15.203 1.470 -20.052 1.00 0.000 41 ASN A O 20
#

Radius of gyration: 10.14 Å; Cα contacts (8 Å, |Δi|>4): 22; chains: 1; bounding box: 20×24×20 Å

Secondary structure (DSSP, 8-state):
---TT----TT--S-----S-TT--

GO terms:
  GO:0005576 extracellular region (C, IDA)
  GO:0050830 defense response to Gram-positive bacterium (P, IDA)

InterPro domains:
  IPR029243 Lantibiotic alpha component [PF14867] (43-74)

Foldseek 3Di:
DLQLQPDDDDPPHGDNAVNPDVDRD